Protein 6UKJ (pdb70)

Nearest PDB structures (foldseek):
  6ukj-assembly1_H  TM=1.008E+00  e=8.377E-26  Homo sapiens
  7mjs-assembly1_H  TM=9.089E-01  e=8.567E-19  synthetic construct
  9b3k-assembly1_H  TM=9.264E-01  e=3.262E-17  Homo sapiens
  3ghe-assembly1_H  TM=9.333E-01  e=2.836E-16  Homo sapiens
  6p3s-assembly3_F  TM=8.964E-01  e=5.066E-16  Homo sapiens

Solvent-accessible surface area: 26598 Å² total; per-residue (Å²): 173,190,168,121,101,152,133,47,66,74,68,40,79,146,19,62,86,20,30,100,71,6,45,61,13,0,15,46,1,0,4,18,2,27,102,0,4,80,53,3,5,10,16,6,12,2,1,20,32,16,14,8,96,46,2,30,74,93,4,109,87,39,66,82,130,179,72,130,111,60,22,74,136,66,2,75,40,0,0,104,39,24,6,43,14,42,41,47,15,8,33,0,3,0,2,3,1,37,26,14,25,18,25,6,40,0,47,19,3,43,28,4,13,109,39,0,103,93,95,31,200,64,68,34,53,106,81,3,112,81,1,9,84,69,5,19,82,40,2,11,121,12,19,75,109,44,21,152,73,32,0,49,5,38,11,120,92,11,12,101,44,10,39,46,7,19,45,10,47,4,70,0,12,9,36,19,18,58,3,4,105,134,83,166,27,57,23,19,89,0,7,4,60,7,9,82,37,45,30,96,7,10,59,125,16,33,85,21,13,59,55,75,47,7,34,5,10,57,13,54,198,134,59,22,159,64,11,28,106,53,2,76,20,0,9,135,117,13,161,67,60,34,110,134,114,11,2,1,14,43,69,60,10,61,9,68,0,123,30,0,148,122,18,13,43,85,3,5,118,38,23,21,37,12,54,55,25,12,0,86,0,0,41,110,70,15,0,5,30,28,2,22,11,12,0,25,15,14,8,12,26,20,46,9,24,39,116,145,171,34,8,43,112,55,20,86,96,78,164,115,45,26,68,70,7,35,107,8,11,72,144,2,22,109,54,17,80,50,0,53,46,66,60,82,46,58,145,131,75,159,142,125,29,103,7,70,18,64,39,37,30,155,22,141,95,61,25,64,31,128,0,31,1,38,13,47,52,28,63,0,16,67,7,5,1,2,0,0,14,34,26,106,86,144,25,11,72,8,0,0,2,8,2,21,99,53,46,87,52,12,57,14,145,58,0,152,76,33,5,67,7,39,27,64,57,109,114,37,18,0,38,0,62,0,53,73,10,128,77,121,5,41,2,28,0,9,0,0,21,3,0,14,25,1,10,9,23,42,102,0,2,35,12,32,8,0,0,9,55,31,2,145,20,25,107,3,67,135,5,112,3,67,8,63,42,69,68,32,96,16,75,81,54,53,157,8,60,0,32,0,142,1,67,94,44,0,22,11,21,2,0,1,0,11,9,64,104,79,132,31,2,119,6,3,0,27,23,0,67,32,71,29,28,80,17,62,106,40,6,46,14,53,46,92,35,21,56,0,33,0,12,0,68,44,0,72,90,104,4,64,2,24,0,11,0,0,0,10,31,17,20,51,10,38,17,2,106,4,1,95,2,115

Sequence (582 aa):
VFKLIFKEIKDNIFIYILSIIYLSVSVMNTIFAKRTLNKIGNYSFVTSETHNFICMIMFFIVYSLFGHRSFNLQFFAISMLDACSVILAFIGLTRTTGNIQSFVLQLSIPINMFFCFLILRYRYHLYNYLGAVIIVVTIALVEMKLSFETQEENSIIFNLVLISSLIPVCFSNMTREIVFKKYKIDILRLNAMVSFFQLFTSCLILPVYTLPFLKQLHLPYNEIWTNIKNGFACLFLGRNTVVENCGLGMAKLCDDCDGAWKTFALFSFFDICDNLITSYIIDKFSTMTYTIVSCIQGPALAIAYYFKFLAGDVVREPRLLDFVTLFGYLFGSIIYRVGNIILERKKMRNSEVQLVESGGGLVQPGGSLRLSCAASGFNVSYSYIHWVRQAPGKGLEWVASIYPYSGYTSYADSVKGRFTISADTSKNTAYLQMNSLRAEDTAVYYCARYGSNYSFWYRGSSVTYAIDYWGQGTLVTDIQMTQSPSSLSASVGDRVTITCRASQSVSSAVAWYQQKPGKAPKLLIYSASSLYSGVPSRFSGSRSGTDFTLTISSLQPEDFATYYCQQSSTWPITFGQGTKVE

Foldseek 3Di:
DPPVVVVVCVVPVPLVVLLVVLQVLVLLLVLLVVVLCLQVVECPLLLLLVLLVCLQVVLVVVCVVPHVVPCLVVLLLLLLLLLVLVLLQVQLVQADDLLLVLLLLLVLQVLLVVVCCPPVNDDFFPLLVVLSCLLNVLSVVLSVVVVVPDPRGHDVVSSVSNNVSSNSNSVSLVSLLVCCQPVNDDLSVSSNSSSVSNSVSSVVSLVSLCDPSRQAHRDHPPCSVVSNVVSCVCAVAFDFDDDPPAPPPDHHHGHGRNPSNVSSVSSSVSVSVSSSSLSVCCNPPHSNSSSLSVSLNSLVSLVQLQDCVSNPPRHDDDDVSSVSSNVSSVVSVVSSVVRVVVVVCVVVVD/DDWAWEKDFADEDDQFAKTKMKIAIPDDQLQVWKKFKWWDAVPGDIHGAKIANQNVRDIGGDPVQPPFKDKYDDRVRRMIMIMGGNHHPVPWTWMKMFIWDWDWADDPVDIDIDTDGDDIHPTGTHD/DKAKEKDAQEDEDDFFDKDKIKIFIDAFAALAKFKWWDAVPDDTDTADGSQADGDPPHDPQWGWDDDGRIIMIIGRTDDPVRFTWMKMWGDGDDPIYIYPIYGYD

Radius of gyration: 26.51 Å; Cα contacts (8 Å, |Δi|>4): 1127; chains: 3; bounding box: 48×68×83 Å

Organism: Plasmodium falciparum (isolate 7G8) (NCBI:txid57266)

Structure (mmCIF, N/CA/C/O backbone):
data_6UKJ
#
_entry.id   6UKJ
#
_cell.length_a   1.00
_cell.length_b   1.00
_cell.length_c   1.00
_cell.angle_alpha   90.00
_cell.angle_beta   90.00
_cell.angle_gamma   90.00
#
_symmetry.space_group_name_H-M   'P 1'
#
loop_
_entity.id
_entity.type
_entity.pdbx_description
1 polymer 'Chloroquine resistance transporter'
2 polymer 'Fab Heavy Chain'
3 polymer 'Fab Light Chain'
4 non-polymer 'CHOLESTEROL HEMISUCCINATE'
#
loop_
_atom_site.group_PDB
_atom_site.id
_atom_site.type_symbol
_atom_site.label_atom_id
_atom_site.label_alt_id
_atom_site.label_comp_id
_atom_site.label_asym_id
_atom_site.label_entity_id
_atom_site.label_seq_id
_atom_site.pdbx_PDB_ins_code
_atom_site.Cartn_x
_atom_site.Cartn_y
_atom_site.Cartn_z
_atom_site.occupancy
_atom_site.B_iso_or_equiv
_atom_site.auth_seq_id
_atom_site.auth_comp_id
_atom_site.auth_asym_id
_atom_site.auth_atom_id
_atom_site.pdbx_PDB_model_num
ATOM 1 N N . VAL A 1 50 ? 147.139 191.975 141.097 1.00 119.48 47 VAL A N 1
ATOM 2 C CA . VAL A 1 50 ? 146.504 191.229 140.019 1.00 119.48 47 VAL A CA 1
ATOM 3 C C . VAL A 1 50 ? 146.287 189.789 140.470 1.00 119.48 47 VAL A C 1
ATOM 4 O O . VAL A 1 50 ? 147.175 188.948 140.315 1.00 119.48 47 VAL A O 1
ATOM 8 N N . PHE A 1 51 ? 145.101 189.513 141.021 1.00 117.33 48 PHE A N 1
ATOM 9 C CA . PHE A 1 51 ? 144.773 188.206 141.585 1.00 117.33 48 PHE A CA 1
ATOM 10 C C . PHE A 1 51 ? 143.573 187.554 140.895 1.00 117.33 48 PHE A C 1
ATOM 11 O O . PHE A 1 51 ? 142.978 186.619 141.442 1.00 117.33 48 PHE A O 1
ATOM 19 N N . LYS A 1 52 ? 143.217 188.017 139.696 1.00 109.99 49 LYS A N 1
ATOM 20 C CA . LYS A 1 52 ? 142.191 187.386 138.874 1.00 109.99 49 LYS A CA 1
ATOM 21 C C . LYS A 1 52 ? 142.759 186.386 137.873 1.00 109.99 49 LYS A C 1
ATOM 22 O O . LYS A 1 52 ? 141.985 185.736 137.164 1.00 109.99 49 LYS A O 1
ATOM 28 N N . LEU A 1 53 ? 144.082 186.247 137.796 1.00 106.48 50 LEU A N 1
ATOM 29 C CA . LEU A 1 53 ? 144.712 185.387 136.804 1.00 106.48 50 LEU A CA 1
ATOM 30 C C . LEU A 1 53 ? 144.607 183.908 137.155 1.00 106.48 50 LEU A C 1
ATOM 31 O O . LEU A 1 53 ? 144.752 183.056 136.266 1.00 106.48 50 LEU A O 1
ATOM 36 N N . ILE A 1 54 ? 144.354 183.590 138.426 1.00 103.04 51 ILE A N 1
ATOM 37 C CA . ILE A 1 54 ? 144.236 182.203 138.857 1.00 103.04 51 ILE A CA 1
ATOM 38 C C . ILE A 1 54 ? 143.082 181.510 138.145 1.00 103.04 51 ILE A C 1
ATOM 39 O O . ILE A 1 54 ? 143.176 180.324 137.800 1.00 103.04 51 ILE A O 1
ATOM 44 N N . PHE A 1 55 ? 141.991 182.236 137.888 1.00 104.14 52 PHE A N 1
ATOM 45 C CA . PHE A 1 55 ? 140.836 181.626 137.241 1.00 104.14 52 PHE A CA 1
ATOM 46 C C . PHE A 1 55 ? 141.173 181.199 135.822 1.00 104.14 52 PHE A C 1
ATOM 47 O O . PHE A 1 55 ? 140.831 180.088 135.408 1.00 104.14 52 PHE A O 1
ATOM 55 N N . LYS A 1 56 ? 141.856 182.061 135.070 1.00 100.87 53 LYS A N 1
ATOM 56 C CA . LYS A 1 56 ? 142.254 181.700 133.715 1.00 100.87 53 LYS A CA 1
ATOM 57 C C . LYS A 1 56 ? 143.272 180.569 133.735 1.00 100.87 53 LYS A C 1
ATOM 58 O O . LYS A 1 56 ? 143.195 179.641 132.917 1.00 100.87 53 LYS A O 1
ATOM 64 N N . GLU A 1 57 ? 144.220 180.618 134.674 1.00 97.51 54 GLU A N 1
ATOM 65 C CA . GLU A 1 57 ? 145.229 179.568 134.749 1.00 97.51 54 GLU A CA 1
ATOM 66 C C . GLU A 1 57 ? 144.608 178.210 135.038 1.00 97.51 54 GLU A C 1
ATOM 67 O O . GLU A 1 57 ? 145.095 177.192 134.535 1.00 97.51 54 GLU A O 1
ATOM 73 N N . ILE A 1 58 ? 143.545 178.170 135.839 1.00 93.62 55 ILE A N 1
ATOM 74 C CA . ILE A 1 58 ? 142.893 176.899 136.129 1.00 93.62 55 ILE A CA 1
ATOM 75 C C . ILE A 1 58 ? 141.994 176.485 134.972 1.00 93.62 55 ILE A C 1
ATOM 76 O O . ILE A 1 58 ? 141.955 175.311 134.589 1.00 93.62 55 ILE A O 1
ATOM 81 N N . LYS A 1 59 ? 141.258 177.436 134.396 1.00 93.70 56 LYS A N 1
ATOM 82 C CA . LYS A 1 59 ? 140.342 177.122 133.310 1.00 93.70 56 LYS A CA 1
ATOM 83 C C . LYS A 1 59 ? 141.062 176.722 132.033 1.00 93.70 56 LYS A C 1
ATOM 84 O O . LYS A 1 59 ? 140.422 176.174 131.130 1.00 93.70 56 LYS A O 1
ATOM 86 N N . ASP A 1 60 ? 142.365 176.982 131.932 1.00 93.83 57 ASP A N 1
ATOM 87 C CA . ASP A 1 60 ? 143.111 176.531 130.764 1.00 93.83 57 ASP A CA 1
ATOM 88 C C . ASP A 1 60 ? 143.357 175.026 130.808 1.00 93.83 57 ASP A C 1
ATOM 89 O O . ASP A 1 60 ? 143.231 174.342 129.785 1.00 93.83 57 ASP A O 1
ATOM 91 N N . ASN A 1 61 ? 143.704 174.495 131.980 1.00 90.17 58 ASN A N 1
ATOM 92 C CA . ASN A 1 61 ? 144.235 173.139 132.122 1.00 90.17 58 ASN A CA 1
ATOM 93 C C . ASN A 1 61 ? 143.581 172.423 133.301 1.00 90.17 58 ASN A C 1
ATOM 94 O O . ASN A 1 61 ? 144.249 171.843 134.156 1.00 90.17 58 ASN A O 1
ATOM 99 N N . ILE A 1 62 ? 142.250 172.470 133.368 1.00 85.19 59 ILE A N 1
ATOM 100 C CA . ILE A 1 62 ? 141.539 171.990 134.548 1.00 85.19 59 ILE A CA 1
ATOM 101 C C . ILE A 1 62 ? 141.596 170.482 134.744 1.00 85.19 59 ILE A C 1
ATOM 102 O O . ILE A 1 62 ? 141.343 170.014 135.858 1.00 85.19 59 ILE A O 1
ATOM 107 N N . PHE A 1 63 ? 141.930 169.702 133.715 1.00 84.17 60 PHE A N 1
ATOM 108 C CA . PHE A 1 63 ? 141.862 168.251 133.860 1.00 84.17 60 PHE A CA 1
ATOM 109 C C . PHE A 1 63 ? 142.879 167.722 134.860 1.00 84.17 60 PHE A C 1
ATOM 110 O O . PHE A 1 63 ? 142.602 166.734 135.542 1.00 84.17 60 PHE A O 1
ATOM 118 N N . ILE A 1 64 ? 144.045 168.354 134.978 1.00 83.84 61 ILE A N 1
ATOM 119 C CA . ILE A 1 64 ? 145.062 167.806 135.874 1.00 83.84 61 ILE A CA 1
ATOM 120 C C . ILE A 1 64 ? 144.624 167.935 137.328 1.00 83.84 61 ILE A C 1
ATOM 121 O O . ILE A 1 64 ? 144.848 167.023 138.132 1.00 83.84 61 ILE A O 1
ATOM 126 N N . TYR A 1 65 ? 143.950 169.025 137.683 1.00 84.15 62 TYR A N 1
ATOM 127 C CA . TYR A 1 65 ? 143.530 169.194 139.069 1.00 84.15 62 TYR A CA 1
ATOM 128 C C . TYR A 1 65 ? 142.395 168.234 139.410 1.00 84.15 62 TYR A C 1
ATOM 129 O O . TYR A 1 65 ? 142.362 167.657 140.504 1.00 84.15 62 TYR A O 1
ATOM 138 N N . ILE A 1 66 ? 141.482 168.012 138.466 1.00 81.78 63 ILE A N 1
ATOM 139 C CA . ILE A 1 66 ? 140.396 167.068 138.693 1.00 81.78 63 ILE A CA 1
ATOM 140 C C . ILE A 1 66 ? 140.941 165.650 138.788 1.00 81.78 63 ILE A C 1
ATOM 141 O O . ILE A 1 66 ? 140.491 164.847 139.616 1.00 81.78 63 ILE A O 1
ATOM 146 N N . LEU A 1 67 ? 141.923 165.320 137.953 1.00 81.93 64 LEU A N 1
ATOM 147 C CA . LEU A 1 67 ? 142.529 163.999 138.023 1.00 81.93 64 LEU A CA 1
ATOM 148 C C . LEU A 1 67 ? 143.292 163.815 139.321 1.00 81.93 64 LEU A C 1
ATOM 149 O O . LEU A 1 67 ? 143.338 162.705 139.855 1.00 81.93 64 LEU A O 1
ATOM 154 N N . SER A 1 68 ? 143.886 164.883 139.849 1.00 82.04 65 SER A N 1
ATOM 155 C CA . SER A 1 68 ? 144.545 164.774 141.142 1.00 82.04 65 SER A CA 1
ATOM 156 C C . SER A 1 68 ? 143.527 164.549 142.250 1.00 82.04 65 SER A C 1
ATOM 157 O O . SER A 1 68 ? 143.773 163.766 143.173 1.00 82.04 65 SER A O 1
ATOM 160 N N . ILE A 1 69 ? 142.367 165.203 142.160 1.00 81.00 66 ILE A N 1
ATOM 161 C CA . ILE A 1 69 ? 141.297 164.950 143.122 1.00 81.00 66 ILE A CA 1
ATOM 162 C C . ILE A 1 69 ? 140.871 163.487 143.063 1.00 81.00 66 ILE A C 1
ATOM 163 O O . ILE A 1 69 ? 140.670 162.833 144.097 1.00 81.00 66 ILE A O 1
ATOM 168 N N . ILE A 1 70 ? 140.732 162.951 141.852 1.00 79.55 67 ILE A N 1
ATOM 169 C CA . ILE A 1 70 ? 140.261 161.579 141.704 1.00 79.55 67 ILE A CA 1
ATOM 170 C C . ILE A 1 70 ? 141.309 160.603 142.218 1.00 79.55 67 ILE A C 1
ATOM 171 O O . ILE A 1 70 ? 140.986 159.632 142.910 1.00 79.55 67 ILE A O 1
ATOM 176 N N . TYR A 1 71 ? 142.575 160.838 141.881 1.00 80.70 68 TYR A N 1
ATOM 177 C CA . TYR A 1 71 ? 143.641 159.982 142.375 1.00 80.70 68 TYR A CA 1
ATOM 178 C C . TYR A 1 71 ? 143.734 160.041 143.886 1.00 80.70 68 TYR A C 1
ATOM 179 O O . TYR A 1 71 ? 144.063 159.042 144.522 1.00 80.70 68 TYR A O 1
ATOM 188 N N . LEU A 1 72 ? 143.467 161.203 144.472 1.00 78.31 69 LEU A N 1
ATOM 189 C CA . LEU A 1 72 ? 143.439 161.317 145.922 1.00 78.31 69 LEU A CA 1
ATOM 190 C C . LEU A 1 72 ? 142.355 160.426 146.505 1.00 78.31 69 LEU A C 1
ATOM 191 O O . LEU A 1 72 ? 142.616 159.571 147.368 1.00 78.31 69 LEU A O 1
ATOM 196 N N . SER A 1 73 ? 141.126 160.603 146.017 1.00 79.57 70 SER A N 1
ATOM 197 C CA . SER A 1 73 ? 140.000 159.828 146.514 1.00 79.57 70 SER A CA 1
ATOM 198 C C . SER A 1 73 ? 140.170 158.338 146.264 1.00 79.57 70 SER A C 1
ATOM 199 O O . SER A 1 73 ? 139.551 157.532 146.966 1.00 79.57 70 SER A O 1
ATOM 202 N N . VAL A 1 74 ? 140.994 157.956 145.293 1.00 80.04 71 VAL A N 1
ATOM 203 C CA . VAL A 1 74 ? 141.214 156.545 145.000 1.00 80.04 71 VAL A CA 1
ATOM 204 C C . VAL A 1 74 ? 142.363 155.981 145.821 1.00 80.04 71 VAL A C 1
ATOM 205 O O . VAL A 1 74 ? 142.279 154.860 146.320 1.00 80.04 71 VAL A O 1
ATOM 209 N N . SER A 1 75 ? 143.443 156.739 145.994 1.00 79.32 72 SER A N 1
ATOM 210 C CA . SER A 1 75 ? 144.616 156.213 146.675 1.00 79.32 72 SER A CA 1
ATOM 211 C C . SER A 1 75 ? 144.381 156.097 148.169 1.00 79.32 72 SER A C 1
ATOM 212 O O . SER A 1 75 ? 144.798 155.109 148.792 1.00 79.32 72 SER A O 1
ATOM 215 N N . VAL A 1 76 ? 143.720 157.092 148.769 1.00 79.48 73 VAL A N 1
ATOM 216 C CA . VAL A 1 76 ? 143.457 156.980 150.198 1.00 79.48 73 VAL A CA 1
ATOM 217 C C . VAL A 1 76 ? 142.550 155.791 150.469 1.00 79.48 73 VAL A C 1
ATOM 218 O O . VAL A 1 76 ? 142.784 155.029 151.413 1.00 79.48 73 VAL A O 1
ATOM 222 N N . MET A 1 77 ? 141.552 155.565 149.614 1.00 80.93 74 MET A N 1
ATOM 223 C CA . MET A 1 77 ? 140.649 154.442 149.813 1.00 80.93 74 MET A CA 1
ATOM 224 C C . MET A 1 77 ? 141.336 153.120 149.517 1.00 80.93 74 MET A C 1
ATOM 225 O O . MET A 1 77 ? 141.039 152.113 150.167 1.00 80.93 74 MET A O 1
ATOM 230 N N . ASN A 1 78 ? 142.274 153.106 148.573 1.00 78.71 75 ASN A N 1
ATOM 231 C CA . ASN A 1 78 ? 143.008 151.885 148.282 1.00 78.71 75 ASN A CA 1
ATOM 232 C C . ASN A 1 78 ? 143.860 151.470 149.467 1.00 78.71 75 ASN A C 1
ATOM 233 O O . ASN A 1 78 ? 143.822 150.311 149.890 1.00 78.71 75 ASN A O 1
ATOM 238 N N . THR A 1 79 ? 144.615 152.410 150.032 1.00 78.90 76 THR A N 1
ATOM 239 C CA . THR A 1 79 ? 145.419 152.089 151.204 1.00 78.90 76 THR A CA 1
ATOM 240 C C . THR A 1 79 ? 144.537 151.733 152.393 1.00 78.90 76 THR A C 1
ATOM 241 O O . THR A 1 79 ? 144.856 150.814 153.160 1.00 78.90 76 THR A O 1
ATOM 245 N N . ILE A 1 80 ? 143.424 152.446 152.555 1.00 78.20 77 ILE A N 1
ATOM 246 C CA . ILE A 1 80 ? 142.514 152.190 153.663 1.00 78.20 77 ILE A CA 1
ATOM 247 C C . ILE A 1 80 ? 141.979 150.768 153.589 1.00 78.20 77 ILE A C 1
ATOM 248 O O . ILE A 1 80 ? 142.022 150.015 154.567 1.00 78.20 77 ILE A O 1
ATOM 253 N N . PHE A 1 81 ? 141.473 150.374 152.427 1.00 76.25 78 PHE A N 1
ATOM 254 C CA . PHE A 1 81 ? 140.910 149.043 152.301 1.00 76.25 78 PHE A CA 1
ATOM 255 C C . PHE A 1 81 ? 141.982 147.967 152.288 1.00 76.25 78 PHE A C 1
ATOM 256 O O . PHE A 1 81 ? 141.712 146.841 152.717 1.00 76.25 78 PHE A O 1
ATOM 264 N N . ALA A 1 82 ? 143.205 148.301 151.880 1.00 77.83 79 ALA A N 1
ATOM 265 C CA . ALA A 1 82 ? 144.295 147.340 151.965 1.00 77.83 79 ALA A CA 1
ATOM 266 C C . ALA A 1 82 ? 144.639 147.038 153.413 1.00 77.83 79 ALA A C 1
ATOM 267 O O . ALA A 1 82 ? 144.805 145.874 153.791 1.00 77.83 79 ALA A O 1
ATOM 269 N N . LYS A 1 83 ? 144.747 148.073 154.246 1.00 78.57 80 LYS A N 1
ATOM 270 C CA . LYS A 1 83 ? 145.038 147.817 155.651 1.00 78.57 80 LYS A CA 1
ATOM 271 C C . LYS A 1 83 ? 143.823 147.253 156.374 1.00 78.57 80 LYS A C 1
ATOM 272 O O . LYS A 1 83 ? 143.975 146.596 157.407 1.00 78.57 80 LYS A O 1
ATOM 278 N N . ARG A 1 84 ? 142.617 147.482 155.850 1.00 78.44 81 ARG A N 1
ATOM 279 C CA . ARG A 1 84 ? 141.431 146.923 156.486 1.00 78.44 81 ARG A CA 1
ATOM 280 C C . ARG A 1 84 ? 141.267 145.443 156.180 1.00 78.44 81 ARG A C 1
ATOM 281 O O . ARG A 1 84 ? 140.780 144.692 157.032 1.00 78.44 81 ARG A O 1
ATOM 289 N N . THR A 1 85 ? 141.656 145.004 154.983 1.00 77.30 82 THR A N 1
ATOM 290 C CA . THR A 1 85 ? 141.597 143.584 154.665 1.00 77.30 82 THR A CA 1
ATOM 291 C C . THR A 1 85 ? 142.810 142.831 155.180 1.00 77.30 82 THR A C 1
ATOM 292 O O . THR A 1 85 ? 142.671 141.691 155.629 1.00 77.30 82 THR A O 1
ATOM 296 N N . LEU A 1 86 ? 143.986 143.446 155.158 1.00 78.76 83 LEU A N 1
ATOM 297 C CA . LEU A 1 86 ? 145.181 142.814 155.691 1.00 78.76 83 LEU A CA 1
ATOM 298 C C . LEU A 1 86 ? 145.259 142.908 157.207 1.00 78.76 83 LEU A C 1
ATOM 299 O O . LEU A 1 86 ? 146.195 142.362 157.798 1.00 78.76 83 LEU A O 1
ATOM 304 N N . ASN A 1 87 ? 144.316 143.600 157.842 1.00 79.31 84 ASN A N 1
ATOM 305 C CA . ASN A 1 87 ? 144.010 143.371 159.244 1.00 79.31 84 ASN A CA 1
ATOM 306 C C . ASN A 1 87 ? 143.020 142.237 159.428 1.00 79.31 84 ASN A C 1
ATOM 307 O O . ASN A 1 87 ? 142.966 141.646 160.512 1.00 79.31 84 ASN A O 1
ATOM 312 N N . LYS A 1 88 ? 142.236 141.929 158.395 1.00 78.47 85 LYS A N 1
ATOM 313 C CA . LYS A 1 88 ? 141.340 140.785 158.405 1.00 78.47 85 LYS A CA 1
ATOM 314 C C . LYS A 1 88 ? 142.033 139.514 157.934 1.00 78.47 85 LYS A C 1
ATOM 315 O O . LYS A 1 88 ? 141.717 138.425 158.421 1.00 78.47 85 LYS A O 1
ATOM 321 N N . ILE A 1 89 ? 142.944 139.632 156.976 1.00 77.91 86 ILE A N 1
ATOM 322 C CA . ILE A 1 89 ? 143.804 138.529 156.546 1.00 77.91 86 ILE A CA 1
ATOM 323 C C . ILE A 1 89 ? 145.242 139.035 156.590 1.00 77.91 86 ILE A C 1
ATOM 324 O O . ILE A 1 89 ? 145.822 139.440 155.580 1.00 77.91 86 ILE A O 1
ATOM 329 N N . GLY A 1 90 ? 145.851 138.963 157.772 1.00 81.77 87 GLY A N 1
ATOM 330 C CA . GLY A 1 90 ? 147.235 139.381 157.903 1.00 81.77 87 GLY A CA 1
ATOM 331 C C . GLY A 1 90 ? 148.185 138.391 157.267 1.00 81.77 87 GLY A C 1
ATOM 332 O O . GLY A 1 90 ? 149.127 138.777 156.571 1.00 81.77 87 GLY A O 1
ATOM 333 N N . ASN A 1 91 ? 147.942 137.105 157.480 1.00 79.44 88 ASN A N 1
ATOM 334 C CA . ASN A 1 91 ? 148.628 136.086 156.717 1.00 79.44 88 ASN A CA 1
ATOM 335 C C . ASN A 1 91 ? 148.075 136.096 155.298 1.00 79.44 88 ASN A C 1
ATOM 336 O O . ASN A 1 91 ? 147.168 136.861 154.962 1.00 79.44 88 ASN A O 1
ATOM 341 N N . TYR A 1 92 ? 148.610 135.217 154.457 1.00 76.34 89 TYR A N 1
ATOM 342 C CA . TYR A 1 92 ? 148.110 135.036 153.099 1.00 76.34 89 TYR A CA 1
ATOM 343 C C . TYR A 1 92 ? 148.201 136.328 152.289 1.00 76.34 89 TYR A C 1
ATOM 344 O O . TYR A 1 92 ? 147.347 136.610 151.447 1.00 76.34 89 TYR A O 1
ATOM 353 N N . SER A 1 93 ? 149.239 137.126 152.548 1.00 74.49 90 SER A N 1
ATOM 354 C CA . SER A 1 93 ? 149.424 138.378 151.823 1.00 74.49 90 SER A CA 1
ATOM 355 C C . SER A 1 93 ? 149.777 138.131 150.366 1.00 74.49 90 SER A C 1
ATOM 356 O O . SER A 1 93 ? 149.238 138.789 149.466 1.00 74.49 90 SER A O 1
ATOM 359 N N . PHE A 1 94 ? 150.697 137.199 150.119 1.00 75.27 91 PHE A N 1
ATOM 360 C CA . PHE A 1 94 ? 151.088 136.885 148.753 1.00 75.27 91 PHE A CA 1
ATOM 361 C C . PHE A 1 94 ? 149.895 136.404 147.949 1.00 75.27 91 PHE A C 1
ATOM 362 O O . PHE A 1 94 ? 149.743 136.756 146.775 1.00 75.27 91 PHE A O 1
ATOM 370 N N . VAL A 1 95 ? 149.024 135.617 148.575 1.00 73.42 92 VAL A N 1
ATOM 371 C CA . VAL A 1 95 ? 147.843 135.122 147.883 1.00 73.42 92 VAL A CA 1
ATOM 372 C C . VAL A 1 95 ? 146.915 136.271 147.545 1.00 73.42 92 VAL A C 1
ATOM 373 O O . VAL A 1 95 ? 146.309 136.304 146.467 1.00 73.42 92 VAL A O 1
ATOM 377 N N . THR A 1 96 ? 146.779 137.223 148.465 1.00 75.36 93 THR A N 1
ATOM 378 C CA . THR A 1 96 ? 145.920 138.370 148.222 1.00 75.36 93 THR A CA 1
ATOM 379 C C . THR A 1 96 ? 146.429 139.168 147.036 1.00 75.36 93 THR A C 1
ATOM 380 O O . THR A 1 96 ? 145.663 139.506 146.126 1.00 75.36 93 THR A O 1
ATOM 384 N N . SER A 1 97 ? 147.735 139.431 147.002 1.00 75.64 94 SER A N 1
ATOM 385 C CA . SER A 1 97 ? 148.295 140.191 145.894 1.00 75.64 94 SER A CA 1
ATOM 386 C C . SER A 1 97 ? 148.206 139.420 144.587 1.00 75.64 94 SER A C 1
ATOM 387 O O . SER A 1 97 ? 147.973 140.015 143.531 1.00 75.64 94 SER A O 1
ATOM 390 N N . GLU A 1 98 ? 148.340 138.098 144.640 1.00 77.91 95 GLU A N 1
ATOM 391 C CA . GLU A 1 98 ? 148.318 137.301 143.422 1.00 77.91 95 GLU A CA 1
ATOM 392 C C . GLU A 1 98 ? 146.918 137.251 142.829 1.00 77.91 95 GLU A C 1
ATOM 393 O O . GLU A 1 98 ? 146.738 137.433 141.617 1.00 77.91 95 GLU A O 1
ATOM 399 N N . THR A 1 99 ? 145.913 137.004 143.669 1.00 75.70 96 THR A N 1
ATOM 400 C CA . THR A 1 99 ? 144.533 137.042 143.207 1.00 75.70 96 THR A CA 1
ATOM 401 C C . THR A 1 99 ? 144.167 138.431 142.707 1.00 75.70 96 THR A C 1
ATOM 402 O O . THR A 1 99 ? 143.447 138.578 141.709 1.00 75.70 96 THR A O 1
ATOM 406 N N . HIS A 1 100 ? 144.670 139.463 143.383 1.00 75.95 97 HIS A N 1
ATOM 407 C CA . HIS A 1 100 ? 144.410 140.828 142.958 1.00 75.95 97 HIS A CA 1
ATOM 408 C C . HIS A 1 100 ? 144.998 141.089 141.583 1.00 75.95 97 HIS A C 1
ATOM 409 O O . HIS A 1 100 ? 144.365 141.737 140.745 1.00 75.95 97 HIS A O 1
ATOM 416 N N . ASN A 1 101 ? 146.191 140.562 141.320 1.00 76.79 98 ASN A N 1
ATOM 417 C CA . ASN A 1 101 ? 146.802 140.740 140.011 1.00 76.79 98 ASN A CA 1
ATOM 418 C C . ASN A 1 101 ? 146.060 139.955 138.938 1.00 76.79 98 ASN A C 1
ATOM 419 O O . ASN A 1 101 ? 145.917 140.435 137.810 1.00 76.79 98 ASN A O 1
ATOM 424 N N . PHE A 1 102 ? 145.570 138.762 139.272 1.00 75.99 99 PHE A N 1
ATOM 425 C CA . PHE A 1 102 ? 144.801 137.977 138.310 1.00 75.99 99 PHE A CA 1
ATOM 426 C C . PHE A 1 102 ? 143.530 138.701 137.898 1.00 75.99 99 PHE A C 1
ATOM 427 O O . PHE A 1 102 ? 143.216 138.805 136.700 1.00 75.99 99 PHE A O 1
ATOM 435 N N . ILE A 1 103 ? 142.794 139.227 138.873 1.00 76.81 100 ILE A N 1
ATOM 436 C CA . ILE A 1 103 ? 141.563 139.923 138.530 1.00 76.81 100 ILE A CA 1
ATOM 437 C C . ILE A 1 103 ? 141.851 141.272 137.891 1.00 76.81 100 ILE A C 1
ATOM 438 O O . ILE A 1 103 ? 141.084 141.701 137.022 1.00 76.81 100 ILE A O 1
ATOM 443 N N . CYS A 1 104 ? 142.967 141.918 138.240 1.00 77.09 101 CYS A N 1
ATOM 444 C CA . CYS A 1 104 ? 143.411 143.095 137.500 1.00 77.09 101 CYS A CA 1
ATOM 445 C C . CYS A 1 104 ? 143.608 142.761 136.033 1.00 77.09 101 CYS A C 1
ATOM 446 O O . CYS A 1 104 ? 143.164 143.498 135.147 1.00 77.09 101 CYS A O 1
ATOM 449 N N . MET A 1 105 ? 144.265 141.637 135.765 1.00 78.23 102 MET A N 1
ATOM 450 C CA . MET A 1 105 ? 144.565 141.250 134.395 1.00 78.23 102 MET A CA 1
ATOM 451 C C . MET A 1 105 ? 143.288 141.019 133.604 1.00 78.23 102 MET A C 1
ATOM 452 O O . MET A 1 105 ? 143.112 141.582 132.517 1.00 78.23 102 MET A O 1
ATOM 457 N N . ILE A 1 106 ? 142.381 140.193 134.130 1.00 79.71 103 ILE A N 1
ATOM 458 C CA . ILE A 1 106 ? 141.202 139.877 133.325 1.00 79.71 103 ILE A CA 1
ATOM 459 C C . ILE A 1 106 ? 140.295 141.095 133.208 1.00 79.71 103 ILE A C 1
ATOM 460 O O . ILE A 1 106 ? 139.681 141.314 132.156 1.00 79.71 103 ILE A O 1
ATOM 465 N N . MET A 1 107 ? 140.228 141.935 134.243 1.00 81.53 104 MET A N 1
ATOM 466 C CA . MET A 1 107 ? 139.397 143.127 134.164 1.00 81.53 104 MET A CA 1
ATOM 467 C C . MET A 1 107 ? 139.949 144.100 133.135 1.00 81.53 104 MET A C 1
ATOM 468 O O . MET A 1 107 ? 139.191 144.679 132.346 1.00 81.53 104 MET A O 1
ATOM 473 N N . PHE A 1 108 ? 141.272 144.260 133.094 1.00 79.69 105 PHE A N 1
ATOM 474 C CA . PHE A 1 108 ? 141.865 145.169 132.128 1.00 79.69 105 PHE A CA 1
ATOM 475 C C . PHE A 1 108 ? 141.761 144.620 130.717 1.00 79.69 105 PHE A C 1
ATOM 476 O O . PHE A 1 108 ? 141.617 145.395 129.770 1.00 79.69 105 PHE A O 1
ATOM 484 N N . PHE A 1 109 ? 141.794 143.298 130.548 1.00 81.57 106 PHE A N 1
ATOM 485 C CA . PHE A 1 109 ? 141.609 142.753 129.210 1.00 81.57 106 PHE A CA 1
ATOM 486 C C . PHE A 1 109 ? 140.174 142.924 128.743 1.00 81.57 106 PHE A C 1
ATOM 487 O O . PHE A 1 109 ? 139.934 143.212 127.565 1.00 81.57 106 PHE A O 1
ATOM 495 N N . ILE A 1 110 ? 139.213 142.776 129.654 1.00 81.34 107 ILE A N 1
ATOM 496 C CA . ILE A 1 110 ? 137.819 143.006 129.303 1.00 81.34 107 ILE A CA 1
ATOM 497 C C . ILE A 1 110 ? 137.622 144.458 128.901 1.00 81.34 107 ILE A C 1
ATOM 498 O O . ILE A 1 110 ? 136.958 144.764 127.902 1.00 81.34 107 ILE A O 1
ATOM 503 N N . VAL A 1 111 ? 138.224 145.372 129.658 1.00 82.37 108 VAL A N 1
ATOM 504 C CA . VAL A 1 111 ? 138.087 146.790 129.365 1.00 82.37 108 VAL A CA 1
ATOM 505 C C . VAL A 1 111 ? 138.796 147.149 128.065 1.00 82.37 108 VAL A C 1
ATOM 506 O O . VAL A 1 111 ? 138.331 148.017 127.323 1.00 82.37 108 VAL A O 1
ATOM 510 N N . TYR A 1 112 ? 139.913 146.490 127.755 1.00 81.84 109 TYR A N 1
ATOM 511 C CA . TYR A 1 112 ? 140.598 146.733 126.491 1.00 81.84 109 TYR A CA 1
ATOM 512 C C . TYR A 1 112 ? 139.775 146.224 125.318 1.00 81.84 109 TYR A C 1
ATOM 513 O O . TYR A 1 112 ? 139.741 146.853 124.255 1.00 81.84 109 TYR A O 1
ATOM 522 N N . SER A 1 113 ? 139.098 145.092 125.495 1.00 83.80 110 SER A N 1
ATOM 523 C CA . SER A 1 113 ? 138.248 144.578 124.430 1.00 83.80 110 SER A CA 1
ATOM 524 C C . SER A 1 113 ? 137.015 145.446 124.228 1.00 83.80 110 SER A C 1
ATOM 525 O O . SER A 1 113 ? 136.524 145.563 123.100 1.00 83.80 110 SER A O 1
ATOM 528 N N . LEU A 1 114 ? 136.505 146.062 125.297 1.00 85.52 111 LEU A N 1
ATOM 529 C CA . LEU A 1 114 ? 135.293 146.870 125.178 1.00 85.52 111 LEU A CA 1
ATOM 530 C C . LEU A 1 114 ? 135.578 148.287 124.693 1.00 85.52 111 LEU A C 1
ATOM 531 O O . LEU A 1 114 ? 134.830 148.816 123.863 1.00 85.52 111 LEU A O 1
ATOM 536 N N . PHE A 1 115 ? 136.649 148.910 125.178 1.00 87.31 112 PHE A N 1
ATOM 537 C CA . PHE A 1 115 ? 136.915 150.324 124.944 1.00 87.31 112 PHE A CA 1
ATOM 538 C C . PHE A 1 115 ? 138.016 150.559 123.923 1.00 87.31 112 PHE A C 1
ATOM 539 O O . PHE A 1 115 ? 137.855 151.383 123.019 1.00 87.31 112 PHE A O 1
ATOM 547 N N . GLY A 1 116 ? 139.137 149.858 124.045 1.00 84.99 113 GLY A N 1
ATOM 548 C CA . GLY A 1 116 ? 140.257 150.053 123.143 1.00 84.99 113 GLY A CA 1
ATOM 549 C C . GLY A 1 116 ? 140.019 149.477 121.761 1.00 84.99 113 GLY A C 1
ATOM 550 O O . GLY A 1 116 ? 140.646 149.896 120.787 1.00 84.99 113 GLY A O 1
ATOM 551 N N . HIS A 1 126 ? 160.903 146.514 116.025 1.00 109.47 123 HIS A N 1
ATOM 552 C CA . HIS A 1 126 ? 159.936 146.300 117.095 1.00 109.47 123 HIS A CA 1
ATOM 553 C C . HIS A 1 126 ? 158.598 145.829 116.535 1.0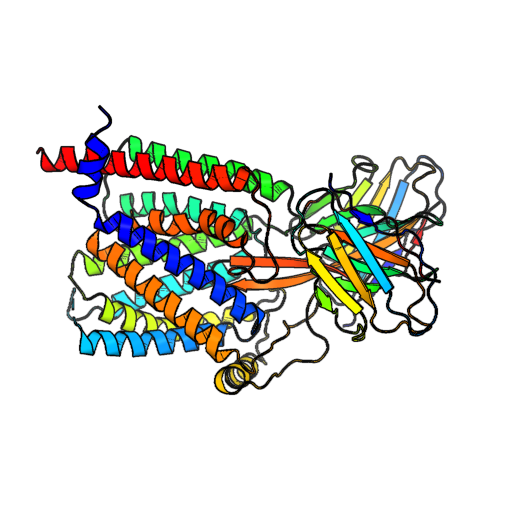0 109.47 123 HIS A C 1
ATOM 554 O O . HIS A 1 126 ? 157.997 146.499 115.694 1.00 109.47 123 HIS A O 1
ATOM 556 N N . ARG A 1 127 ? 158.142 144.672 117.013 1.00 102.41 124 ARG A N 1
ATOM 557 C CA . ARG A 1 127 ? 156.854 144.101 116.641 1.00 102.41 124 ARG A CA 1
ATOM 558 C C . ARG A 1 127 ? 155.838 144.203 117.766 1.00 102.41 124 ARG A C 1
ATOM 559 O O . ARG A 1 127 ? 154.724 144.692 117.555 1.00 102.41 124 ARG A O 1
ATOM 561 N N . SER A 1 128 ? 156.200 143.749 118.964 1.00 92.32 125 SER A N 1
ATOM 562 C CA . SER A 1 128 ? 155.361 143.889 120.142 1.00 92.32 125 SER A CA 1
ATOM 563 C C . SER A 1 128 ? 156.255 144.168 121.339 1.00 92.32 125 SER A C 1
ATOM 564 O O . SER A 1 128 ? 157.467 143.941 121.300 1.00 92.32 125 SER A O 1
ATOM 567 N N . PHE A 1 129 ? 155.636 144.652 122.413 1.00 83.65 126 PHE A N 1
ATOM 568 C CA . PHE A 1 129 ? 156.347 145.185 123.569 1.00 83.65 126 PHE A CA 1
ATOM 569 C C . PHE A 1 129 ? 156.204 144.284 124.791 1.00 83.65 126 PHE A C 1
ATOM 570 O O . PHE A 1 129 ? 156.079 144.760 125.919 1.00 83.65 126 PHE A O 1
ATOM 578 N N . ASN A 1 130 ? 156.224 142.970 124.585 1.00 81.71 127 ASN A N 1
ATOM 579 C CA . ASN A 1 130 ? 156.143 142.062 125.721 1.00 81.71 127 ASN A CA 1
ATOM 580 C C . ASN A 1 130 ? 157.408 142.112 126.562 1.00 81.71 127 ASN A C 1
ATOM 581 O O . ASN A 1 130 ? 157.342 141.963 127.786 1.00 81.71 127 ASN A O 1
ATOM 586 N N . LEU A 1 131 ? 158.559 142.338 125.934 1.00 81.42 128 LEU A N 1
ATOM 587 C CA . LEU A 1 131 ? 159.804 142.454 126.683 1.00 81.42 128 LEU A CA 1
ATOM 588 C C . LEU A 1 131 ? 159.801 143.705 127.548 1.00 81.42 128 LEU A C 1
ATOM 589 O O . LEU A 1 131 ? 160.248 143.679 128.701 1.00 81.42 128 LEU A O 1
ATOM 594 N N . GLN A 1 132 ? 159.265 144.801 127.021 1.00 79.55 129 GLN A N 1
ATOM 595 C CA . GLN A 1 132 ? 159.175 146.027 127.797 1.00 79.55 129 GLN A CA 1
ATOM 596 C C . GLN A 1 132 ? 158.153 145.902 128.917 1.00 79.55 129 GLN A C 1
ATOM 597 O O . GLN A 1 132 ? 158.372 146.422 130.018 1.00 79.55 129 GLN A O 1
ATOM 603 N N . PHE A 1 133 ? 157.049 145.195 128.671 1.00 79.50 130 PHE A N 1
ATOM 604 C CA . PHE A 1 133 ? 156.089 144.941 129.738 1.00 79.50 130 PHE A CA 1
ATOM 605 C C . PHE A 1 133 ? 156.711 144.082 130.826 1.00 79.50 130 PHE A C 1
ATOM 606 O O . PHE A 1 133 ? 156.462 144.297 132.018 1.00 79.50 130 PHE A O 1
ATOM 614 N N . PHE A 1 134 ? 157.531 143.106 130.437 1.00 79.36 131 PHE A N 1
ATOM 615 C CA . PHE A 1 134 ? 158.187 142.270 131.429 1.00 79.36 131 PHE A CA 1
ATOM 616 C C . PHE A 1 134 ? 159.196 143.066 132.234 1.00 79.36 131 PHE A C 1
ATOM 617 O O . PHE A 1 134 ? 159.338 142.845 133.439 1.00 79.36 131 PHE A O 1
ATOM 625 N N . ALA A 1 135 ? 159.892 144.000 131.593 1.00 77.79 132 ALA A N 1
ATOM 626 C CA . ALA A 1 135 ? 160.796 144.870 132.330 1.00 77.79 132 ALA A CA 1
ATOM 627 C C . ALA A 1 135 ? 160.031 145.723 133.331 1.00 77.79 132 ALA A C 1
ATOM 628 O O . ALA A 1 135 ? 160.455 145.865 134.485 1.00 77.79 132 ALA A O 1
ATOM 630 N N . ILE A 1 136 ? 158.892 146.279 132.911 1.00 77.84 133 ILE A N 1
ATOM 631 C CA . ILE A 1 136 ? 158.072 147.083 133.815 1.00 77.84 133 ILE A CA 1
ATOM 632 C C . ILE A 1 136 ? 157.638 146.254 135.013 1.00 77.84 133 ILE A C 1
ATOM 633 O O . ILE A 1 136 ? 157.718 146.700 136.167 1.00 77.84 133 ILE A O 1
ATOM 638 N N . SER A 1 137 ? 157.168 145.037 134.760 1.00 77.90 134 SER A N 1
ATOM 639 C CA . SER A 1 137 ? 156.635 144.221 135.838 1.00 77.90 134 SER A CA 1
ATOM 640 C C . SER A 1 137 ? 157.736 143.743 136.767 1.00 77.90 134 SER A C 1
ATOM 641 O O . SER A 1 137 ? 157.535 143.668 137.980 1.00 77.90 134 SER A O 1
ATOM 644 N N . MET A 1 138 ? 158.908 143.420 136.226 1.00 79.28 135 MET A N 1
ATOM 645 C CA . MET A 1 138 ? 160.008 142.988 137.075 1.00 79.28 135 MET A CA 1
ATOM 646 C C . MET A 1 138 ? 160.523 144.140 137.921 1.00 79.28 135 MET A C 1
ATOM 647 O O . MET A 1 138 ? 160.907 143.939 139.081 1.00 79.28 135 MET A O 1
ATOM 652 N N . LEU A 1 139 ? 160.502 145.357 137.377 1.00 77.30 136 LEU A N 1
ATOM 653 C CA . LEU A 1 139 ? 160.855 146.521 138.175 1.00 77.30 136 LEU A CA 1
ATOM 654 C C . LEU A 1 139 ? 159.860 146.722 139.306 1.00 77.30 136 LEU A C 1
ATOM 655 O O . LEU A 1 139 ? 160.255 146.954 140.454 1.00 77.30 136 LEU A O 1
ATOM 660 N N . ASP A 1 140 ? 158.565 146.621 139.005 1.00 79.20 137 ASP A N 1
ATOM 661 C CA . ASP A 1 140 ? 157.556 146.753 140.050 1.00 79.20 137 ASP A CA 1
ATOM 662 C C . ASP A 1 140 ? 157.697 145.642 141.082 1.00 79.20 137 ASP A C 1
ATOM 663 O O . ASP A 1 140 ? 157.465 145.851 142.281 1.00 79.20 137 ASP A O 1
ATOM 668 N N . ALA A 1 141 ? 158.109 144.458 140.637 1.00 76.83 138 ALA A N 1
ATOM 669 C CA . ALA A 1 141 ? 158.249 143.332 141.544 1.00 76.83 138 ALA A CA 1
ATOM 670 C C . ALA A 1 141 ? 159.398 143.550 142.511 1.00 76.83 138 ALA A C 1
ATOM 671 O O . ALA A 1 141 ? 159.251 143.332 143.717 1.00 76.83 138 ALA A O 1
ATOM 673 N N . CYS A 1 142 ? 160.550 143.982 142.008 1.00 77.22 139 CYS A N 1
ATOM 674 C CA . CYS A 1 142 ? 161.655 144.256 142.915 1.00 77.22 139 CYS A CA 1
ATOM 675 C C . CYS A 1 142 ? 161.360 145.470 143.785 1.00 77.22 139 CYS A C 1
ATOM 676 O O . CYS A 1 142 ? 161.836 145.544 144.926 1.00 77.22 139 CYS A O 1
ATOM 679 N N . SER A 1 143 ? 160.539 146.402 143.292 1.00 74.79 140 SER A N 1
ATOM 680 C CA . SER A 1 143 ? 160.109 147.519 144.123 1.00 74.79 140 SER A CA 1
ATOM 681 C C . SER A 1 143 ? 159.321 147.024 145.324 1.00 74.79 140 SER A C 1
ATOM 682 O O . SER A 1 143 ? 159.599 147.409 146.466 1.00 74.79 140 SER A O 1
ATOM 685 N N . VAL A 1 144 ? 158.342 146.151 145.088 1.00 75.00 141 VAL A N 1
ATOM 686 C CA . VAL A 1 144 ? 157.562 145.636 146.206 1.00 75.00 141 VAL A CA 1
ATOM 687 C C . VAL A 1 144 ? 158.383 144.693 147.079 1.00 75.00 141 VAL A C 1
ATOM 688 O O . VAL A 1 144 ? 158.130 144.621 148.284 1.00 75.00 141 VAL A O 1
ATOM 692 N N . ILE A 1 145 ? 159.390 144.012 146.528 1.00 74.61 142 ILE A N 1
ATOM 693 C CA . ILE A 1 145 ? 160.323 143.250 147.361 1.00 74.61 142 ILE A CA 1
ATOM 694 C C . ILE A 1 145 ? 161.003 144.167 148.361 1.00 74.61 142 ILE A C 1
ATOM 695 O O . ILE A 1 145 ? 160.983 143.930 149.575 1.00 74.61 142 ILE A O 1
ATOM 700 N N . LEU A 1 146 ? 161.669 145.197 147.851 1.00 75.52 143 LEU A N 1
ATOM 701 C CA . LEU A 1 146 ? 162.469 146.048 148.712 1.00 75.52 143 LEU A CA 1
ATOM 702 C C . LEU A 1 146 ? 161.592 146.844 149.666 1.00 75.52 143 LEU A C 1
ATOM 703 O O . LEU A 1 146 ? 162.021 147.161 150.781 1.00 75.52 143 LEU A O 1
ATOM 708 N N . ALA A 1 147 ? 160.354 147.140 149.269 1.00 76.88 144 ALA A N 1
ATOM 709 C CA . ALA A 1 147 ? 159.429 147.793 150.185 1.00 76.88 144 ALA A CA 1
ATOM 710 C C . ALA A 1 147 ? 158.978 146.844 151.285 1.00 76.88 144 ALA A C 1
ATOM 711 O O . ALA A 1 147 ? 158.940 147.220 152.461 1.00 76.88 144 ALA A O 1
ATOM 713 N N . PHE A 1 148 ? 158.645 145.606 150.926 1.00 77.73 145 PHE A N 1
ATOM 714 C CA . PHE A 1 148 ? 158.225 144.628 151.914 1.00 77.73 145 PHE A CA 1
ATOM 715 C C . PHE A 1 148 ? 159.342 144.315 152.890 1.00 77.73 145 PHE A C 1
ATOM 716 O O . PHE A 1 148 ? 159.079 144.008 154.057 1.00 77.73 145 PHE A O 1
ATOM 724 N N . ILE A 1 149 ? 160.587 144.386 152.431 1.00 75.36 146 ILE A N 1
ATOM 725 C CA . ILE A 1 149 ? 161.720 144.178 153.322 1.00 75.36 146 ILE A CA 1
ATOM 726 C C . ILE A 1 149 ? 161.932 145.398 154.206 1.00 75.36 146 ILE A C 1
ATOM 727 O O . ILE A 1 149 ? 162.200 145.271 155.405 1.00 75.36 146 ILE A O 1
ATOM 732 N N . GLY A 1 150 ? 161.822 146.596 153.633 1.00 75.52 147 GLY A N 1
ATOM 733 C CA . GLY A 1 150 ? 162.151 147.803 154.364 1.00 75.52 147 GLY A CA 1
ATOM 734 C C . GLY A 1 150 ? 161.111 148.237 155.365 1.00 75.52 147 GLY A C 1
ATOM 735 O O . GLY A 1 150 ? 161.441 148.961 156.307 1.00 75.52 147 GLY A O 1
ATOM 736 N N . LEU A 1 151 ? 159.869 147.816 155.188 1.00 76.84 148 LEU A N 1
ATOM 737 C CA . LEU A 1 151 ? 158.787 148.229 156.065 1.00 76.84 148 LEU A CA 1
ATOM 738 C C . LEU A 1 151 ? 158.697 147.399 157.337 1.00 76.84 148 LEU A C 1
ATOM 739 O O . LEU A 1 151 ? 157.744 147.573 158.102 1.00 76.84 148 LEU A O 1
ATOM 744 N N . THR A 1 152 ? 159.653 146.506 157.587 1.00 76.76 149 THR A N 1
ATOM 745 C CA . THR A 1 152 ? 159.642 145.734 158.822 1.00 76.76 149 THR A CA 1
ATOM 746 C C . THR A 1 152 ? 160.171 146.562 159.983 1.00 76.76 149 THR A C 1
ATOM 747 O O . THR A 1 152 ? 159.611 146.530 161.084 1.00 76.76 149 THR A O 1
ATOM 751 N N . ARG A 1 153 ? 161.252 147.301 159.751 1.00 78.70 150 ARG A N 1
ATOM 752 C CA . ARG A 1 153 ? 161.792 148.269 160.701 1.00 78.70 150 ARG A CA 1
ATOM 753 C C . ARG A 1 153 ? 161.754 149.631 160.022 1.00 78.70 150 ARG A C 1
ATOM 754 O O . ARG A 1 153 ? 162.732 150.083 159.425 1.00 78.70 150 ARG A O 1
ATOM 762 N N . THR A 1 154 ? 160.601 150.284 160.105 1.00 80.01 151 THR A N 1
ATOM 763 C CA . THR A 1 154 ? 160.442 151.629 159.572 1.00 80.01 151 THR A CA 1
ATOM 764 C C . THR A 1 154 ? 159.228 152.253 160.234 1.00 80.01 151 THR A C 1
ATOM 765 O O . THR A 1 154 ? 158.164 151.630 160.287 1.00 80.01 151 THR A O 1
ATOM 769 N N . THR A 1 155 ? 159.387 153.472 160.730 1.00 81.22 152 THR A N 1
ATOM 770 C CA . THR A 1 155 ? 158.290 154.128 161.414 1.00 81.22 152 THR A CA 1
ATOM 771 C C . THR A 1 155 ? 157.295 154.681 160.399 1.00 81.22 152 THR A C 1
ATOM 772 O O . THR A 1 155 ? 157.582 154.807 159.207 1.00 81.22 152 THR A O 1
ATOM 776 N N . GLY A 1 156 ? 156.108 155.030 160.893 1.00 80.60 153 GLY A N 1
ATOM 777 C CA . GLY A 1 156 ? 155.079 155.562 160.023 1.00 80.60 153 GLY A CA 1
ATOM 778 C C . GLY A 1 156 ? 155.387 156.936 159.473 1.00 80.60 153 GLY A C 1
ATOM 779 O O . GLY A 1 156 ? 154.780 157.341 158.476 1.00 80.60 153 GLY A O 1
ATOM 780 N N . ASN A 1 157 ? 156.318 157.660 160.094 1.00 81.60 154 ASN A N 1
ATOM 781 C CA . ASN A 1 157 ? 156.662 159.000 159.633 1.00 81.60 154 ASN A CA 1
ATOM 782 C C . ASN A 1 157 ? 157.746 158.948 158.564 1.00 81.60 154 ASN A C 1
ATOM 783 O O . ASN A 1 157 ? 157.709 159.701 157.575 1.00 81.60 154 ASN A O 1
ATOM 788 N N . ILE A 1 158 ? 158.714 158.051 158.748 1.00 79.55 155 ILE A N 1
ATOM 789 C CA . ILE A 1 158 ? 159.764 157.880 157.764 1.00 79.55 155 ILE A CA 1
ATOM 790 C C . ILE A 1 158 ? 159.196 157.384 156.447 1.00 79.55 155 ILE A C 1
ATOM 791 O O . ILE A 1 158 ? 159.790 157.631 155.402 1.00 79.55 155 ILE A O 1
ATOM 796 N N . GLN A 1 159 ? 158.038 156.726 156.451 1.00 78.62 156 GLN A N 1
ATOM 797 C CA . GLN A 1 159 ? 157.443 156.295 155.192 1.00 78.62 156 GLN A CA 1
ATOM 798 C C . GLN A 1 159 ? 156.964 157.491 154.377 1.00 78.62 156 GLN A C 1
ATOM 799 O O . GLN A 1 159 ? 157.160 157.546 153.153 1.00 78.62 156 GLN A O 1
ATOM 805 N N . SER A 1 160 ? 156.365 158.476 155.042 1.00 78.87 157 SER A N 1
ATOM 806 C CA . SER A 1 160 ? 155.969 159.687 154.338 1.00 78.87 157 SER A CA 1
ATOM 807 C C . SER A 1 160 ? 157.194 160.451 153.859 1.00 78.87 157 SER A C 1
ATOM 808 O O . SER A 1 160 ? 157.226 160.949 152.725 1.00 78.87 157 SER A O 1
ATOM 811 N N . PHE A 1 161 ? 158.223 160.531 154.704 1.00 79.38 158 PHE A N 1
ATOM 812 C CA . PHE A 1 161 ? 159.469 161.157 154.270 1.00 79.38 158 PHE A CA 1
ATOM 813 C C . PHE A 1 161 ? 160.088 160.411 153.094 1.00 79.38 158 PHE A C 1
ATOM 814 O O . PHE A 1 161 ? 160.726 161.024 152.234 1.00 79.38 158 PHE A O 1
ATOM 822 N N . VAL A 1 162 ? 159.880 159.100 153.020 1.00 77.44 159 VAL A N 1
ATOM 823 C CA . VAL A 1 162 ? 160.405 158.300 151.921 1.00 77.44 159 VAL A CA 1
ATOM 824 C C . VAL A 1 162 ? 159.651 158.601 150.634 1.00 77.44 159 VAL A C 1
ATOM 825 O O . VAL A 1 162 ? 160.227 158.602 149.544 1.00 77.44 159 VAL A O 1
ATOM 829 N N . LEU A 1 163 ? 158.350 158.845 150.732 1.00 77.99 160 LEU A N 1
ATOM 830 C CA . LEU A 1 163 ? 157.604 159.293 149.557 1.00 77.99 160 LEU A CA 1
ATOM 831 C C . LEU A 1 163 ? 158.122 160.650 149.070 1.00 77.99 160 LEU A C 1
ATOM 832 O O . LEU A 1 163 ? 158.402 160.856 147.869 1.00 77.99 160 LEU A O 1
ATOM 837 N N . GLN A 1 164 ? 158.296 161.580 150.002 1.00 77.01 161 GLN A N 1
ATOM 838 C CA . GLN A 1 164 ? 158.842 162.875 149.635 1.00 77.01 161 GLN A CA 1
ATOM 839 C C . GLN A 1 164 ? 160.269 162.772 149.117 1.00 77.01 161 GLN A C 1
ATOM 840 O O . GLN A 1 164 ? 160.718 163.682 148.421 1.00 77.01 161 GLN A O 1
ATOM 846 N N . LEU A 1 165 ? 160.993 161.706 149.455 1.00 77.50 162 LEU A N 1
ATOM 847 C CA . LEU A 1 165 ? 162.280 161.421 148.829 1.00 77.50 162 LEU A CA 1
ATOM 848 C C . LEU A 1 165 ? 162.151 160.673 147.511 1.00 77.50 162 LEU A C 1
ATOM 849 O O . LEU A 1 165 ? 163.130 160.599 146.763 1.00 77.50 162 LEU A O 1
ATOM 854 N N . SER A 1 166 ? 160.996 160.078 147.227 1.00 76.83 163 SER A N 1
ATOM 855 C CA . SER A 1 166 ? 160.741 159.585 145.881 1.00 76.83 163 SER A CA 1
ATOM 856 C C . SER A 1 166 ? 160.481 160.719 144.915 1.00 76.83 163 SER A C 1
ATOM 857 O O . SER A 1 166 ? 160.545 160.509 143.700 1.00 76.83 163 SER A O 1
ATOM 860 N N . ILE A 1 167 ? 160.167 161.902 145.425 1.00 76.10 164 ILE A N 1
ATOM 861 C CA . ILE A 1 167 ? 160.081 163.052 144.517 1.00 76.10 164 ILE A CA 1
ATOM 862 C C . ILE A 1 167 ? 161.436 163.308 143.845 1.00 76.10 164 ILE A C 1
ATOM 863 O O . ILE A 1 167 ? 161.518 163.192 142.611 1.00 76.10 164 ILE A O 1
ATOM 868 N N . PRO A 1 168 ? 162.523 163.642 144.558 1.00 74.92 165 PRO A N 1
ATOM 869 C CA . PRO A 1 168 ? 163.751 164.029 143.846 1.00 74.92 165 PRO A CA 1
ATOM 870 C C . PRO A 1 168 ? 164.474 162.896 143.158 1.00 74.92 165 PRO A C 1
ATOM 871 O O . PRO A 1 168 ? 165.216 163.160 142.204 1.00 74.92 165 PRO A O 1
ATOM 875 N N . ILE A 1 169 ? 164.313 161.658 143.615 1.00 76.59 166 ILE A N 1
ATOM 876 C CA . ILE A 1 169 ? 164.832 160.524 142.863 1.00 76.59 166 ILE A CA 1
ATOM 877 C C . ILE A 1 169 ? 164.238 160.529 141.464 1.00 76.59 166 ILE A C 1
ATOM 878 O O . ILE A 1 169 ? 164.953 160.431 140.456 1.00 76.59 166 ILE A O 1
ATOM 883 N N . ASN A 1 170 ? 162.916 160.667 141.390 1.00 75.92 167 ASN A N 1
ATOM 884 C CA . ASN A 1 170 ? 162.236 160.748 140.108 1.00 75.92 167 ASN A CA 1
ATOM 885 C C . ASN A 1 170 ? 162.694 161.965 139.330 1.00 75.92 167 ASN A C 1
ATOM 886 O O . ASN A 1 170 ? 162.882 161.890 138.112 1.00 75.92 167 ASN A O 1
ATOM 891 N N . MET A 1 171 ? 162.934 163.071 140.029 1.00 75.62 168 MET A N 1
ATOM 892 C CA . MET A 1 171 ? 163.395 164.295 139.384 1.00 75.62 168 MET A CA 1
ATOM 893 C C . MET A 1 171 ? 164.723 164.071 138.674 1.00 75.62 168 MET A C 1
ATOM 894 O O . MET A 1 171 ? 164.869 164.361 137.480 1.00 75.62 168 MET A O 1
ATOM 899 N N . PHE A 1 172 ? 165.689 163.510 139.390 1.00 77.23 169 PHE A 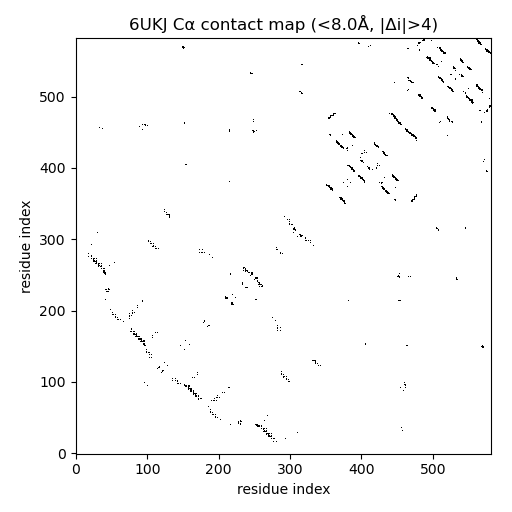N 1
ATOM 900 C CA . PHE A 1 172 ? 167.027 163.347 138.844 1.00 77.23 169 PHE A CA 1
ATOM 901 C C . PHE A 1 172 ? 167.049 162.288 137.758 1.00 77.23 169 PHE A C 1
ATOM 902 O O . PHE A 1 172 ? 167.728 162.452 136.739 1.00 77.23 169 PHE A O 1
ATOM 910 N N . PHE A 1 173 ? 166.304 161.202 137.943 1.00 76.54 170 PHE A N 1
ATOM 911 C CA . PHE A 1 173 ? 166.336 160.130 136.962 1.00 76.54 170 PHE A CA 1
ATOM 912 C C . PHE A 1 173 ? 165.534 160.465 135.714 1.00 76.54 170 PHE A C 1
ATOM 913 O O . PHE A 1 173 ? 165.800 159.890 134.654 1.00 76.54 170 PHE A O 1
ATOM 921 N N . CYS A 1 174 ? 164.572 161.383 135.810 1.00 76.27 171 CYS A N 1
ATOM 922 C CA . CYS A 1 174 ? 163.912 161.912 134.629 1.00 76.27 171 CYS A CA 1
ATOM 923 C C . CYS A 1 174 ? 164.730 163.004 133.960 1.00 76.27 171 CYS A C 1
ATOM 924 O O . CYS A 1 174 ? 164.572 163.232 132.757 1.00 76.27 171 CYS A O 1
ATOM 927 N N . PHE A 1 175 ? 165.593 163.688 134.711 1.00 75.64 172 PHE A N 1
ATOM 928 C CA . PHE A 1 175 ? 166.577 164.560 134.083 1.00 75.64 172 PHE A CA 1
ATOM 929 C C . PHE A 1 175 ? 167.569 163.748 133.274 1.00 75.64 172 PHE A C 1
ATOM 930 O O . PHE A 1 175 ? 167.910 164.108 132.142 1.00 75.64 172 PHE A O 1
ATOM 938 N N . LEU A 1 176 ? 168.033 162.641 133.845 1.00 73.65 173 LEU A N 1
ATOM 939 C CA . LEU A 1 176 ? 169.164 161.905 133.302 1.00 73.65 173 LEU A CA 1
ATOM 940 C C . LEU A 1 176 ? 168.765 161.119 132.065 1.00 73.65 173 LEU A C 1
ATOM 941 O O . LEU A 1 176 ? 169.342 161.292 130.987 1.00 73.65 173 LEU A O 1
ATOM 946 N N . ILE A 1 177 ? 167.765 160.258 132.207 1.00 76.51 174 ILE A N 1
ATOM 947 C CA . ILE A 1 177 ? 167.429 159.319 131.148 1.00 76.51 174 ILE A CA 1
ATOM 948 C C . ILE A 1 177 ? 166.676 160.020 130.028 1.00 76.51 174 ILE A C 1
ATOM 949 O O . ILE A 1 177 ? 167.186 160.162 128.910 1.00 76.51 174 ILE A O 1
ATOM 954 N N . LEU A 1 178 ? 165.460 160.483 130.315 1.00 75.71 175 LEU A N 1
ATOM 955 C CA . LEU A 1 178 ? 164.576 161.044 129.303 1.00 75.71 175 LEU A CA 1
ATOM 956 C C . LEU A 1 178 ? 164.595 162.570 129.271 1.00 75.71 175 LEU A C 1
ATOM 957 O O . LEU A 1 178 ? 163.614 163.190 128.849 1.00 75.71 175 LEU A O 1
ATOM 962 N N . ARG A 1 179 ? 165.701 163.182 129.703 1.00 79.75 176 ARG A N 1
ATOM 963 C CA . ARG A 1 179 ? 166.095 164.531 129.294 1.00 79.75 176 ARG A CA 1
ATOM 964 C C . ARG A 1 179 ? 165.023 165.577 129.609 1.00 79.75 176 ARG A C 1
ATOM 965 O O . ARG A 1 179 ? 164.420 166.171 128.713 1.00 79.75 176 ARG A O 1
ATOM 973 N N . TYR A 1 180 ? 164.786 165.788 130.897 1.00 78.42 177 TYR A N 1
ATOM 974 C CA . TYR A 1 180 ? 163.954 166.898 131.330 1.00 78.42 177 TYR A CA 1
ATOM 975 C C . TYR A 1 180 ? 164.791 168.163 131.478 1.00 78.42 177 TYR A C 1
ATOM 976 O O . TYR A 1 180 ? 166.021 168.125 131.532 1.00 78.42 177 TYR A O 1
ATOM 985 N N . ARG A 1 181 ? 164.095 169.295 131.528 1.00 79.08 178 ARG A N 1
ATOM 986 C CA . ARG A 1 181 ? 164.701 170.596 131.779 1.00 79.08 178 ARG A CA 1
ATOM 987 C C . ARG A 1 181 ? 163.896 171.272 132.875 1.00 79.08 178 ARG A C 1
ATOM 988 O O . ARG A 1 181 ? 162.697 171.513 132.704 1.00 79.08 178 ARG A O 1
ATOM 990 N N . TYR A 1 182 ? 164.553 171.575 133.992 1.00 75.34 179 TYR A N 1
ATOM 991 C CA . TYR A 1 182 ? 163.894 172.061 135.194 1.00 75.34 179 TYR A CA 1
ATOM 992 C C . TYR A 1 182 ? 164.157 173.54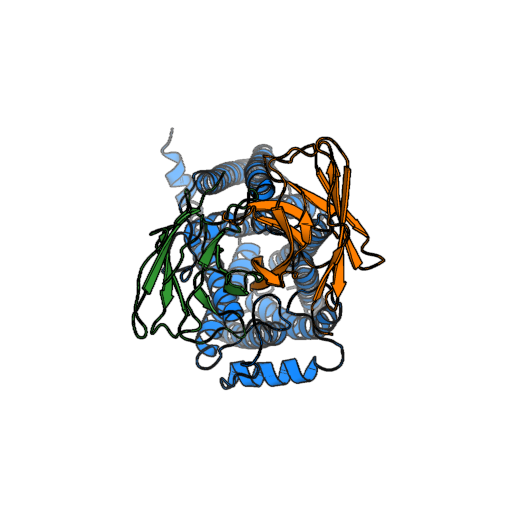3 135.398 1.00 75.34 179 TYR A C 1
ATOM 993 O O . TYR A 1 182 ? 165.255 174.036 135.125 1.00 75.34 179 TYR A O 1
ATOM 1002 N N . HIS A 1 183 ? 163.140 174.239 135.888 1.00 76.08 180 HIS A N 1
ATOM 1003 C CA . HIS A 1 183 ? 163.245 175.655 136.179 1.00 76.08 180 HIS A CA 1
ATOM 1004 C C . HIS A 1 183 ? 163.705 175.875 137.621 1.00 76.08 180 HIS A C 1
ATOM 1005 O O . HIS A 1 183 ? 163.728 174.961 138.448 1.00 76.08 180 HIS A O 1
ATOM 1012 N N . LEU A 1 184 ? 164.095 177.121 137.899 1.00 75.97 181 LEU A N 1
ATOM 1013 C CA . LEU A 1 184 ? 164.446 177.556 139.247 1.00 75.97 181 LEU A CA 1
ATOM 1014 C C . LEU A 1 184 ? 163.351 177.209 140.250 1.00 75.97 181 LEU A C 1
ATOM 1015 O O . LEU A 1 184 ? 163.602 176.561 141.277 1.00 75.97 181 LEU A O 1
ATOM 1020 N N . TYR A 1 185 ? 162.119 177.627 139.957 1.00 72.79 182 TYR A N 1
ATOM 1021 C CA . TYR A 1 185 ? 161.029 177.452 140.901 1.00 72.79 182 TYR A CA 1
ATOM 1022 C C . TYR A 1 185 ? 160.711 175.988 141.137 1.00 72.79 182 TYR A C 1
ATOM 1023 O O . TYR A 1 185 ? 160.211 175.644 142.208 1.00 72.79 182 TYR A O 1
ATOM 1032 N N . ASN A 1 186 ? 161.027 175.116 140.185 1.00 74.30 183 ASN A N 1
ATOM 1033 C CA . ASN A 1 186 ? 160.792 173.693 140.385 1.00 74.30 183 ASN A CA 1
ATOM 1034 C C . ASN A 1 186 ? 161.700 173.146 141.476 1.00 74.30 183 ASN A C 1
ATOM 1035 O O . ASN A 1 186 ? 161.248 172.444 142.393 1.00 74.30 183 AS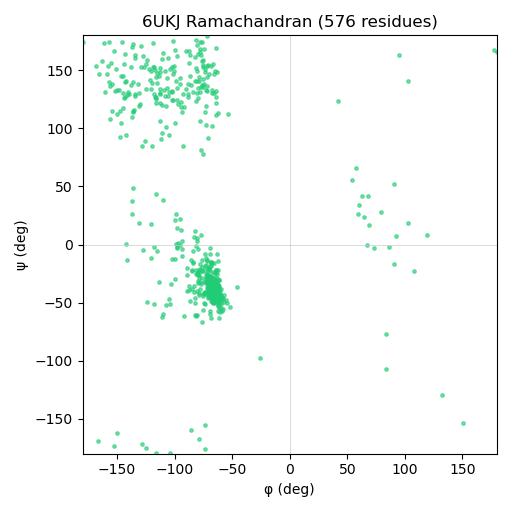N A O 1
ATOM 1040 N N . TYR A 1 187 ? 162.989 173.470 141.397 1.00 75.44 184 TYR A N 1
ATOM 1041 C CA . TYR A 1 187 ? 163.919 173.074 142.442 1.00 75.44 184 TYR A CA 1
ATOM 1042 C C . TYR A 1 187 ? 163.526 173.689 143.773 1.00 75.44 184 TYR A C 1
ATOM 1043 O O . TYR A 1 187 ? 163.623 173.035 144.819 1.00 75.44 184 TYR A O 1
ATOM 1052 N N . LEU A 1 188 ? 163.093 174.951 143.757 1.00 74.42 185 LEU A N 1
ATOM 1053 C CA . LEU A 1 188 ? 162.695 175.584 145.008 1.00 74.42 185 LEU A CA 1
ATOM 1054 C C . LEU A 1 188 ? 161.509 174.864 145.628 1.00 74.42 185 LEU A C 1
ATOM 1055 O O . LEU A 1 188 ? 161.497 174.607 146.834 1.00 74.42 185 LEU A O 1
ATOM 1060 N N . GLY A 1 189 ? 160.530 174.480 144.812 1.00 75.94 186 GLY A N 1
ATOM 1061 C CA . GLY A 1 189 ? 159.381 173.770 145.340 1.00 75.94 186 GLY A CA 1
ATOM 1062 C C . GLY A 1 189 ? 159.754 172.414 145.898 1.00 75.94 186 GLY A C 1
ATOM 1063 O O . GLY A 1 189 ? 159.261 172.009 146.956 1.00 75.94 186 GLY A O 1
ATOM 1064 N N . ALA A 1 190 ? 160.638 171.699 145.202 1.00 74.74 187 ALA A N 1
ATOM 1065 C CA . ALA A 1 190 ? 161.039 170.378 145.670 1.00 74.74 187 ALA A CA 1
ATOM 1066 C C . ALA A 1 190 ? 161.808 170.458 146.983 1.00 74.74 187 ALA A C 1
ATOM 1067 O O . ALA A 1 190 ? 161.557 169.674 147.906 1.00 74.74 187 ALA A O 1
ATOM 1069 N N . VAL A 1 191 ? 162.744 171.401 147.100 1.00 75.23 188 VAL A N 1
ATOM 1070 C CA . VAL A 1 191 ? 163.460 171.497 148.367 1.00 75.23 188 VAL A CA 1
ATOM 1071 C C . VAL A 1 191 ? 162.522 171.977 149.464 1.00 75.23 188 VAL A C 1
ATOM 1072 O O . VAL A 1 191 ? 162.636 171.539 150.610 1.00 75.23 188 VAL A O 1
ATOM 1076 N N . ILE A 1 192 ? 161.553 172.833 149.128 1.00 75.00 189 ILE A N 1
ATOM 1077 C CA . ILE A 1 192 ? 160.598 173.321 150.118 1.00 75.00 189 ILE A CA 1
ATOM 1078 C C . ILE A 1 192 ? 159.825 172.157 150.715 1.00 75.00 189 ILE A C 1
ATOM 1079 O O . ILE A 1 192 ? 159.833 171.933 151.935 1.00 75.00 189 ILE A O 1
ATOM 1084 N N . ILE A 1 193 ? 159.153 171.396 149.854 1.00 76.79 190 ILE A N 1
ATOM 1085 C CA . ILE A 1 193 ? 158.339 170.276 150.313 1.00 76.79 190 ILE A CA 1
ATOM 1086 C C . ILE A 1 193 ? 159.188 169.264 151.069 1.00 76.79 190 ILE A C 1
ATOM 1087 O O . ILE A 1 193 ? 158.813 168.818 152.165 1.00 76.79 190 ILE A O 1
ATOM 1092 N N . VAL A 1 194 ? 160.352 168.906 150.527 1.00 76.44 191 VAL A N 1
ATOM 1093 C CA . VAL A 1 194 ? 161.104 167.818 151.127 1.00 76.44 191 VAL A CA 1
ATOM 1094 C C . VAL A 1 194 ? 161.682 168.249 152.463 1.00 76.44 191 VAL A C 1
ATOM 1095 O O . VAL A 1 194 ? 161.630 167.497 153.435 1.00 76.44 191 VAL A O 1
ATOM 1099 N N . VAL A 1 195 ? 162.202 169.473 152.551 1.00 77.24 192 VAL A N 1
ATOM 1100 C CA . VAL A 1 195 ? 162.766 169.950 153.806 1.00 77.24 192 VAL A CA 1
ATOM 1101 C C . VAL A 1 195 ? 161.688 170.052 154.871 1.00 77.24 192 VAL A C 1
ATOM 1102 O O . VAL A 1 195 ? 161.886 169.609 156.008 1.00 77.24 192 VAL A O 1
ATOM 1106 N N . THR A 1 196 ? 160.530 170.620 154.525 1.00 76.71 193 THR A N 1
ATOM 1107 C CA . THR A 1 196 ? 159.451 170.774 155.495 1.00 76.71 193 THR A CA 1
ATOM 1108 C C . THR A 1 196 ? 159.016 169.421 156.046 1.00 76.71 193 THR A C 1
ATOM 1109 O O . THR A 1 196 ? 159.016 169.189 157.267 1.00 76.71 193 THR A O 1
ATOM 1113 N N . ILE A 1 197 ? 158.669 168.502 155.149 1.00 77.25 194 ILE A N 1
ATOM 1114 C CA . ILE A 1 197 ? 158.128 167.226 155.588 1.00 77.25 194 ILE A CA 1
ATOM 1115 C C . ILE A 1 197 ? 159.210 166.379 156.241 1.00 77.25 194 ILE A C 1
ATOM 1116 O O . ILE A 1 197 ? 158.931 165.619 157.175 1.00 77.25 194 ILE A O 1
ATOM 1121 N N . ALA A 1 198 ? 160.463 166.532 155.820 1.00 78.56 195 ALA A N 1
ATOM 1122 C CA . ALA A 1 198 ? 161.549 165.791 156.439 1.00 78.56 195 ALA A CA 1
ATOM 1123 C C . ALA A 1 198 ? 161.763 166.244 157.869 1.00 78.56 195 ALA A C 1
ATOM 1124 O O . ALA A 1 198 ? 161.869 165.420 158.781 1.00 78.56 195 ALA A O 1
ATOM 1126 N N . LEU A 1 199 ? 161.840 167.559 158.081 1.00 79.32 196 LEU A N 1
ATOM 1127 C CA . LEU A 1 199 ? 162.018 168.084 159.427 1.00 79.32 196 LEU A CA 1
ATOM 1128 C C . LEU A 1 199 ? 160.891 167.640 160.341 1.00 79.32 196 LEU A C 1
ATOM 1129 O O . LEU A 1 199 ? 161.141 167.139 161.444 1.00 79.32 196 LEU A O 1
ATOM 1134 N N . VAL A 1 200 ? 159.644 167.768 159.888 1.00 83.15 197 VAL A N 1
ATOM 1135 C CA . VAL A 1 200 ? 158.550 167.462 160.804 1.00 83.15 197 VAL A CA 1
ATOM 1136 C C . VAL A 1 200 ? 158.454 165.962 161.069 1.00 83.15 197 VAL A C 1
ATOM 1137 O O . VAL A 1 200 ? 158.217 165.547 162.211 1.00 83.15 197 VAL A O 1
ATOM 1141 N N . GLU A 1 201 ? 158.679 165.117 160.060 1.00 85.22 198 GLU A N 1
ATOM 1142 C CA . GLU A 1 201 ? 158.550 163.685 160.292 1.00 85.22 198 GLU A CA 1
ATOM 1143 C C . GLU A 1 201 ? 159.745 163.121 161.046 1.00 85.22 198 GLU A C 1
ATOM 1144 O O . GLU A 1 201 ? 159.593 162.149 161.793 1.00 85.22 198 GLU A O 1
ATOM 1150 N N . MET A 1 202 ? 160.927 163.719 160.894 1.00 87.56 199 MET A N 1
ATOM 1151 C CA . MET A 1 202 ? 162.055 163.318 161.722 1.00 87.56 199 MET A CA 1
ATOM 1152 C C . MET A 1 202 ? 161.869 163.791 163.154 1.00 87.56 199 MET A C 1
ATOM 1153 O O . MET A 1 202 ? 162.332 163.131 164.090 1.00 87.56 199 MET A O 1
ATOM 1158 N N . LYS A 1 203 ? 161.193 164.926 163.344 1.00 85.05 200 LYS A N 1
ATOM 1159 C CA . LYS A 1 203 ? 160.849 165.354 164.692 1.00 85.05 200 LYS A CA 1
ATOM 1160 C C . LYS A 1 203 ? 159.885 164.372 165.333 1.00 85.05 200 LYS A C 1
ATOM 1161 O O . LYS A 1 203 ? 160.039 164.009 166.504 1.00 85.05 200 LYS A O 1
ATOM 1167 N N . LEU A 1 204 ? 158.885 163.926 164.578 1.00 83.73 201 LEU A N 1
ATOM 1168 C CA . LEU A 1 204 ? 157.915 162.995 165.136 1.00 83.73 201 LEU A CA 1
ATOM 1169 C C . LEU A 1 204 ? 158.522 161.615 165.342 1.00 83.73 201 LEU A C 1
ATOM 1170 O O . LEU A 1 204 ? 158.070 160.869 166.216 1.00 83.73 201 LEU A O 1
ATOM 1175 N N . SER A 1 205 ? 159.541 161.256 164.559 1.00 85.95 202 SER A N 1
ATOM 1176 C CA . SER A 1 205 ? 160.139 159.932 164.675 1.00 85.95 202 SER A CA 1
ATOM 1177 C C . SER A 1 205 ? 161.135 159.834 165.821 1.00 85.95 202 SER A C 1
ATOM 1178 O O . SER A 1 205 ? 161.407 158.725 166.291 1.00 85.95 202 SER A O 1
ATOM 1181 N N . PHE A 1 206 ? 161.685 160.959 166.283 1.00 87.80 203 PHE A N 1
ATOM 1182 C CA . PHE A 1 206 ? 162.485 160.944 167.502 1.00 87.80 203 PHE A CA 1
ATOM 1183 C C . PHE A 1 206 ? 161.658 160.539 168.709 1.00 87.80 203 PHE A C 1
ATOM 1184 O O . PHE A 1 206 ? 162.212 160.015 169.681 1.00 87.80 203 PHE A O 1
ATOM 1192 N N . GLU A 1 207 ? 160.345 160.753 168.657 1.00 85.46 204 GLU A N 1
ATOM 1193 C CA . GLU A 1 207 ? 159.468 160.564 169.797 1.00 85.46 204 GLU A CA 1
ATOM 1194 C C . GLU A 1 207 ? 158.731 159.240 169.767 1.00 85.46 204 GLU A C 1
ATOM 1195 O O . GLU A 1 207 ? 158.438 158.691 170.832 1.00 85.46 204 GLU A O 1
ATOM 1201 N N . THR A 1 208 ? 158.448 158.705 168.586 1.00 83.21 205 THR A N 1
ATOM 1202 C CA . THR A 1 208 ? 157.671 157.483 168.493 1.00 83.21 205 THR A CA 1
ATOM 1203 C C . THR A 1 208 ? 158.464 156.290 168.998 1.00 83.21 205 THR A C 1
ATOM 1204 O O . THR A 1 208 ? 159.687 156.218 168.857 1.00 83.21 205 THR A O 1
ATOM 1208 N N . GLN A 1 209 ? 157.746 155.349 169.598 1.00 79.83 206 GLN A N 1
ATOM 1209 C CA . GLN A 1 209 ? 158.327 154.088 170.028 1.00 79.83 206 GLN A CA 1
ATOM 1210 C C . GLN A 1 209 ? 158.444 153.077 168.900 1.00 79.83 206 GLN A C 1
ATOM 1211 O O . GLN A 1 209 ? 158.934 151.968 169.138 1.00 79.83 206 GLN A O 1
ATOM 1217 N N . GLU A 1 210 ? 158.009 153.418 167.691 1.00 81.58 207 GLU A N 1
ATOM 1218 C CA . GLU A 1 210 ? 158.109 152.487 166.582 1.00 81.58 207 GLU A CA 1
ATOM 1219 C C . GLU A 1 210 ? 159.571 152.234 166.256 1.00 81.58 207 GLU A C 1
ATOM 1220 O O . GLU A 1 210 ? 160.364 153.168 166.119 1.00 81.58 207 GLU A O 1
ATOM 1226 N N . GLU A 1 211 ? 159.929 150.961 166.143 1.00 79.81 208 GLU A N 1
ATOM 1227 C CA . GLU A 1 211 ? 161.315 150.605 165.919 1.00 79.81 208 GLU A CA 1
ATOM 1228 C C . GLU A 1 211 ? 161.765 151.083 164.547 1.00 79.81 208 GLU A C 1
ATOM 1229 O O . GLU A 1 211 ? 160.966 151.274 163.628 1.00 79.81 208 GLU A O 1
ATOM 1235 N N . ASN A 1 212 ? 163.071 151.287 164.423 1.00 81.41 209 ASN A N 1
ATOM 1236 C CA . ASN A 1 212 ? 163.631 151.844 163.206 1.00 81.41 209 ASN A CA 1
ATOM 1237 C C . ASN A 1 212 ? 165.093 151.456 163.102 1.00 81.41 209 ASN A C 1
ATOM 1238 O O . ASN A 1 212 ? 165.818 151.455 164.099 1.00 81.41 209 ASN A O 1
ATOM 1243 N N . SER A 1 213 ? 165.507 151.126 161.887 1.00 79.66 210 SER A N 1
ATOM 1244 C CA . SER A 1 213 ? 166.900 150.894 161.557 1.00 79.66 210 SER A CA 1
ATOM 1245 C C . SER A 1 213 ? 167.175 151.592 160.239 1.00 79.66 210 SER A C 1
ATOM 1246 O O . SER A 1 213 ? 166.341 151.570 159.331 1.00 79.66 210 SER A O 1
ATOM 1249 N N . ILE A 1 214 ? 168.347 152.214 160.141 1.00 79.11 211 ILE A N 1
ATOM 1250 C CA . ILE A 1 214 ? 168.615 153.083 159.006 1.00 79.11 211 ILE A CA 1
ATOM 1251 C C . ILE A 1 214 ? 168.762 152.268 157.733 1.00 79.11 211 ILE A C 1
ATOM 1252 O O . ILE A 1 214 ? 168.372 152.720 156.650 1.00 79.11 211 ILE A O 1
ATOM 1257 N N . ILE A 1 215 ? 169.298 151.054 157.839 1.00 76.77 212 ILE A N 1
ATOM 1258 C CA . ILE A 1 215 ? 169.480 150.215 156.659 1.00 76.77 212 ILE A CA 1
ATOM 1259 C C . ILE A 1 215 ? 168.139 149.879 156.017 1.00 76.77 212 ILE A C 1
ATOM 1260 O O . ILE A 1 215 ? 168.036 149.802 154.786 1.00 76.77 212 ILE A O 1
ATOM 1265 N N . PHE A 1 216 ? 167.087 149.709 156.815 1.00 75.87 213 PHE A N 1
ATOM 1266 C CA . PHE A 1 216 ? 165.786 149.380 156.248 1.00 75.87 213 PHE A CA 1
ATOM 1267 C C . PHE A 1 216 ? 165.142 150.590 155.587 1.00 75.87 213 PHE A C 1
ATOM 1268 O O . PHE A 1 216 ? 164.461 150.458 154.562 1.00 75.87 213 PHE A O 1
ATOM 1276 N N . ASN A 1 217 ? 165.391 151.784 156.111 1.00 77.91 214 ASN A N 1
ATOM 1277 C CA . ASN A 1 217 ? 164.936 152.972 155.403 1.00 77.91 214 ASN A CA 1
ATOM 1278 C C . ASN A 1 217 ? 165.686 153.116 154.083 1.00 77.91 214 ASN A C 1
ATOM 1279 O O . ASN A 1 217 ? 165.105 153.495 153.055 1.00 77.91 214 ASN A O 1
ATOM 1284 N N . LEU A 1 218 ? 166.970 152.761 154.086 1.00 76.81 215 LEU A N 1
ATOM 1285 C CA . LEU A 1 218 ? 167.759 152.852 152.867 1.00 76.81 215 LEU A CA 1
ATOM 1286 C C . LEU A 1 218 ? 167.263 151.867 151.816 1.00 76.81 215 LEU A C 1
ATOM 1287 O O . LEU A 1 218 ? 167.182 152.212 150.632 1.00 76.81 215 LEU A O 1
ATOM 1292 N N . VAL A 1 219 ? 166.897 150.646 152.217 1.00 76.08 216 VAL A N 1
ATOM 1293 C CA . VAL A 1 219 ? 166.342 149.725 151.224 1.00 76.08 216 VAL A CA 1
ATOM 1294 C C . VAL A 1 219 ? 164.930 150.127 150.830 1.00 76.08 216 VAL A C 1
ATOM 1295 O O . VAL A 1 219 ? 164.466 149.742 149.754 1.00 76.08 216 VAL A O 1
ATOM 1299 N N . LEU A 1 220 ? 164.253 150.954 151.628 1.00 75.33 217 LEU A N 1
ATOM 1300 C CA . LEU A 1 220 ? 162.999 151.541 151.156 1.00 75.33 217 LEU A CA 1
ATOM 1301 C C . LEU A 1 220 ? 163.246 152.560 150.046 1.00 75.33 217 LEU A C 1
ATOM 1302 O O . LEU A 1 220 ? 162.497 152.618 149.062 1.00 75.33 217 LEU A O 1
ATOM 1307 N N . ILE A 1 221 ? 164.290 153.375 150.178 1.00 76.17 218 ILE A N 1
ATOM 1308 C CA . ILE A 1 221 ? 164.673 154.238 149.058 1.00 76.17 218 ILE A CA 1
ATOM 1309 C C . ILE A 1 221 ? 165.061 153.389 147.850 1.00 76.17 218 ILE A C 1
ATOM 1310 O O . ILE A 1 221 ? 164.727 153.707 146.692 1.00 76.17 218 ILE A O 1
ATOM 1315 N N . SER A 1 222 ? 165.758 152.285 148.102 1.00 75.62 219 SER A N 1
ATOM 1316 C CA . SER A 1 222 ? 166.089 151.356 147.036 1.00 75.62 219 SER A CA 1
ATOM 1317 C C . SER A 1 222 ? 164.846 150.722 146.425 1.00 75.62 219 SER A C 1
ATOM 1318 O O . SER A 1 222 ? 164.916 150.217 145.302 1.00 75.62 219 SER A O 1
ATOM 1321 N N . SER A 1 223 ? 163.726 150.710 147.150 1.00 74.90 220 SER A N 1
ATOM 1322 C CA . SER A 1 223 ? 162.452 150.313 146.564 1.00 74.90 220 SER A CA 1
ATOM 1323 C C . SER A 1 223 ? 161.853 151.427 145.728 1.00 74.90 220 SER A C 1
ATOM 1324 O O . SER A 1 223 ? 161.161 151.156 144.742 1.00 74.90 220 SER A O 1
ATOM 1327 N N . LEU A 1 224 ? 162.092 152.676 146.119 1.00 74.62 221 LEU A N 1
ATOM 1328 C CA . LEU A 1 224 ? 161.614 153.793 145.312 1.00 74.62 221 LEU A CA 1
ATOM 1329 C C . LEU A 1 224 ? 162.292 153.853 143.954 1.00 74.62 221 LEU A C 1
ATOM 1330 O O . LEU A 1 224 ? 161.704 154.373 143.001 1.00 74.62 221 LEU A O 1
ATOM 1335 N N . ILE A 1 225 ? 163.532 153.392 143.863 1.00 75.05 222 ILE A N 1
ATOM 1336 C CA . ILE A 1 225 ? 164.292 153.530 142.618 1.00 75.05 222 ILE A CA 1
ATOM 1337 C C . ILE A 1 225 ? 163.629 152.779 141.458 1.00 75.05 222 ILE A C 1
ATOM 1338 O O . ILE A 1 225 ? 163.318 153.397 140.423 1.00 75.05 222 ILE A O 1
ATOM 1343 N N . PRO A 1 226 ? 163.389 151.467 141.548 1.00 75.36 223 PRO A N 1
ATOM 1344 C CA . PRO A 1 226 ? 162.832 150.762 140.389 1.00 75.36 223 PRO A CA 1
ATOM 1345 C C . PRO A 1 226 ? 161.394 151.110 140.060 1.00 75.36 223 PRO A C 1
ATOM 1346 O O . PRO A 1 226 ? 160.999 150.954 138.897 1.00 75.36 223 PRO A O 1
ATOM 1350 N N . VAL A 1 227 ? 160.604 151.612 141.008 1.00 77.18 224 VAL A N 1
ATOM 1351 C CA . VAL A 1 227 ? 159.279 152.085 140.628 1.00 77.18 224 VAL A CA 1
ATOM 1352 C C . VAL A 1 227 ? 159.404 153.344 139.787 1.00 77.18 224 VAL A C 1
ATOM 1353 O O . VAL A 1 227 ? 158.589 153.582 138.891 1.00 77.18 224 VAL A O 1
ATOM 1357 N N . CYS A 1 228 ? 160.443 154.146 140.020 1.00 78.51 225 CYS A N 1
ATOM 1358 C CA . CYS A 1 228 ? 160.708 155.266 139.127 1.00 78.51 225 CYS A CA 1
ATOM 1359 C C . CYS A 1 228 ? 161.134 154.785 137.753 1.00 78.51 225 CYS A C 1
ATOM 1360 O O . CYS A 1 228 ? 160.707 155.347 136.734 1.00 78.51 225 CYS A O 1
ATOM 1363 N N . PHE A 1 229 ? 161.993 153.763 137.705 1.00 78.37 226 PHE A N 1
ATOM 1364 C CA . PHE A 1 229 ? 162.374 153.199 136.414 1.00 78.37 226 PHE A CA 1
ATOM 1365 C C . PHE A 1 229 ? 161.139 152.743 135.649 1.00 78.37 226 PHE A C 1
ATOM 1366 O O . PHE A 1 229 ? 160.995 153.017 134.453 1.00 78.37 226 PHE A O 1
ATOM 1374 N N . SER A 1 230 ? 160.216 152.079 136.341 1.00 78.87 227 SER A N 1
ATOM 1375 C CA . SER A 1 230 ? 159.027 151.552 135.685 1.00 78.87 227 SER A CA 1
ATOM 1376 C C . SER A 1 230 ? 158.082 152.667 135.257 1.00 78.87 227 SER A C 1
ATOM 1377 O O . SER A 1 230 ? 157.497 152.610 134.170 1.00 78.87 227 SER A O 1
ATOM 1380 N N . ASN A 1 231 ? 157.914 153.688 136.094 1.00 79.63 228 ASN A N 1
ATOM 1381 C CA . ASN A 1 231 ? 157.034 154.790 135.731 1.00 79.63 228 ASN A CA 1
ATOM 1382 C C . ASN A 1 231 ? 157.561 155.527 134.509 1.00 79.63 228 ASN A C 1
ATOM 1383 O O . ASN A 1 231 ? 156.802 155.837 133.582 1.00 79.63 228 ASN A O 1
ATOM 1388 N N . MET A 1 232 ? 158.867 155.775 134.456 1.00 80.45 229 MET A N 1
ATOM 1389 C CA . MET A 1 232 ? 159.380 156.532 133.328 1.00 80.45 229 MET A CA 1
ATOM 1390 C C . MET A 1 232 ? 159.545 155.670 132.082 1.00 80.45 229 MET A C 1
ATOM 1391 O O . MET A 1 232 ? 159.430 156.197 130.972 1.00 80.45 229 MET A O 1
ATOM 1396 N N . THR A 1 233 ? 159.714 154.351 132.215 1.00 79.12 230 THR A N 1
ATOM 1397 C CA . THR A 1 233 ? 159.750 153.532 131.010 1.00 79.12 230 THR A CA 1
ATOM 1398 C C . THR A 1 233 ? 158.351 153.265 130.468 1.00 79.12 230 THR A C 1
ATOM 1399 O O . THR A 1 233 ? 158.188 153.133 129.250 1.00 79.12 230 THR A O 1
ATOM 1403 N N . ARG A 1 234 ? 157.319 153.227 131.320 1.00 79.89 231 ARG A N 1
ATOM 1404 C CA . ARG A 1 234 ? 155.973 153.208 130.766 1.00 79.89 231 ARG A CA 1
ATOM 1405 C C . ARG A 1 234 ? 155.620 154.557 130.158 1.00 79.89 231 ARG A C 1
ATOM 1406 O O . ARG A 1 234 ? 154.902 154.603 129.155 1.00 79.89 231 ARG A O 1
ATOM 1414 N N . GLU A 1 235 ? 156.162 155.651 130.697 1.00 79.44 232 GLU A N 1
ATOM 1415 C CA . GLU A 1 235 ? 156.033 156.933 130.014 1.00 79.44 232 GLU A CA 1
ATOM 1416 C C . GLU A 1 235 ? 156.698 156.890 128.649 1.00 79.44 232 GLU A C 1
ATOM 1417 O O . GLU A 1 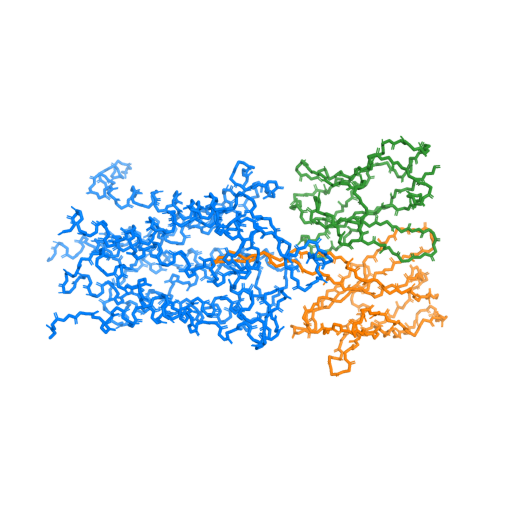235 ? 156.195 157.475 127.685 1.00 79.44 232 GLU A O 1
ATOM 1423 N N . ILE A 1 236 ? 157.827 156.194 128.552 1.00 79.40 233 ILE A N 1
ATOM 1424 C CA . ILE A 1 236 ? 158.522 156.075 127.275 1.00 79.40 233 ILE A CA 1
ATOM 1425 C C . ILE A 1 236 ? 157.668 155.293 126.288 1.00 79.40 233 ILE A C 1
ATOM 1426 O O . ILE A 1 236 ? 157.438 155.730 125.155 1.00 79.40 233 ILE A O 1
ATOM 1431 N N . VAL A 1 237 ? 157.173 154.129 126.707 1.00 79.11 234 VAL A N 1
ATOM 1432 C CA . VAL A 1 237 ? 156.416 153.284 125.789 1.00 79.11 234 VAL A CA 1
ATOM 1433 C C . VAL A 1 237 ? 155.038 153.865 125.491 1.00 79.11 234 VAL A C 1
ATOM 1434 O O . VAL A 1 237 ? 154.387 153.426 124.536 1.00 79.11 234 VAL A O 1
ATOM 1438 N N . PHE A 1 238 ? 154.580 154.844 126.271 1.00 79.47 235 PHE A N 1
ATOM 1439 C CA . PHE A 1 238 ? 153.338 155.549 125.985 1.00 79.47 235 PHE A CA 1
ATOM 1440 C C . PHE A 1 238 ? 153.557 156.716 125.031 1.00 79.47 235 PHE A C 1
ATOM 1441 O O . PHE A 1 238 ? 152.833 156.855 124.042 1.00 79.47 235 PHE A O 1
ATOM 1449 N N . LYS A 1 239 ? 154.549 157.557 125.311 1.00 78.85 236 LYS A N 1
ATOM 1450 C CA . LYS A 1 239 ? 154.743 158.807 124.592 1.00 78.85 236 LYS A CA 1
ATOM 1451 C C . LYS A 1 239 ? 155.788 158.707 123.489 1.00 78.85 236 LYS A C 1
ATOM 1452 O O . LYS A 1 239 ? 156.250 159.742 122.998 1.00 78.85 236 LYS A O 1
ATOM 1458 N N . LYS A 1 240 ? 156.182 157.494 123.103 1.00 80.41 237 LYS A N 1
ATOM 1459 C CA . LYS A 1 240 ? 157.058 157.260 121.962 1.00 80.41 237 LYS A CA 1
ATOM 1460 C C . LYS A 1 240 ? 156.430 156.312 120.957 1.00 80.41 237 LYS A C 1
ATOM 1461 O O . LYS A 1 240 ? 156.409 156.608 119.757 1.00 80.41 237 LYS A O 1
ATOM 1467 N N . TYR A 1 241 ? 155.919 155.177 121.426 1.00 81.80 238 TYR A N 1
ATOM 1468 C CA . TYR A 1 241 ? 155.323 154.155 120.582 1.00 81.80 238 TYR A CA 1
ATOM 1469 C C . TYR A 1 241 ? 153.803 154.179 120.602 1.00 81.80 238 TYR A C 1
ATOM 1470 O O . TYR A 1 241 ? 153.180 153.524 119.761 1.00 81.80 238 TYR A O 1
ATOM 1479 N N . LYS A 1 242 ? 153.195 154.913 121.534 1.00 79.22 239 LYS A N 1
ATOM 1480 C CA . LYS A 1 242 ? 151.745 155.105 121.565 1.00 79.22 239 LYS A CA 1
ATOM 1481 C C . LYS A 1 242 ? 151.014 153.785 121.779 1.00 79.22 239 LYS A C 1
ATOM 1482 O O . LYS A 1 242 ? 149.987 153.513 121.156 1.00 79.22 239 LYS A O 1
ATOM 1488 N N . ILE A 1 243 ? 151.548 152.953 122.673 1.00 80.93 240 ILE A N 1
ATOM 1489 C CA . ILE A 1 243 ? 150.822 151.763 123.077 1.00 80.93 240 ILE A CA 1
ATOM 1490 C C . ILE A 1 243 ? 149.638 152.168 123.948 1.00 80.93 240 ILE A C 1
ATOM 1491 O O . ILE A 1 243 ? 149.633 153.218 124.599 1.00 80.93 240 ILE A O 1
ATOM 1496 N N . ASP A 1 244 ? 148.615 151.325 123.950 1.00 82.94 241 ASP A N 1
ATOM 1497 C CA . ASP A 1 244 ? 147.430 151.630 124.728 1.00 82.94 241 ASP A CA 1
ATOM 1498 C C . ASP A 1 244 ? 147.700 151.386 126.209 1.00 82.94 241 ASP A C 1
ATOM 1499 O O . ASP A 1 244 ? 148.561 150.590 126.591 1.00 82.94 241 ASP A O 1
ATOM 1504 N N . ILE A 1 245 ? 146.947 152.094 127.047 1.00 80.01 242 ILE A N 1
ATOM 1505 C CA . ILE A 1 245 ? 147.099 151.962 128.491 1.00 80.01 242 ILE A CA 1
ATOM 1506 C C . ILE A 1 245 ? 146.661 150.576 128.940 1.00 80.01 242 ILE A C 1
ATOM 1507 O O . ILE A 1 245 ? 147.331 149.914 129.742 1.00 80.01 242 ILE A O 1
ATOM 1512 N N . LEU A 1 246 ? 145.532 150.116 128.413 1.00 81.96 243 LEU A N 1
ATOM 1513 C CA . LEU A 1 246 ? 144.856 148.949 128.959 1.00 81.96 243 LEU A CA 1
ATOM 1514 C C . LEU A 1 246 ? 145.600 147.670 128.607 1.00 81.96 243 LEU A C 1
ATOM 1515 O O . LEU A 1 246 ? 145.732 146.767 129.443 1.00 81.96 243 LEU A O 1
ATOM 1520 N N . ARG A 1 247 ? 146.095 147.583 127.372 1.00 82.40 244 ARG A N 1
ATOM 1521 C CA . ARG A 1 247 ? 146.925 146.456 126.970 1.00 82.40 244 ARG A CA 1
ATOM 1522 C C . ARG A 1 247 ? 148.163 146.369 127.842 1.00 82.40 244 ARG A C 1
ATOM 1523 O O . ARG A 1 247 ? 148.550 145.281 128.296 1.00 82.40 244 ARG A O 1
ATOM 1531 N N . LEU A 1 248 ? 148.785 147.520 128.097 1.00 80.26 245 LEU A N 1
ATOM 1532 C CA . LEU A 1 248 ? 149.973 147.558 128.933 1.00 80.26 245 LEU A CA 1
ATOM 1533 C C . LEU A 1 248 ? 149.660 147.056 130.327 1.00 80.26 245 LEU A C 1
ATOM 1534 O O . LEU A 1 248 ? 150.389 146.226 130.872 1.00 80.26 245 LEU A O 1
ATOM 1539 N N . ASN A 1 249 ? 148.575 147.543 130.921 1.00 78.79 246 ASN A N 1
ATOM 1540 C CA . ASN A 1 249 ? 148.275 147.149 132.290 1.00 78.79 246 ASN A CA 1
ATOM 1541 C C . ASN A 1 249 ? 147.909 145.676 132.378 1.00 78.79 246 ASN A C 1
ATOM 1542 O O . ASN A 1 249 ? 148.291 145.005 133.342 1.00 78.79 246 ASN A O 1
ATOM 1547 N N . ALA A 1 250 ? 147.236 145.138 131.364 1.00 79.24 247 ALA A N 1
ATOM 1548 C CA . ALA A 1 250 ? 146.900 143.719 131.380 1.00 79.24 247 ALA A CA 1
ATOM 1549 C C . ALA A 1 250 ? 148.152 142.856 131.306 1.00 79.24 247 ALA A C 1
ATOM 1550 O O . ALA A 1 250 ? 148.336 141.930 132.110 1.00 79.24 247 ALA A O 1
ATOM 1552 N N . MET A 1 251 ? 149.038 143.150 130.353 1.00 78.59 248 MET A N 1
ATOM 1553 C CA . MET A 1 251 ? 150.234 142.328 130.216 1.00 78.59 248 MET A CA 1
ATOM 1554 C C . MET A 1 251 ? 151.182 142.533 131.392 1.00 78.59 248 MET A C 1
ATOM 1555 O O . MET A 1 251 ? 151.862 141.587 131.820 1.00 78.59 248 MET A O 1
ATOM 1560 N N . VAL A 1 252 ? 151.207 143.743 131.951 1.00 76.89 249 VAL A N 1
ATOM 1561 C CA . VAL A 1 252 ? 151.997 144.000 133.144 1.00 76.89 249 VAL A CA 1
ATOM 1562 C C . VAL A 1 252 ? 151.483 143.167 134.299 1.00 76.89 249 VAL A C 1
ATOM 1563 O O . VAL A 1 252 ? 152.268 142.596 135.052 1.00 76.89 249 VAL A O 1
ATOM 1567 N N . SER A 1 253 ? 150.165 143.066 134.452 1.00 78.04 250 SER A N 1
ATOM 1568 C CA . SER A 1 253 ? 149.623 142.253 135.533 1.00 78.04 250 SER A CA 1
ATOM 1569 C C . SER A 1 253 ? 149.910 140.776 135.316 1.00 78.04 250 SER A C 1
ATOM 1570 O O . SER A 1 253 ? 150.127 140.040 136.282 1.00 78.04 250 SER A O 1
ATOM 1573 N N . PHE A 1 254 ? 149.915 140.329 134.063 1.00 77.74 251 PHE A N 1
ATOM 1574 C CA . PHE A 1 254 ? 150.308 138.955 133.756 1.00 77.74 251 PHE A CA 1
ATOM 1575 C C . PHE A 1 254 ? 151.723 138.677 134.263 1.00 77.74 251 PHE A C 1
ATOM 1576 O O . PHE A 1 254 ? 151.966 137.769 135.085 1.00 77.74 251 PHE A O 1
ATOM 1584 N N . PHE A 1 255 ? 152.670 139.499 133.831 1.00 77.60 252 PHE A N 1
ATOM 1585 C CA . PHE A 1 255 ? 154.028 139.311 134.307 1.00 77.60 252 PHE A CA 1
ATOM 1586 C C . PHE A 1 255 ? 154.158 139.622 135.793 1.00 77.60 252 PHE A C 1
ATOM 1587 O O . PHE A 1 255 ? 155.127 139.183 136.415 1.00 77.60 252 PHE A O 1
ATOM 1595 N N . GLN A 1 256 ? 153.183 140.312 136.393 1.00 77.53 253 GLN A N 1
ATOM 1596 C CA . GLN A 1 256 ? 153.229 140.551 137.829 1.00 77.53 253 GLN A CA 1
ATOM 1597 C C . GLN A 1 256 ? 152.756 139.339 138.608 1.00 77.53 253 GLN A C 1
ATOM 1598 O O . GLN A 1 256 ? 153.241 139.105 139.714 1.00 77.53 253 GLN A O 1
ATOM 1604 N N . LEU A 1 257 ? 151.829 138.559 138.048 1.00 76.89 254 LEU A N 1
ATOM 1605 C CA . LEU A 1 257 ? 151.562 137.232 138.594 1.00 76.89 254 LEU A CA 1
ATOM 1606 C C . LEU A 1 257 ? 152.852 136.444 138.657 1.00 76.89 254 LEU A C 1
ATOM 1607 O O . LEU A 1 257 ? 153.208 135.867 139.693 1.00 76.89 254 LEU A O 1
ATOM 1612 N N . PHE A 1 258 ? 153.576 136.422 137.542 1.00 77.08 255 PHE A N 1
ATOM 1613 C CA . PHE A 1 258 ? 154.779 135.594 137.511 1.00 77.08 255 PHE A CA 1
ATOM 1614 C C . PHE A 1 258 ? 155.862 136.127 138.454 1.00 77.08 255 PHE A C 1
ATOM 1615 O O . PHE A 1 258 ? 156.488 135.359 139.202 1.00 77.08 255 PHE A O 1
ATOM 1623 N N . THR A 1 259 ? 156.064 137.437 138.492 1.00 76.80 256 THR A N 1
ATOM 1624 C CA . THR A 1 259 ? 157.107 137.966 139.356 1.00 76.80 256 THR A CA 1
ATOM 1625 C C . THR A 1 259 ? 156.692 138.031 140.822 1.00 76.80 256 THR A C 1
ATOM 1626 O O . THR A 1 259 ? 157.563 138.094 141.688 1.00 76.80 256 THR A O 1
ATOM 1630 N N . SER A 1 260 ? 155.401 137.948 141.142 1.00 77.24 257 SER A N 1
ATOM 1631 C CA . SER A 1 260 ? 155.007 137.752 142.530 1.00 77.24 257 SER A CA 1
ATOM 1632 C C . SER A 1 260 ? 155.193 136.300 142.961 1.00 77.24 257 SER A C 1
ATOM 1633 O O . SER A 1 260 ? 155.678 136.033 144.073 1.00 77.24 257 SER A O 1
ATOM 1636 N N . CYS A 1 261 ? 154.902 135.344 142.077 1.00 78.00 258 CYS A N 1
ATOM 1637 C CA . CYS A 1 261 ? 155.250 133.972 142.414 1.00 78.00 258 CYS A CA 1
ATOM 1638 C C . CYS A 1 261 ? 156.756 133.782 142.509 1.00 78.00 258 CYS A C 1
ATOM 1639 O O . CYS A 1 261 ? 157.201 132.773 143.065 1.00 78.00 258 CYS A O 1
ATOM 1642 N N . LEU A 1 262 ? 157.541 134.724 141.979 1.00 78.21 259 LEU A N 1
ATOM 1643 C CA . LEU A 1 262 ? 158.970 134.792 142.272 1.00 78.21 259 LEU A CA 1
ATOM 1644 C C . LEU A 1 262 ? 159.310 135.732 143.433 1.00 78.21 259 LEU A C 1
ATOM 1645 O O . LEU A 1 262 ? 160.465 135.753 143.865 1.00 78.21 259 LEU A O 1
ATOM 1650 N N . ILE A 1 263 ? 158.355 136.531 143.923 1.00 77.18 260 ILE A N 1
ATOM 1651 C CA . ILE A 1 263 ? 158.521 137.184 145.222 1.00 77.18 260 ILE A CA 1
ATOM 1652 C C . ILE A 1 263 ? 158.490 136.170 146.340 1.00 77.18 260 ILE A C 1
ATOM 1653 O O . ILE A 1 263 ? 159.035 136.424 147.419 1.00 77.18 260 ILE A O 1
ATOM 1658 N N . LEU A 1 264 ? 157.797 135.061 146.105 1.00 76.34 261 LEU A N 1
ATOM 1659 C CA . LEU A 1 264 ? 157.534 134.072 147.150 1.00 76.34 261 LEU A CA 1
ATOM 1660 C C . LEU A 1 264 ? 158.727 133.692 148.029 1.00 76.34 261 LEU A C 1
ATOM 1661 O O . LEU A 1 264 ? 158.514 133.474 149.233 1.00 76.34 261 LEU A O 1
ATOM 1666 N N . PRO A 1 265 ? 159.968 133.600 147.541 1.00 75.86 262 PRO A N 1
ATOM 1667 C CA . PRO A 1 265 ? 161.076 133.195 148.414 1.00 75.86 262 PRO A CA 1
ATOM 1668 C C . PRO A 1 265 ? 161.596 134.268 149.356 1.00 75.86 262 PRO A C 1
ATOM 1669 O O . PRO A 1 265 ? 162.620 134.036 150.003 1.00 75.86 262 PRO A O 1
ATOM 1673 N N . VAL A 1 266 ? 160.947 135.428 149.461 1.00 75.19 263 VAL A N 1
ATOM 1674 C CA . VAL A 1 266 ? 161.420 136.447 150.392 1.00 75.19 263 VAL A CA 1
ATOM 1675 C C . VAL A 1 266 ? 160.887 136.209 151.797 1.00 75.19 263 VAL A C 1
ATOM 1676 O O . VAL A 1 266 ? 161.489 136.675 152.769 1.00 75.19 263 VAL A O 1
ATOM 1680 N N . TYR A 1 267 ? 159.787 135.475 151.939 1.00 73.92 264 TYR A N 1
ATOM 1681 C CA . TYR A 1 267 ? 159.271 135.153 153.260 1.00 73.92 264 TYR A CA 1
ATOM 1682 C C . TYR A 1 267 ? 160.183 134.202 154.023 1.00 73.92 264 TYR A C 1
ATOM 1683 O O . TYR A 1 267 ? 160.038 134.071 155.241 1.00 73.92 264 TYR A O 1
ATOM 1692 N N . THR A 1 268 ? 161.113 133.538 153.335 1.00 76.68 265 THR A N 1
ATOM 1693 C CA . THR A 1 268 ? 161.936 132.515 153.968 1.00 76.68 265 THR A CA 1
ATOM 1694 C C . THR A 1 268 ? 162.838 133.100 155.050 1.00 76.68 265 THR A C 1
ATOM 1695 O O . THR A 1 268 ? 163.085 132.451 156.072 1.00 76.68 265 THR A O 1
ATOM 1699 N N . LEU A 1 269 ? 163.339 134.316 154.852 1.00 77.76 266 LEU A N 1
ATOM 1700 C CA . LEU A 1 269 ? 164.265 134.891 155.818 1.00 77.76 266 LEU A CA 1
ATOM 1701 C C . LEU A 1 269 ? 163.516 135.313 157.083 1.00 77.76 266 LEU A C 1
ATOM 1702 O O . LEU A 1 269 ? 162.346 135.698 157.012 1.00 77.76 266 LEU A O 1
ATOM 1707 N N . PRO A 1 270 ? 164.155 135.249 158.253 1.00 79.76 267 PRO A N 1
ATOM 1708 C CA . PRO A 1 270 ? 163.398 135.200 159.516 1.00 79.76 267 PRO A CA 1
ATOM 1709 C C . PRO A 1 270 ? 163.231 136.513 160.273 1.00 79.76 267 PRO A C 1
ATOM 1710 O O . PRO A 1 270 ? 162.545 136.500 161.301 1.00 79.76 267 PRO A O 1
ATOM 1714 N N . PHE A 1 271 ? 163.802 137.629 159.823 1.00 80.36 268 PHE A N 1
ATOM 1715 C CA . PHE A 1 271 ? 163.649 138.868 160.582 1.00 80.36 268 PHE A CA 1
ATOM 1716 C C . PHE A 1 271 ? 162.314 139.551 160.324 1.00 80.36 268 PHE A C 1
ATOM 1717 O O . PHE A 1 271 ? 162.072 140.639 160.857 1.00 80.36 268 PHE A O 1
ATOM 1725 N N . LEU A 1 272 ? 161.447 138.942 159.528 1.00 79.48 269 LEU A N 1
ATOM 1726 C CA . LEU A 1 272 ? 160.042 139.300 159.552 1.00 79.48 269 LEU A CA 1
ATOM 1727 C C . LEU A 1 272 ? 159.469 138.981 160.922 1.00 79.48 269 LEU A C 1
ATOM 1728 O O . LEU A 1 272 ? 159.900 138.042 161.596 1.00 79.48 269 LEU A O 1
ATOM 1733 N N . LYS A 1 273 ? 158.490 139.777 161.341 1.00 79.43 270 LYS A N 1
ATOM 1734 C CA . LYS A 1 273 ? 157.914 139.584 162.665 1.00 79.43 270 LYS A CA 1
ATOM 1735 C C . LYS A 1 273 ? 156.886 138.458 162.660 1.00 79.43 270 LYS A C 1
ATOM 1736 O O . LYS A 1 273 ? 157.057 137.446 163.347 1.00 79.43 270 LYS A O 1
ATOM 1742 N N . GLN A 1 274 ? 155.826 138.614 161.867 1.00 79.35 271 GLN A N 1
ATOM 1743 C CA . GLN A 1 274 ? 154.690 137.704 161.867 1.00 79.35 271 GLN A CA 1
ATOM 1744 C C . GLN A 1 274 ? 154.435 137.040 160.526 1.00 79.35 271 GLN A C 1
ATOM 1745 O O . GLN A 1 274 ? 153.643 136.093 160.472 1.00 79.35 271 GLN A O 1
ATOM 1751 N N . LEU A 1 275 ? 155.072 137.499 159.454 1.00 77.93 272 LEU A N 1
ATOM 1752 C CA . LEU A 1 275 ? 154.831 136.991 158.113 1.00 77.93 272 LEU A CA 1
ATOM 1753 C C . LEU A 1 275 ? 155.874 135.977 157.665 1.00 77.93 272 LEU A C 1
ATOM 1754 O O . LEU A 1 275 ? 155.781 135.471 156.544 1.00 77.93 272 LEU A O 1
ATOM 1759 N N . HIS A 1 276 ? 156.858 135.667 158.504 1.00 78.66 273 HIS A N 1
ATOM 1760 C CA . HIS A 1 276 ? 157.896 134.723 158.124 1.00 78.66 273 HIS A CA 1
ATOM 1761 C C . HIS A 1 276 ? 157.302 133.331 157.982 1.00 78.66 273 HIS A C 1
ATOM 1762 O O . HIS A 1 276 ? 156.536 132.882 158.839 1.00 78.66 273 HIS A O 1
ATOM 1769 N N . LEU A 1 277 ? 157.649 132.658 156.886 1.00 77.58 274 LEU A N 1
ATOM 1770 C CA . LEU A 1 277 ? 157.195 131.308 156.604 1.00 77.58 274 LEU A CA 1
ATOM 1771 C C . LEU A 1 277 ? 158.396 130.497 156.130 1.00 77.58 274 LEU A C 1
ATOM 1772 O O . LEU A 1 277 ? 159.094 130.932 155.199 1.00 77.58 274 LEU A O 1
ATOM 1777 N N . PRO A 1 278 ? 158.685 129.323 156.719 1.00 79.70 275 PRO A N 1
ATOM 1778 C CA . PRO A 1 278 ? 159.838 128.556 156.233 1.00 79.70 275 PRO A CA 1
ATOM 1779 C C . PRO A 1 278 ? 159.589 127.892 154.890 1.00 79.70 275 PRO A C 1
ATOM 1780 O O . PRO A 1 278 ? 158.540 128.078 154.271 1.00 79.70 275 PRO A O 1
ATOM 1784 N N . TYR A 1 279 ? 160.569 127.113 154.435 1.00 84.93 276 TYR A N 1
ATOM 1785 C CA . TYR A 1 279 ? 160.480 126.439 153.146 1.00 84.93 276 TYR A CA 1
ATOM 1786 C C . TYR A 1 279 ? 159.361 125.405 153.116 1.00 84.93 276 TYR A C 1
ATOM 1787 O O . TYR A 1 279 ? 158.853 125.078 152.038 1.00 84.93 276 TYR A O 1
ATOM 1796 N N . ASN A 1 280 ? 158.962 124.883 154.276 1.00 82.86 277 ASN A N 1
ATOM 1797 C CA . ASN A 1 280 ? 158.047 123.748 154.315 1.00 82.86 277 ASN A CA 1
ATOM 1798 C C . ASN A 1 280 ? 156.598 124.168 154.117 1.00 82.86 277 ASN A C 1
ATOM 1799 O O . ASN A 1 280 ? 155.846 123.477 153.420 1.00 82.86 277 ASN A O 1
ATOM 1804 N N . GLU A 1 281 ? 156.193 125.292 154.709 1.00 79.55 278 GLU A N 1
ATOM 1805 C CA . GLU A 1 281 ? 154.786 125.674 154.772 1.00 79.55 278 GLU A CA 1
ATOM 1806 C C . GLU A 1 281 ? 154.527 126.959 153.999 1.00 79.55 278 GLU A C 1
ATOM 1807 O O . GLU A 1 281 ? 153.836 127.857 154.488 1.00 79.55 278 GLU A O 1
ATOM 1813 N N . ILE A 1 282 ? 155.105 127.067 152.804 1.00 76.53 279 ILE A N 1
ATOM 1814 C CA . ILE A 1 282 ? 154.657 128.071 151.849 1.00 76.53 279 ILE A CA 1
ATOM 1815 C C . ILE A 1 282 ? 153.469 127.546 151.058 1.00 76.53 279 ILE A C 1
ATOM 1816 O O . ILE A 1 282 ? 152.537 128.294 150.746 1.00 76.53 279 ILE A O 1
ATOM 1821 N N . TRP A 1 283 ? 153.491 126.262 150.709 1.00 74.23 280 TRP A N 1
ATOM 1822 C CA . TRP A 1 283 ? 152.401 125.681 149.936 1.00 74.23 280 TRP A CA 1
ATOM 1823 C C . TRP A 1 283 ? 151.110 125.648 150.741 1.00 74.23 280 TRP A C 1
ATOM 1824 O O . TRP A 1 283 ? 150.049 126.062 150.252 1.00 74.23 280 TRP A O 1
ATOM 1835 N N . THR A 1 284 ? 151.183 125.171 151.983 1.00 73.68 281 THR A N 1
ATOM 1836 C CA . THR A 1 284 ? 149.991 125.126 152.813 1.00 73.68 281 THR A CA 1
ATOM 1837 C C . THR A 1 284 ? 149.485 126.522 153.123 1.00 73.68 281 THR A C 1
ATOM 1838 O O . THR A 1 284 ? 148.278 126.714 153.283 1.00 73.68 281 THR A O 1
ATOM 1842 N N . ASN A 1 285 ? 150.375 127.510 153.174 1.00 72.85 282 ASN A N 1
ATOM 1843 C CA . ASN A 1 285 ? 149.923 128.881 153.352 1.00 72.85 282 ASN A CA 1
ATOM 1844 C C . ASN A 1 285 ? 149.101 129.336 152.161 1.00 72.85 282 ASN A C 1
ATOM 1845 O O . ASN A 1 285 ? 148.087 130.018 152.326 1.00 72.85 282 ASN A O 1
ATOM 1850 N N . ILE A 1 286 ? 149.491 128.928 150.956 1.00 71.75 283 ILE A N 1
ATOM 1851 C CA . ILE A 1 286 ? 148.734 129.311 149.770 1.00 71.75 283 ILE A CA 1
ATOM 1852 C C . ILE A 1 286 ? 147.379 128.621 149.761 1.00 71.75 283 ILE A C 1
ATOM 1853 O O . ILE A 1 286 ? 146.345 129.246 149.479 1.00 71.75 283 ILE A O 1
ATOM 1858 N N . LYS A 1 287 ? 147.359 127.324 150.063 1.00 71.88 284 LYS A N 1
ATOM 1859 C CA . LYS A 1 287 ? 146.096 126.600 150.037 1.00 71.88 284 LYS A CA 1
ATOM 1860 C C . LYS A 1 287 ? 145.156 127.120 151.115 1.00 71.88 284 LYS A C 1
ATOM 1861 O O . LYS A 1 287 ? 143.956 127.293 150.874 1.00 71.88 284 LYS A O 1
ATOM 1867 N N . ASN A 1 288 ? 145.692 127.425 152.294 1.00 73.53 285 ASN A N 1
ATOM 1868 C CA . ASN A 1 288 ? 144.888 127.989 153.364 1.00 73.53 285 ASN A CA 1
ATOM 1869 C C . ASN A 1 288 ? 144.441 129.406 153.039 1.00 73.53 285 ASN A C 1
ATOM 1870 O O . ASN A 1 288 ? 143.359 129.825 153.462 1.00 73.53 285 ASN A O 1
ATOM 1875 N N . GLY A 1 289 ? 145.228 130.143 152.257 1.00 72.86 286 GLY A N 1
ATOM 1876 C CA . GLY A 1 289 ? 144.808 131.471 151.854 1.00 72.86 286 GLY A CA 1
ATOM 1877 C C . GLY A 1 289 ? 143.637 131.422 150.896 1.00 72.86 286 GLY A C 1
ATOM 1878 O O . GLY A 1 289 ? 142.695 132.213 151.009 1.00 72.86 286 GLY A O 1
ATOM 1879 N N . PHE A 1 290 ? 143.672 130.484 149.949 1.00 71.81 287 PHE A N 1
ATOM 1880 C CA . PHE A 1 290 ? 142.509 130.296 149.088 1.00 71.81 287 PHE A CA 1
ATOM 1881 C C . PHE A 1 290 ? 141.322 129.800 149.898 1.00 71.81 287 PHE A C 1
ATOM 1882 O O . PHE A 1 290 ? 140.179 130.183 149.634 1.00 71.81 287 PHE A O 1
ATOM 1890 N N . ALA A 1 291 ? 141.574 128.961 150.900 1.00 76.12 288 ALA A N 1
ATOM 1891 C CA . ALA A 1 291 ? 140.493 128.485 151.752 1.00 76.12 288 ALA A CA 1
ATOM 1892 C C . ALA A 1 291 ? 139.862 129.618 152.546 1.00 76.12 288 ALA A C 1
ATOM 1893 O O . ALA A 1 291 ? 138.668 129.561 152.858 1.00 76.12 288 ALA A O 1
ATOM 1895 N N . CYS A 1 292 ? 140.638 130.647 152.879 1.00 78.39 289 CYS A N 1
ATOM 1896 C CA . CYS A 1 292 ? 140.110 131.749 153.673 1.00 78.39 289 CYS A CA 1
ATOM 1897 C C . CYS A 1 292 ? 139.369 132.732 152.782 1.00 78.39 289 CYS A C 1
ATOM 1898 O O . CYS A 1 292 ? 138.211 133.073 153.039 1.00 78.39 289 CYS A O 1
ATOM 1901 N N . LEU A 1 293 ? 140.010 133.160 151.699 1.00 75.72 290 LEU A N 1
ATOM 1902 C CA . LEU A 1 293 ? 139.423 134.185 150.847 1.00 75.72 290 LEU A CA 1
ATOM 1903 C C . LEU A 1 293 ? 138.200 133.651 150.111 1.00 75.72 290 LEU A C 1
ATOM 1904 O O . LEU A 1 293 ? 137.086 134.156 150.283 1.00 75.72 290 LEU A O 1
ATOM 1909 N N . PHE A 1 294 ? 138.385 132.605 149.307 1.00 76.30 291 PHE A N 1
ATOM 1910 C CA . PHE A 1 294 ? 137.341 132.171 148.389 1.00 76.30 291 PHE A CA 1
ATOM 1911 C C . PHE A 1 294 ? 136.155 131.530 149.094 1.00 76.30 291 PHE A C 1
ATOM 1912 O O . PHE A 1 294 ? 135.065 131.487 148.513 1.00 76.30 291 PHE A O 1
ATOM 1920 N N . LEU A 1 295 ? 136.338 131.022 150.313 1.00 76.03 292 LEU A N 1
ATOM 1921 C CA . LEU A 1 295 ? 135.279 130.341 151.051 1.00 76.03 292 LEU A CA 1
ATOM 1922 C C . LEU A 1 295 ? 134.929 131.046 152.349 1.00 76.03 292 LEU A C 1
ATOM 1923 O O . LEU A 1 295 ? 133.749 131.322 152.598 1.00 76.03 292 LEU A O 1
ATOM 1928 N N . GLY A 1 296 ? 135.925 131.345 153.181 1.00 78.25 293 GLY A N 1
ATOM 1929 C CA . GLY A 1 296 ? 135.717 131.948 154.482 1.00 78.25 293 GLY A CA 1
ATOM 1930 C C . GLY A 1 296 ? 136.208 131.114 155.648 1.00 78.25 293 GLY A C 1
ATOM 1931 O O . GLY A 1 296 ? 135.955 131.464 156.804 1.00 78.25 293 GLY A O 1
ATOM 1932 N N . ARG A 1 297 ? 136.909 130.018 155.379 1.00 78.76 294 ARG A N 1
ATOM 1933 C CA . ARG A 1 297 ? 137.403 129.180 156.459 1.00 78.76 294 ARG A CA 1
ATOM 1934 C C . ARG A 1 297 ? 138.552 129.860 157.185 1.00 78.76 294 ARG A C 1
ATOM 1935 O O . ARG A 1 297 ? 139.508 130.326 156.565 1.00 78.76 294 ARG A O 1
ATOM 1943 N N . ASN A 1 298 ? 138.473 129.875 158.510 1.00 82.66 295 ASN A N 1
ATOM 1944 C CA . ASN A 1 298 ? 139.529 130.409 159.358 1.00 82.66 295 ASN A CA 1
ATOM 1945 C C . ASN A 1 298 ? 140.428 129.259 159.787 1.00 82.66 295 ASN A C 1
ATOM 1946 O O . ASN A 1 298 ? 139.956 128.285 160.382 1.00 82.66 295 ASN A O 1
ATOM 1951 N N . THR A 1 299 ? 141.719 129.376 159.481 1.00 85.00 296 THR A N 1
ATOM 1952 C CA . THR A 1 299 ? 142.679 128.306 159.701 1.00 85.00 296 THR A CA 1
ATOM 1953 C C . THR A 1 299 ? 143.512 128.482 160.961 1.00 85.00 296 THR A C 1
ATOM 1954 O O . THR A 1 299 ? 144.199 127.536 161.360 1.00 85.00 296 THR A O 1
ATOM 1958 N N . VAL A 1 300 ? 143.489 129.661 161.581 1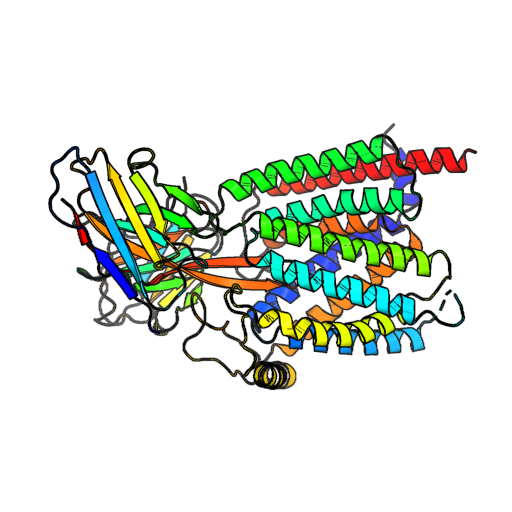.00 87.02 297 VAL A N 1
ATOM 1959 C CA . VAL A 1 300 ? 144.200 129.904 162.831 1.00 87.02 297 VAL A CA 1
ATOM 1960 C C . VAL A 1 300 ? 143.282 130.702 163.751 1.00 87.02 297 VAL A C 1
ATOM 1961 O O . VAL A 1 300 ? 142.972 131.866 163.477 1.00 87.02 297 VAL A O 1
ATOM 1965 N N . VAL A 1 301 ? 142.802 130.053 164.809 1.00 89.37 298 VAL A N 1
ATOM 1966 C CA . VAL A 1 301 ? 141.999 130.681 165.850 1.00 89.37 298 VAL A CA 1
ATOM 1967 C C . VAL A 1 301 ? 142.550 130.420 167.243 1.00 89.37 298 VAL A C 1
ATOM 1968 O O . VAL A 1 301 ? 142.029 130.971 168.217 1.00 89.37 298 VAL A O 1
ATOM 1972 N N . GLU A 1 302 ? 143.594 129.601 167.363 1.00 92.56 299 GLU A N 1
ATOM 1973 C CA . GLU A 1 302 ? 144.239 129.278 168.627 1.00 92.56 299 GLU A CA 1
ATOM 1974 C C . GLU A 1 302 ? 145.274 130.358 168.912 1.00 92.56 299 GLU A C 1
ATOM 1975 O O . GLU A 1 302 ? 145.149 131.465 168.383 1.00 92.56 299 GLU A O 1
ATOM 1981 N N . ASN A 1 303 ? 146.259 130.076 169.769 1.00 91.29 300 ASN A N 1
ATOM 1982 C CA . ASN A 1 303 ? 147.178 131.090 170.279 1.00 91.29 300 ASN A CA 1
ATOM 1983 C C . ASN A 1 303 ? 147.860 131.883 169.168 1.00 91.29 300 ASN A C 1
ATOM 1984 O O . ASN A 1 303 ? 148.675 131.364 168.401 1.00 91.29 300 ASN A O 1
ATOM 1989 N N . CYS A 1 304 ? 147.505 133.163 169.092 1.00 87.06 301 CYS A N 1
ATOM 1990 C CA . CYS A 1 304 ? 147.713 133.997 167.920 1.00 87.06 301 CYS A CA 1
ATOM 1991 C C . CYS A 1 304 ? 147.529 135.461 168.275 1.00 87.06 301 CYS A C 1
ATOM 1992 O O . CYS A 1 304 ? 146.699 135.797 169.124 1.00 87.06 301 CYS A O 1
ATOM 1995 N N . GLY A 1 305 ? 148.297 136.320 167.609 1.00 81.32 302 GLY A N 1
ATOM 1996 C CA . GLY A 1 305 ? 148.112 137.755 167.690 1.00 81.32 302 GLY A CA 1
ATOM 1997 C C . GLY A 1 305 ? 149.397 138.507 167.942 1.00 81.32 302 GLY A C 1
ATOM 1998 O O . GLY A 1 305 ? 150.399 138.304 167.253 1.00 81.32 302 GLY A O 1
ATOM 1999 N N . LEU A 1 306 ? 149.371 139.380 168.941 1.00 77.09 303 LEU A N 1
ATOM 2000 C CA . LEU A 1 306 ? 150.540 140.176 169.277 1.00 77.09 303 LEU A CA 1
ATOM 2001 C C . LEU A 1 306 ? 151.613 139.311 169.920 1.00 77.09 303 LEU A C 1
ATOM 2002 O O . LEU A 1 306 ? 151.327 138.495 170.799 1.00 77.09 303 LEU A O 1
ATOM 2007 N N . GLY A 1 307 ? 152.856 139.514 169.496 1.00 79.38 304 GLY A N 1
ATOM 2008 C CA . GLY A 1 307 ? 153.965 138.797 170.085 1.00 79.38 304 GLY A CA 1
ATOM 2009 C C . GLY A 1 307 ? 153.924 137.309 169.869 1.00 79.38 304 GLY A C 1
ATOM 2010 O O . GLY A 1 307 ? 154.511 136.564 170.657 1.00 79.38 304 GLY A O 1
ATOM 2011 N N . MET A 1 308 ? 153.238 136.856 168.822 1.00 82.16 305 MET A N 1
ATOM 2012 C CA . MET A 1 308 ? 153.120 135.439 168.517 1.00 82.16 305 MET A CA 1
ATOM 2013 C C . MET A 1 308 ? 153.515 135.192 167.069 1.00 82.16 305 MET A C 1
ATOM 2014 O O . MET A 1 308 ? 154.024 136.093 166.396 1.00 82.16 305 MET A O 1
ATOM 2019 N N . ALA A 1 309 ? 153.290 133.974 166.583 1.00 80.05 306 ALA A N 1
ATOM 2020 C CA . ALA A 1 309 ? 153.830 133.580 165.289 1.00 80.05 306 ALA A CA 1
ATOM 2021 C C . ALA A 1 309 ? 153.074 134.235 164.144 1.00 80.05 306 ALA A C 1
ATOM 2022 O O . ALA A 1 309 ? 153.682 134.834 163.251 1.00 80.05 306 ALA A O 1
ATOM 2024 N N . LYS A 1 310 ? 151.748 134.126 164.151 1.00 82.32 307 LYS A N 1
ATOM 2025 C CA . LYS A 1 310 ? 150.917 134.514 163.023 1.00 82.32 307 LYS A CA 1
ATOM 2026 C C . LYS A 1 310 ? 149.860 135.515 163.460 1.00 82.32 307 LYS A C 1
ATOM 2027 O O . LYS A 1 310 ? 149.468 135.576 164.627 1.00 82.32 307 LYS A O 1
ATOM 2033 N N . LEU A 1 311 ? 149.403 136.301 162.491 1.00 82.26 308 LEU A N 1
ATOM 2034 C CA . LEU A 1 311 ? 148.296 137.217 162.703 1.00 82.26 308 LEU A CA 1
ATOM 2035 C C . LEU A 1 311 ? 146.979 136.463 162.653 1.00 82.26 308 LEU A C 1
ATOM 2036 O O . LEU A 1 311 ? 146.814 135.519 161.877 1.00 82.26 308 LEU A O 1
ATOM 2041 N N . CYS A 1 312 ? 146.040 136.890 163.485 1.00 87.48 309 CYS A N 1
ATOM 2042 C CA . CYS A 1 312 ? 144.733 136.261 163.548 1.00 87.48 309 CYS A CA 1
ATOM 2043 C C . CYS A 1 312 ? 143.868 136.735 162.394 1.00 87.48 309 CYS A C 1
ATOM 2044 O O . CYS A 1 312 ? 143.877 137.917 162.038 1.00 87.48 309 CYS A O 1
ATOM 2047 N N . ASP A 1 313 ? 143.100 135.806 161.828 1.00 84.51 310 ASP A N 1
ATOM 2048 C CA . ASP A 1 313 ? 142.406 136.022 160.570 1.00 84.51 310 ASP A CA 1
ATOM 2049 C C . ASP A 1 313 ? 140.918 135.768 160.740 1.00 84.51 310 ASP A C 1
ATOM 2050 O O . ASP A 1 313 ? 140.512 134.773 161.346 1.00 84.51 310 ASP A O 1
ATOM 2055 N N . ASP A 1 314 ? 140.116 136.682 160.204 1.00 82.16 311 ASP A N 1
ATOM 2056 C CA . ASP A 1 314 ? 138.691 136.482 160.003 1.00 82.16 311 ASP A CA 1
ATOM 2057 C C . ASP A 1 314 ? 138.417 136.607 158.513 1.00 82.16 311 ASP A C 1
ATOM 2058 O O . ASP A 1 314 ? 138.984 137.476 157.845 1.00 82.16 311 ASP A O 1
ATOM 2063 N N . CYS A 1 315 ? 137.561 135.728 157.997 1.00 82.90 312 CYS A N 1
ATOM 2064 C CA . CYS A 1 315 ? 137.401 135.575 156.561 1.00 82.90 312 CYS A CA 1
ATOM 2065 C C . CYS A 1 315 ? 135.976 135.328 156.099 1.00 82.90 312 CYS A C 1
ATOM 2066 O O . CYS A 1 315 ? 135.761 135.200 154.891 1.00 82.90 312 CYS A O 1
ATOM 2069 N N . ASP A 1 316 ? 134.998 135.271 156.997 1.00 81.51 313 ASP A N 1
ATOM 2070 C CA . ASP A 1 316 ? 133.662 134.880 156.577 1.00 81.51 313 ASP A CA 1
ATOM 2071 C C . ASP A 1 316 ? 133.025 135.912 155.659 1.00 81.51 313 ASP A C 1
ATOM 2072 O O . ASP A 1 316 ? 132.125 135.564 154.888 1.00 81.51 313 ASP A O 1
ATOM 2077 N N . GLY A 1 317 ? 133.470 137.164 155.731 1.00 80.05 314 GLY A N 1
ATOM 2078 C CA . GLY A 1 317 ? 133.029 138.207 154.828 1.00 80.05 314 GLY A CA 1
ATOM 2079 C C . GLY A 1 317 ? 134.170 139.077 154.345 1.00 80.05 314 GLY A C 1
ATOM 2080 O O . GLY A 1 317 ? 134.010 140.292 154.206 1.00 80.05 314 GLY A O 1
ATOM 2081 N N . ALA A 1 318 ? 135.332 138.472 154.098 1.00 78.10 315 ALA A N 1
ATOM 2082 C CA . ALA A 1 318 ? 136.516 139.220 153.701 1.00 78.10 315 ALA A CA 1
ATOM 2083 C C . ALA A 1 318 ? 136.638 139.402 152.198 1.00 78.10 315 ALA A C 1
ATOM 2084 O O . ALA A 1 318 ? 137.363 140.301 151.750 1.00 78.10 315 ALA A O 1
ATOM 2086 N N . TRP A 1 319 ? 135.953 138.573 151.414 1.00 78.84 316 TRP A N 1
ATOM 2087 C CA . TRP A 1 319 ? 135.985 138.728 149.967 1.00 78.84 316 TRP A CA 1
ATOM 2088 C C . TRP A 1 319 ? 135.433 140.078 149.538 1.00 78.84 316 TRP A C 1
ATOM 2089 O O . TRP A 1 319 ? 135.901 140.650 148.551 1.00 78.84 316 TRP A O 1
ATOM 2100 N N . LYS A 1 320 ? 134.489 140.629 150.297 1.00 77.64 317 LYS A N 1
ATOM 2101 C CA . LYS A 1 320 ? 133.895 141.910 149.938 1.00 77.64 317 LYS A CA 1
ATOM 2102 C C . LYS A 1 320 ? 134.920 143.028 150.069 1.00 77.64 317 LYS A C 1
ATOM 2103 O O . LYS A 1 320 ? 135.120 143.828 149.142 1.00 77.64 317 LYS A O 1
ATOM 2109 N N . THR A 1 321 ? 135.601 143.076 151.211 1.00 76.04 318 THR A N 1
ATOM 2110 C CA . THR A 1 321 ? 136.630 144.080 151.428 1.00 76.04 318 THR A CA 1
ATOM 2111 C C . THR A 1 321 ? 137.779 143.908 150.446 1.00 76.04 318 THR A C 1
ATOM 2112 O O . THR A 1 321 ? 138.319 144.897 149.933 1.00 76.04 318 THR A O 1
ATOM 2116 N N . PHE A 1 322 ? 138.160 142.661 150.163 1.00 75.97 319 PHE A N 1
ATOM 2117 C CA . PHE A 1 322 ? 139.216 142.433 149.185 1.00 75.97 319 PHE A CA 1
ATOM 2118 C C . PHE A 1 322 ? 138.805 142.928 147.810 1.00 75.97 319 PHE A C 1
ATOM 2119 O O . PHE A 1 322 ? 139.626 143.487 147.075 1.00 75.97 319 PHE A O 1
ATOM 2127 N N . ALA A 1 323 ? 137.539 142.740 147.448 1.00 75.71 320 ALA A N 1
ATOM 2128 C CA . ALA A 1 323 ? 137.073 143.190 146.148 1.00 75.71 320 ALA A CA 1
ATOM 2129 C C . ALA A 1 323 ? 137.109 144.705 146.055 1.00 75.71 320 ALA A C 1
ATOM 2130 O O . ALA A 1 323 ? 137.497 145.260 145.020 1.00 75.71 320 ALA A O 1
ATOM 2132 N N . LEU A 1 324 ? 136.735 145.393 147.132 1.00 75.53 321 LEU A N 1
ATOM 2133 C CA . LEU A 1 324 ? 136.795 146.850 147.096 1.00 75.53 321 LEU A CA 1
ATOM 2134 C C . LEU A 1 324 ? 138.236 147.332 147.009 1.00 75.53 321 LEU A C 1
ATOM 2135 O O . LEU A 1 324 ? 138.539 148.285 146.277 1.00 75.53 321 LEU A O 1
ATOM 2140 N N . PHE A 1 325 ? 139.142 146.669 147.730 1.00 76.71 322 PHE A N 1
ATOM 2141 C CA . PHE A 1 325 ? 140.554 147.026 147.646 1.00 76.71 322 PHE A CA 1
ATOM 2142 C C . PHE A 1 325 ? 141.078 146.837 146.234 1.00 76.71 322 PHE A C 1
ATOM 2143 O O . PHE A 1 325 ? 141.801 147.693 145.708 1.00 76.71 322 PHE A O 1
ATOM 2151 N N . SER A 1 326 ? 140.716 145.726 145.600 1.00 77.21 323 SER A N 1
ATOM 2152 C CA . SER A 1 326 ? 141.206 145.446 144.261 1.00 77.21 323 SER A CA 1
ATOM 2153 C C . SER A 1 326 ? 140.641 146.431 143.256 1.00 77.21 323 SER A C 1
ATOM 2154 O O . SER A 1 326 ? 141.350 146.866 142.346 1.00 77.21 323 SER A O 1
ATOM 2157 N N . PHE A 1 327 ? 139.372 146.802 143.406 1.00 78.04 324 PHE A N 1
ATOM 2158 C CA . PHE A 1 327 ? 138.783 147.783 142.504 1.00 78.04 324 PHE A CA 1
ATOM 2159 C C . PHE A 1 327 ? 139.475 149.129 142.635 1.00 78.04 324 PHE A C 1
ATOM 2160 O O . PHE A 1 327 ? 139.791 149.779 141.628 1.00 78.04 324 PHE A O 1
ATOM 2168 N N . PHE A 1 328 ? 139.736 149.558 143.868 1.00 78.91 325 PHE A N 1
ATOM 2169 C CA . PHE A 1 328 ? 140.375 150.851 144.055 1.00 78.91 325 PHE A CA 1
ATOM 2170 C C . PHE A 1 328 ? 141.819 150.831 143.577 1.00 78.91 325 PHE A C 1
ATOM 2171 O O . PHE A 1 328 ? 142.296 151.826 143.026 1.00 78.91 325 PHE A O 1
ATOM 2179 N N . ASP A 1 329 ? 142.512 149.699 143.711 1.00 79.10 326 ASP A N 1
ATOM 2180 C CA . ASP A 1 329 ? 143.868 149.607 143.181 1.00 79.10 326 ASP A CA 1
ATOM 2181 C C . ASP A 1 329 ? 143.878 149.541 141.661 1.00 79.10 326 ASP A C 1
ATOM 2182 O O . ASP A 1 329 ? 144.805 150.054 141.022 1.00 79.10 326 ASP A O 1
ATOM 2187 N N . ILE A 1 330 ? 142.859 148.919 141.071 1.00 79.18 327 ILE A N 1
ATOM 2188 C CA . ILE A 1 330 ? 142.725 148.906 139.621 1.00 79.18 327 ILE A CA 1
ATOM 2189 C C . ILE A 1 330 ? 142.567 150.327 139.113 1.00 79.18 327 ILE A C 1
ATOM 2190 O O . ILE A 1 330 ? 143.250 150.753 138.175 1.00 79.18 327 ILE A O 1
ATOM 2195 N N . CYS A 1 331 ? 141.668 151.085 139.738 1.00 81.18 328 CYS A N 1
ATOM 2196 C CA . CYS A 1 331 ? 141.472 152.466 139.322 1.00 81.18 328 CYS A CA 1
ATOM 2197 C C . CYS A 1 331 ? 142.711 153.305 139.597 1.00 81.18 328 CYS A C 1
ATOM 2198 O O . CYS A 1 331 ? 143.020 154.224 138.831 1.00 81.18 328 CYS A O 1
ATOM 2201 N N . ASP A 1 332 ? 143.453 152.972 140.653 1.00 81.21 329 ASP A N 1
ATOM 2202 C CA . ASP A 1 332 ? 144.700 153.667 140.948 1.00 81.21 329 ASP A CA 1
ATOM 2203 C C . ASP A 1 332 ? 145.700 153.474 139.818 1.00 81.21 329 ASP A C 1
ATOM 2204 O O . ASP A 1 332 ? 146.244 154.447 139.286 1.00 81.21 329 ASP A O 1
ATOM 2209 N N . ASN A 1 333 ? 145.954 152.222 139.437 1.00 79.26 330 ASN A N 1
ATOM 2210 C CA . ASN A 1 333 ? 146.913 151.964 138.370 1.00 79.26 330 ASN A CA 1
ATOM 2211 C C . ASN A 1 333 ? 146.438 152.547 137.049 1.00 79.26 330 ASN A C 1
ATOM 2212 O O . ASN A 1 333 ? 147.249 153.062 136.268 1.00 79.26 330 ASN A O 1
ATOM 2217 N N . LEU A 1 334 ? 145.131 152.518 136.803 1.00 77.18 331 LEU A N 1
ATOM 2218 C CA . LEU A 1 334 ? 144.602 153.025 135.547 1.00 77.18 331 LEU A CA 1
ATOM 2219 C C . LEU A 1 334 ? 144.794 154.527 135.440 1.00 77.18 331 LEU A C 1
ATOM 2220 O O . LEU A 1 334 ? 145.313 155.030 134.437 1.00 77.18 331 LEU A O 1
ATOM 2225 N N . ILE A 1 335 ? 144.397 155.264 136.475 1.00 79.20 332 ILE A N 1
ATOM 2226 C CA . ILE A 1 335 ? 144.536 156.707 136.428 1.00 79.20 332 ILE A CA 1
ATOM 2227 C C . ILE A 1 335 ? 145.998 157.118 136.520 1.00 79.20 332 ILE A C 1
ATOM 2228 O O . ILE A 1 335 ? 146.377 158.160 135.979 1.00 79.20 332 ILE A O 1
ATOM 2233 N N . THR A 1 336 ? 146.842 156.296 137.147 1.00 79.48 333 THR A N 1
ATOM 2234 C CA . THR A 1 336 ? 148.278 156.531 137.124 1.00 79.48 333 THR A CA 1
ATOM 2235 C C . THR A 1 336 ? 148.819 156.467 135.705 1.00 79.48 333 THR A C 1
ATOM 2236 O O . THR A 1 336 ? 149.541 157.369 135.262 1.00 79.48 333 THR A O 1
ATOM 2240 N N . SER A 1 337 ? 148.489 155.401 134.978 1.00 78.95 334 SER A N 1
ATOM 2241 C CA . SER A 1 337 ? 148.962 155.293 133.606 1.00 78.95 334 SER A CA 1
ATOM 2242 C C . SER A 1 337 ? 148.366 156.383 132.731 1.00 78.95 334 SER A C 1
ATOM 2243 O O . SER A 1 337 ? 149.025 156.859 131.802 1.00 78.95 334 SER A O 1
ATOM 2246 N N . TYR A 1 338 ? 147.147 156.825 133.035 1.00 79.15 335 TYR A N 1
ATOM 2247 C CA . TYR A 1 338 ? 146.556 157.911 132.264 1.00 79.15 335 TYR A CA 1
ATOM 2248 C C . TYR A 1 338 ? 147.297 159.217 132.500 1.00 79.15 335 TYR A C 1
ATOM 2249 O O . TYR A 1 338 ? 147.545 159.976 131.557 1.00 79.15 335 TYR A O 1
ATOM 2258 N N . ILE A 1 339 ? 147.660 159.495 133.749 1.00 78.31 336 ILE A N 1
ATOM 2259 C CA . ILE A 1 339 ? 148.413 160.704 134.048 1.00 78.31 336 ILE A CA 1
ATOM 2260 C C . ILE A 1 339 ? 149.780 160.636 133.394 1.00 78.31 336 ILE A C 1
ATOM 2261 O O . ILE A 1 339 ? 150.305 161.643 132.907 1.00 78.31 336 ILE A O 1
ATOM 2266 N N . ILE A 1 340 ? 150.382 159.449 133.383 1.00 79.45 337 ILE A N 1
ATOM 2267 C CA . ILE A 1 340 ? 151.726 159.303 132.844 1.00 79.45 337 ILE A CA 1
ATOM 2268 C C . ILE A 1 340 ? 151.712 159.470 131.332 1.00 79.45 337 ILE A C 1
ATOM 2269 O O . ILE A 1 340 ? 152.634 160.049 130.749 1.00 79.45 337 ILE A O 1
ATOM 2274 N N . ASP A 1 341 ? 150.676 158.959 130.673 1.00 80.21 338 ASP A N 1
ATOM 2275 C CA . ASP A 1 341 ? 150.585 159.093 129.226 1.00 80.21 338 ASP A CA 1
ATOM 2276 C C . ASP A 1 341 ? 150.231 160.518 128.830 1.00 80.21 338 ASP A C 1
ATOM 2277 O O . ASP A 1 341 ? 150.798 161.068 127.880 1.00 80.21 338 ASP A O 1
ATOM 2282 N N . LYS A 1 342 ? 149.306 161.139 129.558 1.00 79.32 339 LYS A N 1
ATOM 2283 C CA . LYS A 1 342 ? 148.709 162.378 129.085 1.00 79.32 339 LYS A CA 1
ATOM 2284 C C . LYS A 1 342 ? 149.585 163.584 129.387 1.00 79.32 339 LYS A C 1
ATOM 2285 O O . LYS A 1 342 ? 149.803 164.422 128.507 1.00 79.32 339 LYS A O 1
ATOM 2291 N N . PHE A 1 343 ? 150.110 163.679 130.610 1.00 80.29 340 PHE A N 1
ATOM 2292 C CA . PHE A 1 343 ? 150.822 164.869 131.060 1.00 80.29 340 PHE A CA 1
ATOM 2293 C C . PHE A 1 343 ? 152.318 164.639 131.218 1.00 80.29 340 PHE A C 1
ATOM 2294 O O . PHE A 1 343 ? 153.113 165.294 130.539 1.00 80.29 340 PHE A O 1
ATOM 2302 N N . SER A 1 344 ? 152.721 163.708 132.075 1.00 79.69 341 SER A N 1
ATOM 2303 C CA . SER A 1 344 ? 154.131 163.512 132.379 1.00 79.69 341 SER A CA 1
ATOM 2304 C C . SER A 1 344 ? 154.265 162.424 133.430 1.00 79.69 341 SER A C 1
ATOM 2305 O O . SER A 1 344 ? 153.293 162.038 134.082 1.00 79.69 341 SER A O 1
ATOM 2308 N N . THR A 1 345 ? 155.500 161.963 133.609 1.00 79.10 342 THR A N 1
ATOM 2309 C CA . THR A 1 345 ? 155.870 161.106 134.725 1.00 79.10 342 THR A CA 1
ATOM 2310 C C . THR A 1 345 ? 156.427 161.898 135.895 1.00 79.10 342 THR A C 1
ATOM 2311 O O . THR A 1 345 ? 157.015 161.303 136.802 1.00 79.10 342 THR A O 1
ATOM 2315 N N . MET A 1 346 ? 156.274 163.222 135.878 1.00 79.51 343 MET A N 1
ATOM 2316 C CA . MET A 1 346 ? 156.751 164.101 136.933 1.00 79.51 343 MET A CA 1
ATOM 2317 C C . MET A 1 346 ? 155.633 164.783 137.692 1.00 79.51 343 MET A C 1
ATOM 2318 O O . MET A 1 346 ? 155.792 165.055 138.880 1.00 79.51 343 MET A O 1
ATOM 2323 N N . THR A 1 347 ? 154.517 165.084 137.035 1.00 78.56 344 THR A N 1
ATOM 2324 C CA . THR A 1 347 ? 153.319 165.446 137.775 1.00 78.56 344 THR A CA 1
ATOM 2325 C C . THR A 1 347 ? 152.742 164.252 138.517 1.00 78.56 344 THR A C 1
ATOM 2326 O O . THR A 1 347 ? 152.106 164.431 139.563 1.00 78.56 344 THR A O 1
ATOM 2330 N N . TYR A 1 348 ? 152.972 163.037 138.014 1.00 78.12 345 TYR A N 1
ATOM 2331 C CA . TYR A 1 348 ? 152.449 161.863 138.693 1.00 78.12 345 TYR A CA 1
ATOM 2332 C C . TYR A 1 348 ? 153.072 161.700 140.067 1.00 78.12 345 TYR A C 1
ATOM 2333 O O . TYR A 1 348 ? 152.390 161.303 141.011 1.00 78.12 345 TYR A O 1
ATOM 2342 N N . THR A 1 349 ? 154.363 161.983 140.205 1.00 79.24 346 THR A N 1
ATOM 2343 C CA . THR A 1 349 ? 154.981 161.795 141.509 1.00 79.24 346 THR A CA 1
ATOM 2344 C C . THR A 1 349 ? 154.467 162.815 142.515 1.00 79.24 346 THR A C 1
ATOM 2345 O O . THR A 1 349 ? 154.342 162.500 143.701 1.00 79.24 346 THR A O 1
ATOM 2349 N N . ILE A 1 350 ? 154.088 164.004 142.054 1.00 79.35 347 ILE A N 1
ATOM 2350 C CA . ILE A 1 350 ? 153.465 164.975 142.946 1.00 79.35 347 ILE A CA 1
ATOM 2351 C C . ILE A 1 350 ? 152.086 164.482 143.365 1.00 79.35 347 ILE A C 1
ATOM 2352 O O . ILE A 1 350 ? 151.725 164.487 144.554 1.00 79.35 347 ILE A O 1
ATOM 2357 N N . VAL A 1 351 ? 151.289 164.051 142.388 1.00 80.40 348 VAL A N 1
ATOM 2358 C CA . VAL A 1 351 ? 149.951 163.565 142.676 1.00 80.40 348 VAL A CA 1
ATOM 2359 C C . VAL A 1 351 ? 149.990 162.252 143.453 1.00 80.40 348 VAL A C 1
ATOM 2360 O O . VAL A 1 351 ? 148.970 161.835 144.006 1.00 80.40 348 VAL A O 1
ATOM 2364 N N . SER A 1 352 ? 151.138 161.577 143.494 1.00 81.87 349 SER A N 1
ATOM 2365 C CA . SER A 1 352 ? 151.324 160.403 144.335 1.00 81.87 349 SER A CA 1
ATOM 2366 C C . SER A 1 352 ? 151.835 160.751 145.720 1.00 81.87 349 SER A C 1
ATOM 2367 O O . SER A 1 352 ? 151.602 159.986 146.660 1.00 81.87 349 SER A O 1
ATOM 2370 N N . CYS A 1 353 ? 152.535 161.870 145.863 1.00 82.09 350 CYS A N 1
ATOM 2371 C CA . CYS A 1 353 ? 152.962 162.347 147.168 1.00 82.09 350 CYS A CA 1
ATOM 2372 C C . CYS A 1 353 ? 151.885 163.145 147.883 1.00 82.09 350 CYS A C 1
ATOM 2373 O O . CYS A 1 353 ? 152.086 163.529 149.039 1.00 82.09 350 CYS A O 1
ATOM 2376 N N . ILE A 1 354 ? 150.757 163.422 147.227 1.00 83.44 351 ILE A N 1
ATOM 2377 C CA . ILE A 1 354 ? 149.630 163.994 147.967 1.00 83.44 351 ILE A CA 1
ATOM 2378 C C . ILE A 1 354 ? 149.127 163.024 149.029 1.00 83.44 351 ILE A C 1
ATOM 2379 O O . ILE A 1 354 ? 148.589 163.449 150.058 1.00 83.44 351 ILE A O 1
ATOM 2384 N N . GLN A 1 355 ? 149.271 161.718 148.806 1.00 85.06 352 GLN A N 1
ATOM 2385 C CA . GLN A 1 355 ? 148.651 160.731 149.682 1.00 85.06 352 GLN A CA 1
ATOM 2386 C C . GLN A 1 355 ? 149.307 160.631 151.050 1.00 85.06 352 GLN A C 1
ATOM 2387 O O . GLN A 1 355 ? 148.721 160.021 151.949 1.00 85.06 352 GLN A O 1
ATOM 2393 N N . GLY A 1 356 ? 150.490 161.201 151.237 1.00 85.94 353 GLY A N 1
ATOM 2394 C CA . GLY A 1 356 ? 151.142 161.160 152.521 1.00 85.94 353 GLY A CA 1
ATOM 2395 C C . GLY A 1 356 ? 150.402 161.988 153.549 1.00 85.94 353 GLY A C 1
ATOM 2396 O O . GLY A 1 356 ? 149.904 161.471 154.554 1.00 85.94 353 GLY A O 1
ATOM 2397 N N . PRO A 1 357 ? 150.321 163.301 153.321 1.00 86.77 354 PRO A N 1
ATOM 2398 C CA . PRO A 1 357 ? 149.543 164.147 154.237 1.00 86.77 354 PRO A CA 1
ATOM 2399 C C . PRO A 1 357 ? 148.066 163.808 154.250 1.00 86.77 354 PRO A C 1
ATOM 2400 O O . PRO A 1 357 ? 147.416 163.907 155.300 1.00 86.77 354 PRO A O 1
ATOM 2404 N N . ALA A 1 358 ? 147.519 163.390 153.114 1.00 86.98 355 ALA A N 1
ATOM 2405 C CA . ALA A 1 358 ? 146.096 163.114 153.032 1.00 86.98 355 ALA A CA 1
ATOM 2406 C C . ALA A 1 358 ? 145.695 161.873 153.806 1.00 86.98 355 ALA A C 1
ATOM 2407 O O . ALA A 1 358 ? 144.565 161.803 154.294 1.00 86.98 355 ALA A O 1
ATOM 2409 N N . LEU A 1 359 ? 146.594 160.904 153.948 1.00 85.90 356 LEU A N 1
ATOM 2410 C CA . LEU A 1 359 ? 146.284 159.745 154.771 1.00 85.90 356 LEU A CA 1
ATOM 2411 C C . LEU A 1 359 ? 146.149 160.151 156.230 1.00 85.90 356 LEU A C 1
ATOM 2412 O O . LEU A 1 359 ? 145.261 159.667 156.941 1.00 85.90 356 LEU A O 1
ATOM 2417 N N . ALA A 1 360 ? 147.001 161.068 156.682 1.00 87.82 357 ALA A N 1
ATOM 2418 C CA . ALA A 1 360 ? 146.877 161.582 158.037 1.00 87.82 357 ALA A CA 1
ATOM 2419 C C . ALA A 1 360 ? 145.609 162.403 158.196 1.00 87.82 357 ALA A C 1
ATOM 2420 O O . ALA A 1 360 ? 144.957 162.336 159.242 1.00 87.82 357 ALA A O 1
ATOM 2422 N N . ILE A 1 361 ? 145.232 163.158 157.164 1.00 87.45 358 ILE A N 1
ATOM 2423 C CA . ILE A 1 361 ? 143.981 163.909 157.221 1.00 87.45 358 ILE A CA 1
ATOM 2424 C C . ILE A 1 361 ? 142.794 162.958 157.320 1.00 87.45 358 ILE A C 1
ATOM 2425 O O . ILE A 1 361 ? 141.826 163.221 158.041 1.00 87.45 358 ILE A O 1
ATOM 2430 N N . ALA A 1 362 ? 142.844 161.848 156.590 1.00 88.01 359 ALA A N 1
ATOM 2431 C CA . ALA A 1 362 ? 141.728 160.916 156.544 1.00 88.01 359 ALA A CA 1
ATOM 2432 C C . ALA A 1 362 ? 141.664 160.010 157.762 1.00 88.01 359 ALA A C 1
ATOM 2433 O O . ALA A 1 362 ? 140.591 159.478 158.063 1.00 88.01 359 ALA A O 1
ATOM 2435 N N . TYR A 1 363 ? 142.776 159.820 158.463 1.00 89.66 360 TYR A N 1
ATOM 2436 C CA . TYR A 1 363 ? 142.764 159.031 159.685 1.00 89.66 360 TYR A CA 1
ATOM 2437 C C . TYR A 1 363 ? 142.101 159.758 160.848 1.00 89.66 360 TYR A C 1
ATOM 2438 O O . TYR A 1 363 ? 141.891 159.144 161.897 1.00 89.66 360 TYR A O 1
ATOM 2447 N N . TYR A 1 364 ? 141.762 161.040 160.695 1.00 89.77 361 TYR A N 1
ATOM 2448 C CA . TYR A 1 364 ? 141.046 161.745 161.749 1.00 89.77 361 TYR A CA 1
ATOM 2449 C C . TYR A 1 364 ? 139.617 161.248 161.895 1.00 89.77 361 TYR A C 1
ATOM 2450 O O . TYR A 1 364 ? 139.012 161.445 162.954 1.00 89.77 361 TYR A O 1
ATOM 2459 N N . PHE A 1 365 ? 139.070 160.620 160.861 1.00 88.21 362 PHE A N 1
ATOM 2460 C CA . PHE A 1 365 ? 137.679 160.202 160.827 1.00 88.21 362 PHE A CA 1
ATOM 2461 C C . PHE A 1 365 ? 137.562 158.728 161.184 1.00 88.21 362 PHE A C 1
ATOM 2462 O O . PHE A 1 365 ? 138.391 157.911 160.775 1.00 88.21 362 PHE A O 1
ATOM 2470 N N . LYS A 1 366 ? 136.524 158.394 161.950 1.00 87.48 363 LYS A N 1
ATOM 2471 C CA . LYS A 1 366 ? 136.261 157.003 162.284 1.00 87.48 363 LYS A CA 1
ATOM 2472 C C . LYS A 1 366 ? 135.571 156.259 161.154 1.00 87.48 363 LYS A C 1
ATOM 2473 O O . LYS A 1 366 ? 135.677 155.030 161.082 1.00 87.48 363 LYS A O 1
ATOM 2479 N N . PHE A 1 367 ? 134.875 156.973 160.271 1.00 87.54 364 PHE A N 1
ATOM 2480 C CA . PHE A 1 367 ? 134.225 156.325 159.141 1.00 87.54 364 PHE A CA 1
ATOM 2481 C C . PHE A 1 367 ? 135.247 155.707 158.199 1.00 87.54 364 PHE A C 1
ATOM 2482 O O . PHE A 1 367 ? 135.039 154.602 157.686 1.00 87.54 364 PHE A O 1
ATOM 2490 N N . LEU A 1 368 ? 136.360 156.400 157.968 1.00 86.78 365 LEU A N 1
ATOM 2491 C CA . LEU A 1 368 ? 137.408 155.883 157.095 1.00 86.78 365 LEU A CA 1
ATOM 2492 C C . LEU A 1 368 ? 138.312 154.909 157.840 1.00 86.78 365 LEU A C 1
ATOM 2493 O O . LEU A 1 368 ? 138.418 153.735 157.472 1.00 86.78 365 LEU A O 1
ATOM 2498 N N . ALA A 1 369 ? 138.970 155.386 158.894 1.00 90.02 366 ALA A N 1
ATOM 2499 C CA . ALA A 1 369 ? 139.861 154.567 159.707 1.00 90.02 366 ALA A CA 1
ATOM 2500 C C . ALA A 1 369 ? 139.070 154.015 160.885 1.00 90.02 366 ALA A C 1
ATOM 2501 O O . ALA A 1 369 ? 138.649 154.768 161.766 1.00 90.02 366 ALA A O 1
ATOM 2503 N N . GLY A 1 370 ? 138.886 152.700 160.911 1.00 92.80 367 GLY A N 1
ATOM 2504 C CA . GLY A 1 370 ? 137.996 152.093 161.879 1.00 92.80 367 GLY A CA 1
ATOM 2505 C C . GLY A 1 370 ? 138.577 151.968 163.269 1.00 92.80 367 GLY A C 1
ATOM 2506 O O . GLY A 1 370 ? 139.459 151.141 163.517 1.00 92.80 367 GLY A O 1
ATOM 2507 N N . ASP A 1 371 ? 138.101 152.823 164.176 1.00 91.84 368 ASP A N 1
ATOM 2508 C CA . ASP A 1 371 ? 138.344 152.711 165.613 1.00 91.84 368 ASP A CA 1
ATOM 2509 C C . ASP A 1 371 ? 139.766 153.073 166.031 1.00 91.84 368 ASP A C 1
ATOM 2510 O O . ASP A 1 371 ? 140.073 153.057 167.227 1.00 91.84 368 ASP A O 1
ATOM 2515 N N . VAL A 1 372 ? 140.636 153.385 165.077 1.00 90.04 369 VAL A N 1
ATOM 2516 C CA . VAL A 1 372 ? 141.995 153.845 165.358 1.00 90.04 369 VAL A CA 1
ATOM 2517 C C . VAL A 1 372 ? 142.167 155.169 164.620 1.00 90.04 369 VAL A C 1
ATOM 2518 O O . VAL A 1 372 ? 142.624 155.230 163.476 1.00 90.04 369 VAL A O 1
ATOM 2522 N N . VAL A 1 373 ? 141.811 156.254 165.299 1.00 89.16 370 VAL A N 1
ATOM 2523 C CA . VAL A 1 373 ? 141.853 157.597 164.745 1.00 89.16 370 VAL A CA 1
ATOM 2524 C C . VAL A 1 373 ? 142.817 158.428 165.580 1.00 89.16 370 VAL A C 1
ATOM 2525 O O . VAL A 1 373 ? 143.329 157.984 166.607 1.00 89.16 370 VAL A O 1
ATOM 2529 N N . ARG A 1 374 ? 143.064 159.648 165.114 1.00 92.34 371 ARG A N 1
ATOM 2530 C CA . ARG A 1 374 ? 143.981 160.573 165.758 1.00 92.34 371 ARG A CA 1
ATOM 2531 C C . ARG A 1 374 ? 143.355 161.959 165.761 1.00 92.34 371 ARG A C 1
ATOM 2532 O O . ARG A 1 374 ? 142.330 162.200 165.119 1.00 92.34 371 ARG A O 1
ATOM 2540 N N . GLU A 1 375 ? 143.993 162.883 166.505 1.00 92.93 372 GLU A N 1
ATOM 2541 C CA . GLU A 1 375 ? 143.496 164.239 166.652 1.00 92.93 372 GLU A CA 1
ATOM 2542 C C . GLU A 1 375 ? 144.252 165.190 165.733 1.00 92.93 372 GLU A C 1
ATOM 2543 O O . GLU A 1 375 ? 145.411 164.941 165.392 1.00 92.93 372 GLU A O 1
ATOM 2549 N N . PRO A 1 376 ? 143.635 166.297 165.324 1.00 93.14 373 PRO A N 1
ATOM 2550 C CA . PRO A 1 376 ? 144.278 167.162 164.332 1.00 93.14 373 PRO A CA 1
ATOM 2551 C C . PRO A 1 376 ? 145.390 168.019 164.912 1.00 93.14 373 PRO A C 1
ATOM 2552 O O . PRO A 1 376 ? 145.183 169.193 165.234 1.00 93.14 373 PRO A O 1
ATOM 2556 N N . ARG A 1 377 ? 146.574 167.437 165.062 1.00 94.04 374 ARG A N 1
ATOM 2557 C CA . ARG A 1 377 ? 147.731 168.217 165.462 1.00 94.04 374 ARG A CA 1
ATOM 2558 C C . ARG A 1 377 ? 148.167 169.132 164.326 1.00 94.04 374 ARG A C 1
ATOM 2559 O O . ARG A 1 377 ? 147.915 168.865 163.149 1.00 94.04 374 ARG A O 1
ATOM 2567 N N . LEU A 1 378 ? 148.831 170.227 164.693 1.00 92.47 375 LEU A N 1
ATOM 2568 C CA . LEU A 1 378 ? 149.215 171.231 163.711 1.00 92.47 375 LEU A CA 1
ATOM 2569 C C . LEU A 1 378 ? 150.311 170.745 162.776 1.00 92.47 375 LEU A C 1
ATOM 2570 O O . LEU A 1 378 ? 150.478 171.311 161.691 1.00 92.47 375 LEU A O 1
ATOM 2575 N N . LEU A 1 379 ? 151.061 169.716 163.165 1.00 91.42 376 LEU A N 1
ATOM 2576 C CA . LEU A 1 379 ? 152.163 169.257 162.329 1.00 91.42 376 LEU A CA 1
ATOM 2577 C C . LEU A 1 379 ? 151.656 168.543 161.083 1.00 91.42 376 LEU A C 1
ATOM 2578 O O . LEU A 1 379 ? 152.252 168.662 160.006 1.00 91.42 376 LEU A O 1
ATOM 2583 N N . ASP A 1 380 ? 150.551 167.814 161.199 1.00 91.30 377 ASP A N 1
ATOM 2584 C CA . ASP A 1 380 ? 149.935 167.248 160.010 1.00 91.30 377 ASP A CA 1
ATOM 2585 C C . ASP A 1 380 ? 149.449 168.347 159.078 1.00 91.30 377 ASP A C 1
ATOM 2586 O O . ASP A 1 380 ? 149.611 168.247 157.853 1.00 91.30 377 ASP A O 1
ATOM 2591 N N . PHE A 1 381 ? 148.916 169.430 159.640 1.00 90.05 378 PHE A N 1
ATOM 2592 C CA . PHE A 1 381 ? 148.434 170.521 158.808 1.00 90.05 378 PHE A CA 1
ATOM 2593 C C . PHE A 1 381 ? 149.579 171.261 158.136 1.00 90.05 378 PHE A C 1
ATOM 2594 O O . PHE A 1 381 ? 149.432 171.703 156.991 1.00 90.05 378 PHE A O 1
ATOM 2602 N N . VAL A 1 382 ? 150.733 171.379 158.796 1.00 88.03 379 VAL A N 1
ATOM 2603 C CA . VAL A 1 382 ? 151.832 172.080 158.143 1.00 88.03 379 VAL A CA 1
ATOM 2604 C C . VAL A 1 382 ? 152.531 171.173 157.142 1.00 88.03 379 VAL A C 1
ATOM 2605 O O . VAL A 1 382 ? 153.075 171.680 156.159 1.00 88.03 379 VAL A O 1
ATOM 2609 N N . THR A 1 383 ? 152.489 169.847 157.316 1.00 87.10 380 THR A N 1
ATOM 2610 C CA . THR A 1 383 ? 152.915 168.970 156.226 1.00 87.10 380 THR A CA 1
ATOM 2611 C C . THR A 1 383 ? 152.023 169.172 155.012 1.00 87.10 380 THR A C 1
ATOM 2612 O O . THR A 1 383 ? 152.507 169.307 153.882 1.00 87.10 380 THR A O 1
ATOM 2616 N N . LEU A 1 384 ? 150.708 169.201 155.237 1.00 86.53 381 LEU A N 1
ATOM 2617 C CA . LEU A 1 384 ? 149.764 169.408 154.145 1.00 86.53 381 LEU A CA 1
ATOM 2618 C C . LEU A 1 384 ? 150.015 170.730 153.434 1.00 86.53 381 LEU A C 1
ATOM 2619 O O . LEU A 1 384 ? 150.055 170.785 152.198 1.00 86.53 381 LEU A O 1
ATOM 2624 N N . PHE A 1 385 ? 150.204 171.805 154.191 1.00 87.77 382 PHE A N 1
ATOM 2625 C CA . PHE A 1 385 ? 150.336 173.110 153.564 1.00 87.77 382 PHE A CA 1
ATOM 2626 C C . PHE A 1 385 ? 151.721 173.330 152.975 1.00 87.77 382 PHE A C 1
ATOM 2627 O O . PHE A 1 385 ? 151.847 174.063 151.989 1.00 87.77 382 PHE A O 1
ATOM 2635 N N . GLY A 1 386 ? 152.746 172.662 153.501 1.00 85.43 383 GLY A N 1
ATOM 2636 C CA . GLY A 1 386 ? 154.030 172.665 152.831 1.00 85.43 383 GLY A CA 1
ATOM 2637 C C . GLY A 1 386 ? 153.965 171.935 151.507 1.00 85.43 383 GLY A C 1
ATOM 2638 O O . GLY A 1 386 ? 154.520 172.397 150.506 1.00 85.43 383 GLY A O 1
ATOM 2639 N N . TYR A 1 387 ? 153.271 170.792 151.482 1.00 82.13 384 TYR A N 1
ATOM 2640 C CA . TYR A 1 387 ? 153.018 170.101 150.224 1.00 82.13 384 TYR A CA 1
ATOM 2641 C C . TYR A 1 387 ? 152.335 171.029 149.237 1.00 82.13 384 TYR A C 1
ATOM 2642 O O . TYR A 1 387 ? 152.724 171.110 148.069 1.00 82.13 384 TYR A O 1
ATOM 2651 N N . LEU A 1 388 ? 151.291 171.718 149.690 1.00 81.98 385 LEU A N 1
ATOM 2652 C CA . LEU A 1 388 ? 150.517 172.551 148.780 1.00 81.98 385 LEU A CA 1
ATOM 2653 C C . LEU A 1 388 ? 151.352 173.701 148.242 1.00 81.98 385 LEU A C 1
ATOM 2654 O O . LEU A 1 388 ? 151.320 173.982 147.041 1.00 81.98 385 LEU A O 1
ATOM 2659 N N . PHE A 1 389 ? 152.132 174.356 149.100 1.00 83.60 386 PHE A N 1
ATOM 2660 C CA . PHE A 1 389 ? 152.943 175.473 148.630 1.00 83.60 386 PHE A CA 1
ATOM 2661 C C . PHE A 1 389 ? 154.021 174.993 147.669 1.00 83.60 386 PHE A C 1
ATOM 2662 O O . PHE A 1 389 ? 154.267 175.625 146.632 1.00 83.60 386 PHE A O 1
ATOM 2670 N N . GLY A 1 390 ? 154.657 173.863 147.981 1.00 80.27 387 GLY A N 1
ATOM 2671 C CA . GLY A 1 390 ? 155.673 173.331 147.094 1.00 80.27 387 GLY A CA 1
ATOM 2672 C C . GLY A 1 390 ? 155.113 172.929 145.746 1.00 80.27 387 GLY A C 1
ATOM 2673 O O . GLY A 1 390 ? 155.707 173.212 144.706 1.00 80.27 387 GLY A O 1
ATOM 2674 N N . SER A 1 391 ? 153.949 172.286 145.740 1.00 78.73 388 SER A N 1
ATOM 2675 C CA . SER A 1 391 ? 153.357 171.873 144.477 1.00 78.73 388 SER A CA 1
ATOM 2676 C C . SER A 1 391 ? 152.876 173.072 143.677 1.00 78.73 388 SER A C 1
ATOM 2677 O O . SER A 1 391 ? 152.967 173.078 142.445 1.00 78.73 388 SER A O 1
ATOM 2680 N N . ILE A 1 392 ? 152.381 174.106 144.355 1.00 78.65 389 ILE A N 1
ATOM 2681 C CA . ILE A 1 392 ? 151.901 175.284 143.649 1.00 78.65 389 ILE A CA 1
ATOM 2682 C C . ILE A 1 392 ? 153.063 176.012 142.994 1.00 78.65 389 ILE A C 1
ATOM 2683 O O . ILE A 1 392 ? 152.984 176.404 141.823 1.00 78.65 389 ILE A O 1
ATOM 2688 N N . ILE A 1 393 ? 154.170 176.184 143.717 1.00 78.30 390 ILE A N 1
ATOM 2689 C CA . ILE A 1 393 ? 155.307 176.864 143.109 1.00 78.30 390 ILE A CA 1
ATOM 2690 C C . ILE A 1 393 ? 155.972 175.977 142.064 1.00 78.30 390 ILE A C 1
ATOM 2691 O O . ILE A 1 393 ? 156.513 176.490 141.077 1.00 78.30 390 ILE A O 1
ATOM 2696 N N . TYR A 1 394 ? 155.883 174.656 142.211 1.00 74.97 391 TYR A N 1
ATOM 2697 C CA . TYR A 1 394 ? 156.381 173.756 141.181 1.00 74.97 391 TYR A CA 1
ATOM 2698 C C . TYR A 1 394 ? 155.597 173.913 139.890 1.00 74.97 391 TYR A C 1
ATOM 2699 O O . TYR A 1 394 ? 156.179 174.049 138.807 1.00 74.97 391 TYR A O 1
ATOM 2708 N N . ARG A 1 395 ? 154.270 173.875 139.984 1.00 77.39 392 ARG A N 1
ATOM 2709 C CA . ARG A 1 395 ? 153.444 174.054 138.803 1.00 77.39 392 ARG A CA 1
ATOM 2710 C C . ARG A 1 395 ? 153.629 175.437 138.206 1.00 77.39 392 ARG A C 1
ATOM 2711 O O . ARG A 1 395 ? 153.554 175.594 136.987 1.00 77.39 392 ARG A O 1
ATOM 2719 N N . VAL A 1 396 ? 153.904 176.445 139.034 1.00 78.17 393 VAL A N 1
ATOM 2720 C CA . VAL A 1 396 ? 154.182 177.771 138.493 1.00 78.17 393 VAL A CA 1
ATOM 2721 C C . VAL A 1 396 ? 155.484 177.753 137.704 1.00 78.17 393 VAL A C 1
ATOM 2722 O O . VAL A 1 396 ? 155.605 178.404 136.655 1.00 78.17 393 VAL A O 1
ATOM 2726 N N . GLY A 1 397 ? 156.474 177.008 138.190 1.00 76.95 394 GLY A N 1
ATOM 2727 C CA . GLY A 1 397 ? 157.704 176.870 137.432 1.00 76.95 394 GLY A CA 1
ATOM 2728 C C . GLY A 1 397 ? 157.474 176.164 136.114 1.00 76.95 394 GLY A C 1
ATOM 2729 O O . GLY A 1 397 ? 158.021 176.554 135.080 1.00 76.95 394 GLY A O 1
ATOM 2730 N N . ASN A 1 398 ? 156.639 175.129 136.132 1.00 78.56 395 ASN A N 1
ATOM 2731 C CA . ASN A 1 398 ? 156.277 174.441 134.898 1.00 78.56 395 ASN A CA 1
ATOM 2732 C C . ASN A 1 398 ? 155.546 175.370 133.944 1.00 78.56 395 ASN A C 1
ATOM 2733 O O . ASN A 1 398 ? 155.716 175.270 132.726 1.00 78.56 395 ASN A O 1
ATOM 2738 N N . ILE A 1 399 ? 154.747 176.288 134.480 1.00 80.49 396 ILE A N 1
ATOM 2739 C CA . ILE A 1 399 ? 153.995 177.209 133.639 1.00 80.49 396 ILE A CA 1
ATOM 2740 C C . ILE A 1 399 ? 154.931 178.210 132.981 1.00 80.49 396 ILE A C 1
ATOM 2741 O O . ILE A 1 399 ? 154.795 178.513 131.792 1.00 80.49 396 ILE A O 1
ATOM 2746 N N . ILE A 1 400 ? 155.887 178.748 133.740 1.00 82.22 397 ILE A N 1
ATOM 2747 C CA . ILE A 1 400 ? 156.898 179.619 133.140 1.00 82.22 397 ILE A CA 1
ATOM 2748 C C . ILE A 1 400 ? 157.700 178.867 132.087 1.00 82.22 397 ILE A C 1
ATOM 2749 O O . ILE A 1 400 ? 158.031 179.418 131.031 1.00 82.22 397 ILE A O 1
ATOM 2754 N N . LEU A 1 401 ? 158.045 177.611 132.357 1.00 84.42 398 LEU A N 1
ATOM 2755 C CA . LEU A 1 401 ? 158.829 176.852 131.390 1.00 84.42 398 LEU A CA 1
ATOM 2756 C C . LEU A 1 401 ? 158.041 176.628 130.105 1.00 84.42 398 LEU A C 1
ATOM 2757 O O . LEU A 1 401 ? 158.571 176.807 129.002 1.00 84.42 398 LEU A O 1
ATOM 2762 N N . GLU A 1 402 ? 156.762 176.274 130.230 1.00 90.20 399 GLU A N 1
ATOM 2763 C CA . GLU A 1 402 ? 155.918 176.090 129.058 1.00 90.20 399 GLU A CA 1
ATOM 2764 C C . GLU A 1 402 ? 155.698 177.400 128.316 1.00 90.20 399 GLU A C 1
ATOM 2765 O O . GLU A 1 402 ? 155.609 177.403 127.084 1.00 90.20 399 GLU A O 1
ATOM 2771 N N . ARG A 1 403 ? 155.603 178.516 129.036 1.00 92.38 400 ARG A N 1
ATOM 2772 C CA . ARG A 1 403 ? 155.406 179.800 128.377 1.00 92.38 400 ARG A CA 1
ATOM 2773 C C . ARG A 1 403 ? 156.659 180.219 127.622 1.00 92.38 400 ARG A C 1
ATOM 2774 O O . ARG A 1 403 ? 156.572 180.793 126.530 1.00 92.38 400 ARG A O 1
ATOM 2776 N N . LYS A 1 404 ? 157.833 179.931 128.182 1.00 94.67 401 LYS A N 1
ATOM 2777 C CA . LYS A 1 404 ? 159.075 180.252 127.493 1.00 94.67 401 LYS A CA 1
ATOM 2778 C C . LYS A 1 404 ? 159.310 179.317 126.317 1.00 94.67 401 LYS A C 1
ATOM 2779 O O . LYS A 1 404 ? 159.965 179.701 125.342 1.00 94.67 401 LYS A O 1
ATOM 2781 N N . LYS A 1 405 ? 158.787 178.092 126.387 1.00 96.49 402 LYS A N 1
ATOM 2782 C CA . LYS A 1 405 ? 158.909 177.167 125.267 1.00 96.49 402 LYS A CA 1
ATOM 2783 C C . LYS A 1 405 ? 157.962 177.536 124.132 1.00 96.49 402 LYS A C 1
ATOM 2784 O O . LYS A 1 405 ? 158.359 177.523 122.961 1.00 96.49 402 LYS A O 1
ATOM 2790 N N . MET A 1 406 ? 156.711 177.867 124.454 1.00 99.94 403 MET A N 1
ATOM 2791 C CA . MET A 1 406 ? 155.736 178.210 123.428 1.00 99.94 403 MET A CA 1
ATOM 2792 C C . MET A 1 406 ? 155.919 179.623 122.898 1.00 99.94 403 MET A C 1
ATOM 2793 O O . MET A 1 406 ? 155.446 179.922 121.796 1.00 99.94 403 MET A O 1
ATOM 2798 N N . ARG A 1 407 ? 156.584 180.497 123.653 1.00 100.40 404 ARG A N 1
ATOM 2799 C CA . ARG A 1 407 ? 156.899 181.830 123.161 1.00 100.40 404 ARG A CA 1
ATOM 2800 C C . ARG A 1 407 ? 157.999 181.818 122.109 1.00 100.40 404 ARG A C 1
ATOM 2801 O O . ARG A 1 407 ? 158.217 182.843 121.454 1.00 100.40 404 ARG A O 1
ATOM 2803 N N . ASN A 1 408 ? 158.693 180.692 121.941 1.00 103.32 405 ASN A N 1
ATOM 2804 C CA . ASN A 1 408 ? 159.771 180.563 120.969 1.00 103.32 405 ASN A CA 1
ATOM 2805 C C . ASN A 1 408 ? 159.517 179.365 120.062 1.00 103.32 405 ASN A C 1
ATOM 2806 O O . ASN A 1 408 ? 158.546 178.631 120.247 1.00 103.32 405 ASN A O 1
ATOM 2811 N N . SER B 2 3 ? 162.307 127.104 173.148 1.00 96.15 3 SER H N 1
ATOM 2812 C CA . SER B 2 3 ? 160.952 126.957 172.634 1.00 96.15 3 SER H CA 1
ATOM 2813 C C . SER B 2 3 ? 160.013 127.956 173.296 1.00 96.15 3 SER H C 1
ATOM 2814 O O . SER B 2 3 ? 159.529 128.886 172.652 1.00 96.15 3 SER H O 1
ATOM 2816 N N . GLU B 2 4 ? 159.765 127.756 174.588 1.00 92.61 4 GLU H N 1
ATOM 2817 C CA . GLU B 2 4 ? 158.887 128.629 175.352 1.00 92.61 4 GLU H CA 1
ATOM 2818 C C . GLU B 2 4 ? 159.670 129.809 175.906 1.00 92.61 4 GLU H C 1
ATOM 2819 O O . GLU B 2 4 ? 160.839 129.678 176.279 1.00 92.61 4 GLU H O 1
ATOM 2825 N N . VAL B 2 5 ? 159.012 130.959 175.964 1.00 84.20 5 VAL H N 1
ATOM 2826 C CA . VAL B 2 5 ? 159.678 132.212 176.291 1.00 84.20 5 VAL H CA 1
ATOM 2827 C C . VAL B 2 5 ? 159.883 132.308 177.795 1.00 84.20 5 VAL H C 1
ATOM 2828 O O . VAL B 2 5 ? 158.977 132.015 178.583 1.00 84.20 5 VAL H O 1
ATOM 2832 N N . GLN B 2 6 ? 161.086 132.714 178.192 1.00 81.85 6 GLN H N 1
ATOM 2833 C CA . GLN B 2 6 ? 161.410 133.011 179.576 1.00 81.85 6 GLN H CA 1
ATOM 2834 C C . GLN B 2 6 ? 162.381 134.180 179.601 1.00 81.85 6 GLN H C 1
ATOM 2835 O O . GLN B 2 6 ? 163.106 134.426 178.636 1.00 81.85 6 GLN H O 1
ATOM 2841 N N . LEU B 2 7 ? 162.392 134.896 180.724 1.00 76.01 7 LEU H N 1
ATOM 2842 C CA . LEU B 2 7 ? 163.313 136.014 180.944 1.00 76.01 7 LEU H CA 1
ATOM 2843 C C . LEU B 2 7 ? 163.744 135.972 182.407 1.00 76.01 7 LEU H C 1
ATOM 2844 O O . LEU B 2 7 ? 163.062 136.526 183.272 1.00 76.01 7 LEU H O 1
ATOM 2849 N N . VAL B 2 8 ? 164.880 135.334 182.671 1.00 74.30 8 VAL H N 1
ATOM 2850 C CA . VAL B 2 8 ? 165.348 135.129 184.040 1.00 74.30 8 VAL H CA 1
ATOM 2851 C C . VAL B 2 8 ? 166.453 136.124 184.340 1.00 74.30 8 VAL H C 1
ATOM 2852 O O . VAL B 2 8 ? 167.407 136.259 183.569 1.00 74.30 8 VAL H O 1
ATOM 2856 N N . GLU B 2 9 ? 166.345 136.794 185.480 1.00 73.09 9 GLU H N 1
ATOM 2857 C CA . GLU B 2 9 ? 167.255 137.863 185.853 1.00 73.09 9 GLU H CA 1
ATOM 2858 C C . GLU B 2 9 ? 168.286 137.360 186.855 1.00 73.09 9 GLU H C 1
ATOM 2859 O O . GLU B 2 9 ? 168.250 136.217 187.317 1.00 73.09 9 GLU H O 1
ATOM 2865 N N . SER B 2 10 ? 169.222 138.242 187.182 1.00 71.98 10 SER H N 1
ATOM 2866 C CA . SER B 2 10 ? 170.269 137.945 188.144 1.00 71.98 10 SER H CA 1
ATOM 2867 C C . SER B 2 10 ? 170.850 139.264 188.627 1.00 71.98 10 SER H C 1
ATOM 2868 O O . SER B 2 10 ? 170.506 140.336 188.127 1.00 71.98 10 SER H O 1
ATOM 2871 N N . GLY B 2 11 ? 171.728 139.173 189.618 1.00 72.43 11 GLY H N 1
ATOM 2872 C CA . GLY B 2 11 ? 172.443 140.327 190.109 1.00 72.43 11 GLY H CA 1
ATOM 2873 C C . GLY B 2 11 ? 171.730 141.129 191.171 1.00 72.43 11 GLY H C 1
ATOM 2874 O O . GLY B 2 11 ? 172.302 142.106 191.670 1.00 72.43 11 GLY H O 1
ATOM 2875 N N . GLY B 2 12 ? 170.512 140.756 191.538 1.00 72.94 12 GLY H N 1
ATOM 2876 C CA . GLY B 2 12 ? 169.800 141.487 192.560 1.00 72.94 12 GLY H CA 1
ATOM 2877 C C . GLY B 2 12 ? 170.317 141.188 193.951 1.00 72.94 12 GLY H C 1
ATOM 2878 O O . GLY B 2 12 ? 170.957 140.169 194.208 1.00 72.94 12 GLY H O 1
ATOM 2879 N N . GLY B 2 13 ? 170.032 142.103 194.860 1.00 73.43 13 GLY H N 1
ATOM 2880 C CA . GLY B 2 13 ? 170.393 141.935 196.248 1.00 73.43 13 GLY H CA 1
ATOM 2881 C C . GLY B 2 13 ? 170.642 143.275 196.904 1.00 73.43 13 GLY H C 1
ATOM 2882 O O . GLY B 2 13 ? 170.101 144.293 196.490 1.00 73.43 13 GLY H O 1
ATOM 2883 N N . LEU B 2 14 ? 171.477 143.235 197.936 1.00 74.57 14 LEU H N 1
ATOM 2884 C CA . LEU B 2 14 ? 171.795 144.408 198.734 1.00 74.57 14 LEU H CA 1
ATOM 2885 C C . LEU B 2 14 ? 172.997 145.131 198.149 1.00 74.57 14 LEU H C 1
ATOM 2886 O O . LEU B 2 14 ? 174.003 144.504 197.806 1.00 74.57 14 LEU H O 1
ATOM 2891 N N . VAL B 2 15 ? 172.883 146.449 198.037 1.00 73.93 15 VAL H N 1
ATOM 2892 C CA . VAL B 2 15 ? 173.988 147.298 197.615 1.00 73.93 15 VAL H CA 1
ATOM 2893 C C . VAL B 2 15 ? 173.935 148.604 198.394 1.00 73.93 15 VAL H C 1
ATOM 2894 O O . VAL B 2 15 ? 172.858 149.163 198.625 1.00 73.93 15 VAL H O 1
ATOM 2898 N N . GLN B 2 16 ? 175.103 149.081 198.797 1.00 74.21 16 GLN H N 1
ATOM 2899 C CA . GLN B 2 16 ? 175.197 150.286 199.600 1.00 74.21 16 GLN H CA 1
ATOM 2900 C C . GLN B 2 16 ? 174.696 151.485 198.797 1.00 74.21 16 GLN H C 1
ATOM 2901 O O . GLN B 2 16 ? 174.813 151.493 197.567 1.00 74.21 16 GLN H O 1
ATOM 2907 N N . PRO B 2 17 ? 174.123 152.506 199.441 1.00 74.10 17 PRO H N 1
ATOM 2908 C CA . PRO B 2 17 ? 173.751 153.713 198.691 1.00 74.10 17 PRO H CA 1
ATOM 2909 C C . PRO B 2 17 ? 174.985 154.400 198.135 1.00 74.10 17 PRO H C 1
ATOM 2910 O O . PRO B 2 17 ? 175.930 154.694 198.869 1.00 74.10 17 PRO H O 1
ATOM 2914 N N . GLY B 2 18 ? 174.969 154.654 196.833 1.00 70.98 18 GLY H N 1
ATOM 2915 C CA . GLY B 2 18 ? 176.085 155.300 196.180 1.00 70.98 18 GLY H CA 1
ATOM 2916 C C . GLY B 2 18 ? 177.085 154.289 195.668 1.00 70.98 18 GLY H C 1
ATOM 2917 O O . GLY B 2 18 ? 178.279 154.372 195.969 1.00 70.98 18 GLY H O 1
ATOM 2918 N N . GLY B 2 19 ? 176.597 153.316 194.909 1.00 71.85 19 GLY H N 1
ATOM 2919 C CA . GLY B 2 19 ? 177.456 152.310 194.330 1.00 71.85 19 GLY H CA 1
ATOM 2920 C C . GLY B 2 19 ? 176.940 151.768 193.017 1.00 71.85 19 GLY H C 1
ATOM 2921 O O . GLY B 2 19 ? 176.079 152.384 192.381 1.00 71.85 19 GLY H O 1
ATOM 2922 N N . SER B 2 20 ? 177.456 150.608 192.609 1.00 71.84 20 SER H N 1
ATOM 2923 C CA . SER B 2 20 ? 177.172 150.019 191.311 1.00 71.84 20 SER H CA 1
ATOM 2924 C C . SER B 2 20 ? 176.458 148.688 191.478 1.00 71.84 20 SER H C 1
ATOM 2925 O O . SER B 2 20 ? 176.657 147.979 192.468 1.00 71.84 20 SER H O 1
ATOM 2928 N N . LEU B 2 21 ? 175.620 148.353 190.500 1.00 69.89 21 LEU H N 1
ATOM 2929 C CA . LEU B 2 21 ? 175.031 147.025 190.449 1.00 69.89 21 LEU H CA 1
ATOM 2930 C C . LEU B 2 21 ? 174.621 146.705 189.023 1.00 69.89 21 LEU H C 1
ATOM 2931 O O . LEU B 2 21 ? 174.026 147.543 188.343 1.00 69.89 21 LEU H O 1
ATOM 2936 N N . ARG B 2 22 ? 174.914 145.480 188.588 1.00 73.25 22 ARG H N 1
ATOM 2937 C CA . ARG B 2 22 ? 174.606 145.026 187.239 1.00 73.25 22 ARG H CA 1
ATOM 2938 C C . ARG B 2 22 ? 173.602 143.890 187.312 1.00 73.25 22 ARG H C 1
ATOM 2939 O O . ARG B 2 22 ? 173.860 142.868 187.956 1.00 73.25 22 ARG H O 1
ATOM 2947 N N . LEU B 2 23 ? 172.463 144.080 186.660 1.00 71.01 23 LEU H N 1
ATOM 2948 C CA . LEU B 2 23 ? 171.456 143.051 186.470 1.00 71.01 23 LEU H CA 1
ATOM 2949 C C . LEU B 2 23 ? 171.557 142.519 185.050 1.00 71.01 23 LEU H C 1
ATOM 2950 O O . LEU B 2 23 ? 171.972 143.232 184.134 1.00 71.01 23 LEU H O 1
ATOM 2955 N N . SER B 2 24 ? 171.147 141.266 184.870 1.00 72.28 24 SER H N 1
ATOM 2956 C CA . SER B 2 24 ? 171.367 140.565 183.609 1.00 72.28 24 SER H CA 1
ATOM 2957 C C . SER B 2 24 ? 170.187 139.627 183.381 1.00 72.28 24 SER H C 1
ATOM 2958 O O . SER B 2 24 ? 170.112 138.572 184.017 1.00 72.28 24 SER H O 1
ATOM 2961 N N . CYS B 2 25 ? 169.287 140.001 182.473 1.00 75.87 25 CYS H N 1
ATOM 2962 C CA . CYS B 2 25 ? 168.163 139.146 182.113 1.00 75.87 25 CYS H CA 1
ATOM 2963 C C . CYS B 2 25 ? 168.535 138.331 180.885 1.00 75.87 25 CYS H C 1
ATOM 2964 O O . CYS B 2 25 ? 168.827 138.890 179.822 1.00 75.87 25 CYS H O 1
ATOM 2967 N N . ALA B 2 26 ? 168.552 137.015 181.058 1.00 77.70 26 ALA H N 1
ATOM 2968 C CA . ALA B 2 26 ? 168.764 136.068 179.976 1.00 77.70 26 ALA H CA 1
ATOM 2969 C C . ALA B 2 26 ? 167.412 135.649 179.417 1.00 77.70 26 ALA H C 1
ATOM 2970 O O . ALA B 2 26 ? 166.508 135.269 180.175 1.00 77.70 26 ALA H O 1
ATOM 2972 N N . ALA B 2 27 ? 167.286 135.733 178.096 1.00 78.74 27 ALA H N 1
ATOM 2973 C CA . ALA B 2 27 ? 166.047 135.481 177.379 1.00 78.74 27 ALA H CA 1
ATOM 2974 C C . ALA B 2 27 ? 166.119 134.145 176.657 1.00 78.74 27 ALA H C 1
ATOM 2975 O O . ALA B 2 27 ? 167.119 133.843 175.999 1.00 78.74 27 ALA H O 1
ATOM 2977 N N . SER B 2 28 ? 165.052 133.365 176.769 1.00 81.69 28 SER H N 1
ATOM 2978 C CA . SER B 2 28 ? 164.955 132.050 176.161 1.00 81.69 28 SER H CA 1
ATOM 2979 C C . SER B 2 28 ? 163.904 132.059 175.061 1.00 81.69 28 SER H C 1
ATOM 2980 O O . SER B 2 28 ? 162.953 132.843 175.091 1.00 81.69 28 SER H O 1
ATOM 2983 N N . GLY B 2 29 ? 164.091 131.180 174.084 1.00 81.63 29 GLY H N 1
ATOM 2984 C CA . GLY B 2 29 ? 163.128 131.020 173.018 1.00 81.63 29 GLY H CA 1
ATOM 2985 C C . GLY B 2 29 ? 163.278 132.021 171.893 1.00 81.63 29 GLY H C 1
ATOM 2986 O O . GLY B 2 29 ? 163.796 131.692 170.822 1.00 81.63 29 GLY H O 1
ATOM 2987 N N . PHE B 2 30 ? 162.829 133.248 172.127 1.00 79.02 30 PHE H N 1
ATOM 2988 C CA . PHE B 2 30 ? 162.810 134.258 171.085 1.00 79.02 30 PHE H CA 1
ATOM 2989 C C . PHE B 2 30 ? 164.175 134.922 170.943 1.00 79.02 30 PHE H C 1
ATOM 2990 O O . PHE B 2 30 ? 165.028 134.855 171.831 1.00 79.02 30 PHE H O 1
ATOM 2998 N N . ASN B 2 31 ? 164.372 135.569 169.797 1.00 81.48 31 ASN H N 1
ATOM 2999 C CA . ASN B 2 31 ? 165.621 136.248 169.491 1.00 81.48 31 ASN H CA 1
ATOM 3000 C C . ASN B 2 31 ? 165.573 137.675 170.008 1.00 81.48 31 ASN H C 1
ATOM 3001 O O . ASN B 2 31 ? 164.624 138.415 169.734 1.00 81.48 31 ASN H O 1
ATOM 3006 N N . VAL B 2 32 ? 166.613 138.056 170.746 1.00 78.74 32 VAL H N 1
ATOM 3007 C CA . VAL B 2 32 ? 166.662 139.364 171.383 1.00 78.74 32 VAL H CA 1
ATOM 3008 C C . VAL B 2 32 ? 166.736 140.479 170.349 1.00 78.74 32 VAL H C 1
ATOM 3009 O O . VAL B 2 32 ? 166.275 141.597 170.600 1.00 78.74 32 VAL H O 1
ATOM 3013 N N . SER B 2 33 ? 167.310 140.205 169.179 1.00 79.56 33 SER H N 1
ATOM 3014 C CA . SER B 2 33 ? 167.575 141.264 168.216 1.00 79.56 33 SER H CA 1
ATOM 3015 C C . SER B 2 33 ? 166.310 141.820 167.583 1.00 79.56 33 SER H C 1
ATOM 3016 O O . SER B 2 33 ? 166.291 142.994 167.204 1.00 79.56 33 SER H O 1
ATOM 3019 N N . TYR B 2 34 ? 165.252 141.019 167.478 1.00 81.21 34 TYR H N 1
ATOM 3020 C CA . TYR B 2 34 ? 164.068 141.384 166.713 1.00 81.21 34 TYR H CA 1
ATOM 3021 C C . TYR B 2 34 ? 162.974 142.001 167.577 1.00 81.21 34 TYR H C 1
ATOM 3022 O O . TYR B 2 34 ? 161.803 141.986 167.181 1.00 81.21 34 TYR H O 1
ATOM 3031 N N . SER B 2 35 ? 163.320 142.543 168.741 1.00 77.65 35 SER H N 1
ATOM 3032 C CA . SER B 2 35 ? 162.302 143.072 169.635 1.00 77.65 35 SER H CA 1
ATOM 3033 C C . SER B 2 35 ? 162.945 143.992 170.659 1.00 77.65 35 SER H C 1
ATOM 3034 O O . SER B 2 35 ? 164.143 143.907 170.935 1.00 77.65 35 SER H O 1
ATOM 3037 N N . TYR B 2 36 ? 162.122 144.874 171.215 1.00 74.31 36 TYR H N 1
ATOM 3038 C CA . TYR B 2 36 ? 162.547 145.708 172.326 1.00 74.31 36 TYR H CA 1
ATOM 3039 C C . TYR B 2 36 ? 162.761 144.866 173.574 1.00 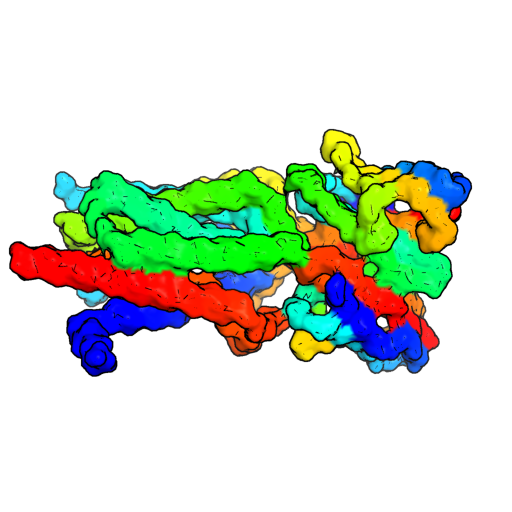74.31 36 TYR H C 1
ATOM 3040 O O . TYR B 2 36 ? 162.176 143.793 173.737 1.00 74.31 36 TYR H O 1
ATOM 3049 N N . ILE B 2 37 ? 163.623 145.362 174.454 1.00 73.56 37 ILE H N 1
ATOM 3050 C CA . ILE B 2 37 ? 163.803 144.809 175.791 1.00 73.56 37 ILE H CA 1
ATOM 3051 C C . ILE B 2 37 ? 163.955 145.984 176.743 1.00 73.56 37 ILE H C 1
ATOM 3052 O O . ILE B 2 37 ? 164.759 146.887 176.492 1.00 73.56 37 ILE H O 1
ATOM 3057 N N . HIS B 2 38 ? 163.179 145.982 177.822 1.00 72.31 38 HIS H N 1
ATOM 3058 C CA . HIS B 2 38 ? 163.115 147.109 178.733 1.00 72.31 38 HIS H CA 1
ATOM 3059 C C . HIS B 2 38 ? 162.924 146.631 180.162 1.00 72.31 38 HIS H C 1
ATOM 3060 O O . HIS B 2 38 ? 162.271 145.617 180.424 1.00 72.31 38 HIS H O 1
ATOM 3067 N N . TRP B 2 39 ? 163.539 147.373 181.077 1.00 70.18 39 TRP H N 1
ATOM 3068 C CA . TRP B 2 39 ? 163.447 147.122 182.505 1.00 70.18 39 TRP H CA 1
ATOM 3069 C C . TRP B 2 39 ? 162.398 148.037 183.114 1.00 70.18 39 TRP H C 1
ATOM 3070 O O . TRP B 2 39 ? 162.360 149.233 182.813 1.00 70.18 39 TRP H O 1
ATOM 3081 N N . VAL B 2 40 ? 161.552 147.472 183.967 1.00 67.74 40 VAL H N 1
ATOM 3082 C CA . VAL B 2 40 ? 160.471 148.199 184.613 1.00 67.74 40 VAL H CA 1
ATOM 3083 C C . VAL B 2 40 ? 160.482 147.832 186.083 1.00 67.74 40 VAL H C 1
ATOM 3084 O O . VAL B 2 40 ? 160.506 146.647 186.428 1.00 67.74 40 VAL H O 1
ATOM 3088 N N . ARG B 2 41 ? 160.460 148.840 186.942 1.00 67.41 41 ARG H N 1
ATOM 3089 C CA . ARG B 2 41 ? 160.581 148.647 188.373 1.00 67.41 41 ARG H CA 1
ATOM 3090 C C . ARG B 2 41 ? 159.270 148.976 189.065 1.00 67.41 41 ARG H C 1
ATOM 3091 O O . ARG B 2 41 ? 158.413 149.675 188.521 1.00 67.41 41 ARG H O 1
ATOM 3099 N N . GLN B 2 42 ? 159.123 148.451 190.276 1.00 66.32 42 GLN H N 1
ATOM 3100 C CA . GLN B 2 42 ? 158.099 148.964 191.174 1.00 66.32 42 GLN H CA 1
ATOM 3101 C C . GLN B 2 42 ? 158.627 148.908 192.596 1.00 66.32 42 GLN H C 1
ATOM 3102 O O . GLN B 2 42 ? 159.179 147.890 193.023 1.00 66.32 42 GLN H O 1
ATOM 3108 N N . ALA B 2 43 ? 158.502 150.026 193.299 1.00 67.43 43 ALA H N 1
ATOM 3109 C CA . ALA B 2 43 ? 158.891 150.082 194.686 1.00 67.43 43 ALA H CA 1
ATOM 3110 C C . ALA B 2 43 ? 157.857 149.350 195.535 1.00 67.43 43 ALA H C 1
ATOM 3111 O O . ALA B 2 43 ? 156.777 149.009 195.049 1.00 67.43 43 ALA H O 1
ATOM 3113 N N . PRO B 2 44 ? 158.166 149.080 196.809 1.00 69.49 44 PRO H N 1
ATOM 3114 C CA . PRO B 2 44 ? 157.186 148.392 197.657 1.00 69.49 44 PRO H CA 1
ATOM 3115 C C . PRO B 2 44 ? 155.906 149.188 197.840 1.00 69.49 44 PRO H C 1
ATOM 3116 O O . PRO B 2 44 ? 155.907 150.263 198.447 1.00 69.49 44 PRO H O 1
ATOM 3120 N N . GLY B 2 45 ? 154.808 148.667 197.303 1.00 71.57 45 GLY H N 1
ATOM 3121 C CA . GLY B 2 45 ? 153.519 149.299 197.477 1.00 71.57 45 GLY H CA 1
ATOM 3122 C C . GLY B 2 45 ? 153.268 150.488 196.585 1.00 71.57 45 GLY H C 1
ATOM 3123 O O . GLY B 2 45 ? 152.503 151.378 196.967 1.00 71.57 45 GLY H O 1
ATOM 3124 N N . LYS B 2 46 ? 153.892 150.536 195.412 1.00 69.03 46 LYS H N 1
ATOM 3125 C CA . LYS B 2 46 ? 153.720 151.631 194.471 1.00 69.03 46 LYS H CA 1
ATOM 3126 C C . LYS B 2 46 ? 153.568 151.066 193.068 1.00 69.03 46 LYS H C 1
ATOM 3127 O O . LYS B 2 46 ? 153.733 149.868 192.829 1.00 69.03 46 LYS H O 1
ATOM 3133 N N . GLY B 2 47 ? 153.247 151.952 192.140 1.00 66.94 47 GLY H N 1
ATOM 3134 C CA . GLY B 2 47 ? 152.958 151.548 190.787 1.00 66.94 47 GLY H CA 1
ATOM 3135 C C . GLY B 2 47 ? 154.191 151.211 189.990 1.00 66.94 47 GLY H C 1
ATOM 3136 O O . GLY B 2 47 ? 155.328 151.375 190.428 1.00 66.94 47 GLY H O 1
ATOM 3137 N N . LEU B 2 48 ? 153.944 150.727 188.780 1.00 68.74 48 LEU H N 1
ATOM 3138 C CA . LEU B 2 48 ? 155.024 150.358 187.885 1.00 68.74 48 LEU H CA 1
ATOM 3139 C C . LEU B 2 48 ? 155.651 151.607 187.286 1.00 68.74 48 LEU H C 1
ATOM 3140 O O . LEU B 2 48 ? 154.950 152.539 186.885 1.00 68.74 48 LEU H O 1
ATOM 3145 N N . GLU B 2 49 ? 156.979 151.620 187.230 1.00 69.69 49 GLU H N 1
ATOM 3146 C CA . GLU B 2 49 ? 157.737 152.761 186.743 1.00 69.69 49 GLU H CA 1
ATOM 3147 C C . GLU B 2 49 ? 158.752 152.276 185.727 1.00 69.69 49 GLU H C 1
ATOM 3148 O O . GLU B 2 49 ? 159.494 151.326 185.990 1.00 69.69 49 GLU H O 1
ATOM 3154 N N . TRP B 2 50 ? 158.789 152.939 184.578 1.00 71.30 50 TRP H N 1
ATOM 3155 C CA . TRP B 2 50 ? 159.722 152.571 183.528 1.00 71.30 50 TRP H CA 1
ATOM 3156 C C . TRP B 2 50 ? 161.122 153.041 183.889 1.00 71.30 50 TRP H C 1
ATOM 3157 O O . TRP B 2 50 ? 161.303 154.114 184.469 1.00 71.30 50 TRP H O 1
ATOM 3168 N N . VAL B 2 51 ? 162.114 152.223 183.544 1.00 69.65 51 VAL H N 1
ATOM 3169 C CA . VAL B 2 51 ? 163.505 152.484 183.887 1.00 69.65 51 VAL H CA 1
ATOM 3170 C C . VAL B 2 51 ? 164.272 152.819 182.618 1.00 69.65 51 VAL H C 1
ATOM 3171 O O . VAL B 2 51 ? 164.787 153.931 182.467 1.00 69.65 51 VAL H O 1
ATOM 3175 N N . ALA B 2 52 ? 164.341 151.865 181.696 1.00 70.26 52 ALA H N 1
ATOM 3176 C CA . ALA B 2 52 ? 165.097 152.036 180.468 1.00 70.26 52 ALA H CA 1
ATOM 3177 C C . ALA B 2 52 ? 164.472 151.168 179.387 1.00 70.26 52 ALA H C 1
ATOM 3178 O O . ALA B 2 52 ? 163.409 150.577 179.581 1.00 70.26 52 ALA H O 1
ATOM 3180 N N . SER B 2 53 ? 165.134 151.113 178.235 1.00 74.26 53 SER H N 1
ATOM 3181 C CA . SER B 2 53 ? 164.746 150.235 177.140 1.00 74.26 53 SER H CA 1
ATOM 3182 C C . SER B 2 53 ? 165.866 150.214 176.115 1.00 74.26 53 SER H C 1
ATOM 3183 O O . SER B 2 53 ? 166.630 151.177 175.996 1.00 74.26 53 SER H O 1
ATOM 3186 N N . ILE B 2 54 ? 165.940 149.113 175.369 1.00 74.95 54 ILE H N 1
ATOM 3187 C CA . ILE B 2 54 ? 166.947 148.934 174.333 1.00 74.95 54 ILE H CA 1
ATOM 3188 C C . ILE B 2 54 ? 166.326 148.214 173.144 1.00 74.95 54 ILE H C 1
ATOM 3189 O O . ILE B 2 54 ? 165.512 147.299 173.307 1.00 74.95 54 ILE H O 1
ATOM 3194 N N . TYR B 2 55 ? 166.709 148.648 171.949 1.00 77.30 55 TYR H N 1
ATOM 3195 C CA . TYR B 2 55 ? 166.521 147.908 170.708 1.00 77.30 55 TYR H CA 1
ATOM 3196 C C . TYR B 2 55 ? 167.900 147.400 170.298 1.00 77.30 55 TYR H C 1
ATOM 3197 O O . TYR B 2 55 ? 168.718 148.186 169.790 1.00 77.30 55 TYR H O 1
ATOM 3206 N N . PRO B 2 56 ? 168.235 146.123 170.527 1.00 77.59 56 PRO H N 1
ATOM 3207 C CA . PRO B 2 56 ? 169.639 145.703 170.388 1.00 77.59 56 PRO H CA 1
ATOM 3208 C C . PRO B 2 56 ? 170.146 145.655 168.966 1.00 77.59 56 PRO H C 1
ATOM 3209 O O . PRO B 2 56 ? 171.366 145.707 168.767 1.00 77.59 56 PRO H O 1
ATOM 3213 N N . TYR B 2 57 ? 169.269 145.570 167.972 1.00 79.75 57 TYR H N 1
ATOM 3214 C CA . TYR B 2 57 ? 169.730 145.493 166.594 1.00 79.75 57 TYR H CA 1
ATOM 3215 C C . TYR B 2 57 ? 170.227 146.851 166.132 1.00 79.75 57 TYR H C 1
ATOM 3216 O O . TYR B 2 57 ? 171.336 146.973 165.600 1.00 79.75 57 TYR H O 1
ATOM 3225 N N . SER B 2 58 ? 169.417 147.881 166.343 1.00 78.83 58 SER H N 1
ATOM 3226 C CA . SER B 2 58 ? 169.856 149.247 166.132 1.00 78.83 58 SER H CA 1
ATOM 3227 C C . SER B 2 58 ? 170.754 149.745 167.253 1.00 78.83 58 SER H C 1
ATOM 3228 O O . SER B 2 58 ? 171.391 150.791 167.100 1.00 78.83 58 SER H O 1
ATOM 3231 N N . GLY B 2 59 ? 170.818 149.028 168.373 1.00 78.44 59 GLY H N 1
ATOM 3232 C CA . GLY B 2 59 ? 171.554 149.511 169.520 1.00 78.44 59 GLY H CA 1
ATOM 3233 C C . GLY B 2 59 ? 170.935 150.711 170.188 1.00 78.44 59 GLY H C 1
ATOM 3234 O O . GLY B 2 59 ? 171.612 151.393 170.962 1.00 78.44 59 GLY H O 1
ATOM 3235 N N . TYR B 2 60 ? 169.667 150.991 169.914 1.00 78.47 60 TYR H N 1
ATOM 3236 C CA . TYR B 2 60 ? 169.050 152.230 170.358 1.00 78.47 60 TYR H CA 1
ATOM 3237 C C . TYR B 2 60 ? 168.619 152.116 171.807 1.00 78.47 60 TYR H C 1
ATOM 3238 O O . TYR B 2 60 ? 167.817 151.248 172.148 1.00 78.47 60 TYR H O 1
ATOM 3247 N N . THR B 2 61 ? 169.109 153.022 172.648 1.00 76.62 61 THR H N 1
ATOM 3248 C CA . THR B 2 61 ? 168.812 153.005 174.071 1.00 76.62 61 THR H CA 1
ATOM 3249 C C . THR B 2 61 ? 167.987 154.223 174.448 1.00 76.62 61 THR H C 1
ATOM 3250 O O . THR B 2 61 ? 168.155 155.311 173.890 1.00 76.62 61 THR H O 1
ATOM 3254 N N . SER B 2 62 ? 167.087 154.014 175.404 1.00 74.70 62 SER H N 1
ATOM 3255 C CA . SER B 2 62 ? 166.287 155.079 175.982 1.00 74.70 62 SER H CA 1
ATOM 3256 C C . SER B 2 62 ? 166.229 154.870 177.483 1.00 74.70 62 SER H C 1
ATOM 3257 O O . SER B 2 62 ? 166.319 153.743 177.973 1.00 74.70 62 SER H O 1
ATOM 3260 N N . TYR B 2 63 ? 166.062 155.973 178.208 1.00 73.75 63 TYR H N 1
ATOM 3261 C CA . TYR B 2 63 ? 166.030 155.955 179.660 1.00 73.75 63 TYR H CA 1
ATOM 3262 C C . TYR B 2 63 ? 164.870 156.801 180.152 1.00 73.75 63 TYR H C 1
ATOM 3263 O O . TYR B 2 63 ? 164.305 157.615 179.418 1.00 73.75 63 TYR H O 1
ATOM 3272 N N . ALA B 2 64 ? 164.519 156.595 181.415 1.00 76.26 64 ALA H N 1
ATOM 3273 C CA . ALA B 2 64 ? 163.557 157.448 182.083 1.00 76.26 64 ALA H CA 1
ATOM 3274 C C . ALA B 2 64 ? 164.223 158.756 182.497 1.00 76.26 64 ALA H C 1
ATOM 3275 O O . ALA B 2 64 ? 165.433 158.944 182.357 1.00 76.26 64 ALA H O 1
ATOM 3277 N N . ASP B 2 65 ? 163.414 159.672 183.020 1.00 81.68 65 ASP H N 1
ATOM 3278 C CA . ASP B 2 65 ? 163.915 160.994 183.360 1.00 81.68 65 ASP H CA 1
ATOM 3279 C C . ASP B 2 65 ? 164.640 161.022 184.695 1.00 81.68 65 ASP H C 1
ATOM 3280 O O . ASP B 2 65 ? 165.492 161.893 184.901 1.00 81.68 65 ASP H O 1
ATOM 3285 N N . SER B 2 66 ? 164.328 160.099 185.597 1.00 80.28 66 SER H N 1
ATOM 3286 C CA . SER B 2 66 ? 164.946 160.066 186.914 1.00 80.28 66 SER H CA 1
ATOM 3287 C C . SER B 2 66 ? 166.271 159.319 186.935 1.00 80.28 66 SER H C 1
ATOM 3288 O O . SER B 2 66 ? 167.011 159.440 187.917 1.00 80.28 66 SER H O 1
ATOM 3291 N N . VAL B 2 67 ? 166.589 158.564 185.884 1.00 76.59 67 VAL H N 1
ATOM 3292 C CA . VAL B 2 67 ? 167.769 157.711 185.841 1.00 76.59 67 VAL H CA 1
ATOM 3293 C C . VAL B 2 67 ? 168.736 158.101 184.742 1.00 76.59 67 VAL H C 1
ATOM 3294 O O . VAL B 2 67 ? 169.802 157.480 184.627 1.00 76.59 67 VAL H O 1
ATOM 3298 N N . LYS B 2 68 ? 168.410 159.099 183.928 1.00 78.93 68 LYS H N 1
ATOM 3299 C CA . LYS B 2 68 ? 169.207 159.387 182.748 1.00 78.93 68 LYS H CA 1
ATOM 3300 C C . LYS B 2 68 ? 170.578 159.906 183.152 1.00 78.93 68 LYS H C 1
ATOM 3301 O O . LYS B 2 68 ? 170.694 160.808 183.987 1.00 78.93 68 LYS H O 1
ATOM 3307 N N . GLY B 2 69 ? 171.618 159.322 182.560 1.00 77.09 69 GLY H N 1
ATOM 3308 C CA . GLY B 2 69 ? 172.984 159.656 182.879 1.00 77.09 69 GLY H CA 1
ATOM 3309 C C . GLY B 2 69 ? 173.594 158.825 183.985 1.00 77.09 69 GLY H C 1
ATOM 3310 O O . GLY B 2 69 ? 174.823 158.805 184.120 1.00 77.09 69 GLY H O 1
ATOM 3311 N N . ARG B 2 70 ? 172.771 158.138 184.773 1.00 75.22 70 ARG H N 1
ATOM 3312 C CA . ARG B 2 70 ? 173.238 157.292 185.861 1.00 75.22 70 ARG H CA 1
ATOM 3313 C C . ARG B 2 70 ? 173.205 155.816 185.522 1.00 75.22 70 ARG H C 1
ATOM 3314 O O . ARG B 2 70 ? 174.074 155.066 185.977 1.00 75.22 70 ARG H O 1
ATOM 3322 N N . PHE B 2 71 ? 172.226 155.390 184.738 1.00 73.98 71 PHE H N 1
ATOM 3323 C CA . PHE B 2 71 ? 172.059 153.997 184.362 1.00 73.98 71 PHE H CA 1
ATOM 3324 C C . PHE B 2 71 ? 172.633 153.778 182.969 1.00 73.98 71 PHE H C 1
ATOM 3325 O O . PHE B 2 71 ? 172.941 154.720 182.237 1.00 73.98 71 PHE H O 1
ATOM 3333 N N . THR B 2 72 ? 172.776 152.510 182.609 1.00 73.80 72 THR H N 1
ATOM 3334 C CA . THR B 2 72 ? 173.282 152.143 181.294 1.00 73.80 72 THR H CA 1
ATOM 3335 C C . THR B 2 72 ? 172.754 150.765 180.950 1.00 73.80 72 THR H C 1
ATOM 3336 O O . THR B 2 72 ? 173.105 149.784 181.609 1.00 73.80 72 THR H O 1
ATOM 3340 N N . ILE B 2 73 ? 171.923 150.701 179.933 1.00 72.37 73 ILE H N 1
ATOM 3341 C CA . ILE B 2 73 ? 171.365 149.450 179.444 1.00 72.37 73 ILE H CA 1
ATOM 3342 C C . ILE B 2 73 ? 172.127 149.037 178.200 1.00 72.37 73 ILE H C 1
ATOM 3343 O O . ILE B 2 73 ? 172.575 149.873 177.409 1.00 72.37 73 ILE H O 1
ATOM 3348 N N . SER B 2 74 ? 172.273 147.731 178.023 1.00 75.63 74 SER H N 1
ATOM 3349 C CA . SER B 2 74 ? 173.072 147.194 176.935 1.00 75.63 74 SER H CA 1
ATOM 3350 C C . SER B 2 74 ? 172.602 145.779 176.655 1.00 75.63 74 SER H C 1
ATOM 3351 O O . SER B 2 74 ? 171.771 145.226 177.376 1.00 75.63 74 SER H O 1
ATOM 3354 N N . ALA B 2 75 ? 173.159 145.191 175.603 1.00 76.64 75 ALA H N 1
ATOM 3355 C CA . ALA B 2 75 ? 172.781 143.848 175.206 1.00 76.64 75 ALA H CA 1
ATOM 3356 C C . ALA B 2 75 ? 173.922 143.201 174.443 1.00 76.64 75 ALA H C 1
ATOM 3357 O O . ALA B 2 75 ? 174.566 143.844 173.612 1.00 76.64 75 ALA H O 1
ATOM 3359 N N . ASP B 2 76 ? 174.165 141.932 174.744 1.00 83.69 76 ASP H N 1
ATOM 3360 C CA . ASP B 2 76 ? 175.125 141.100 174.027 1.00 83.69 76 ASP H CA 1
ATOM 3361 C C . ASP B 2 76 ? 174.314 140.047 173.278 1.00 83.69 76 ASP H C 1
ATOM 3362 O O . ASP B 2 76 ? 174.044 138.963 173.795 1.00 83.69 76 ASP H O 1
ATOM 3367 N N . THR B 2 77 ? 173.937 140.373 172.041 1.00 82.29 77 THR H N 1
ATOM 3368 C CA . THR B 2 77 ? 173.079 139.503 171.251 1.00 82.29 77 THR H CA 1
ATOM 3369 C C . THR B 2 77 ? 173.769 138.219 170.819 1.00 82.29 77 THR H C 1
ATOM 3370 O O . THR B 2 77 ? 173.100 137.331 170.282 1.00 82.29 77 THR H O 1
ATOM 3374 N N . SER B 2 78 ? 175.077 138.096 171.036 1.00 83.84 78 SER H N 1
ATOM 3375 C CA . SER B 2 78 ? 175.754 136.839 170.758 1.00 83.84 78 SER H CA 1
ATOM 3376 C C . SER B 2 78 ? 175.281 135.754 171.715 1.00 83.84 78 SER H C 1
ATOM 3377 O O . SER B 2 78 ? 175.007 134.621 171.302 1.00 83.84 78 SER H O 1
ATOM 3380 N N . LYS B 2 79 ? 175.177 136.088 172.998 1.00 84.09 79 LYS H N 1
ATOM 3381 C CA . LYS B 2 79 ? 174.651 135.188 174.016 1.00 84.09 79 LYS H CA 1
ATOM 3382 C C . LYS B 2 79 ? 173.180 135.439 174.329 1.00 84.09 79 LYS H C 1
ATOM 3383 O O . LYS B 2 79 ? 172.605 134.709 175.142 1.00 84.09 79 LYS H O 1
ATOM 3389 N N . ASN B 2 80 ? 172.558 136.445 173.707 1.00 83.59 80 ASN H N 1
ATOM 3390 C CA . ASN B 2 80 ? 171.104 136.612 173.726 1.00 83.59 80 ASN H CA 1
ATOM 3391 C C . ASN B 2 80 ? 170.587 136.983 175.118 1.00 83.59 80 ASN H C 1
ATOM 3392 O O . ASN B 2 80 ? 169.550 136.488 175.560 1.00 83.59 80 ASN H O 1
ATOM 3397 N N . THR B 2 81 ? 171.303 137.868 175.804 1.00 80.93 81 THR H N 1
ATOM 3398 C CA . THR B 2 81 ? 170.885 138.405 177.093 1.00 80.93 81 THR H CA 1
ATOM 3399 C C . THR B 2 81 ? 170.850 139.930 177.027 1.00 80.93 81 THR H C 1
ATOM 3400 O O . THR B 2 81 ? 171.054 140.533 175.971 1.00 80.93 81 THR H O 1
ATOM 3404 N N . ALA B 2 82 ? 170.585 140.553 178.174 1.00 76.51 82 ALA H N 1
ATOM 3405 C CA . ALA B 2 82 ? 170.471 142.003 178.244 1.00 76.51 82 ALA H CA 1
ATOM 3406 C C . ALA B 2 82 ? 170.853 142.485 179.633 1.00 76.51 82 ALA H C 1
ATOM 3407 O O . ALA B 2 82 ? 170.361 141.956 180.632 1.00 76.51 82 ALA H O 1
ATOM 3409 N N . TYR B 2 83 ? 171.704 143.505 179.685 1.00 75.15 83 TYR H N 1
ATOM 3410 C CA . TYR B 2 83 ? 172.309 143.982 180.915 1.00 75.15 83 TYR H CA 1
ATOM 3411 C C . TYR B 2 83 ? 171.805 145.377 181.252 1.00 75.15 83 TYR H C 1
ATOM 3412 O O . TYR B 2 83 ? 171.508 146.181 180.365 1.00 75.15 83 TYR H O 1
ATOM 3421 N N . LEU B 2 84 ? 171.732 145.654 182.551 1.00 71.20 84 LEU H N 1
ATOM 3422 C CA . LEU B 2 84 ? 171.404 146.980 183.068 1.00 71.20 84 LEU H CA 1
ATOM 3423 C C . LEU B 2 84 ? 172.359 147.258 184.215 1.00 71.20 84 LEU H C 1
ATOM 3424 O O . LEU B 2 84 ? 172.311 146.569 185.237 1.00 71.20 84 LEU H O 1
ATOM 3429 N N . GLN B 2 85 ? 173.213 148.257 184.052 1.00 72.12 85 GLN H N 1
ATOM 3430 C CA . GLN B 2 85 ? 174.093 148.711 185.111 1.00 72.12 85 GLN H CA 1
ATOM 3431 C C . GLN B 2 85 ? 173.528 149.987 185.704 1.00 72.12 85 GLN H C 1
ATOM 3432 O O . GLN B 2 85 ? 173.165 150.914 184.977 1.00 72.12 85 GLN H O 1
ATOM 3438 N N . MET B 2 86 ? 173.450 150.021 187.027 1.00 71.44 86 MET H N 1
ATOM 3439 C CA . MET B 2 86 ? 172.952 151.164 187.769 1.00 71.44 86 MET H CA 1
ATOM 3440 C C . MET B 2 86 ? 174.093 151.702 188.608 1.00 71.44 86 MET H C 1
ATOM 3441 O O . MET B 2 86 ? 174.710 150.956 189.376 1.00 71.44 86 MET H O 1
ATOM 3446 N N . ASN B 2 87 ? 174.372 152.988 188.434 1.00 74.24 87 ASN H N 1
ATOM 3447 C CA . ASN B 2 87 ? 175.497 153.661 189.055 1.00 74.24 87 ASN H CA 1
ATOM 3448 C C . ASN B 2 87 ? 174.992 154.918 189.743 1.00 74.24 87 ASN H C 1
ATOM 3449 O O . ASN B 2 87 ? 173.985 155.500 189.335 1.00 74.24 87 ASN H O 1
ATOM 3454 N N . SER B 2 88 ? 175.708 155.340 190.780 1.00 72.05 88 SER H N 1
ATOM 3455 C CA . SER B 2 88 ? 175.270 156.426 191.649 1.00 72.05 88 SER H CA 1
ATOM 3456 C C . SER B 2 88 ? 173.869 156.134 192.177 1.00 72.05 88 SER H C 1
ATOM 3457 O O . SER B 2 88 ? 172.930 156.915 192.024 1.00 72.05 88 SER H O 1
ATOM 3460 N N . LEU B 2 89 ? 173.750 154.968 192.800 1.00 72.49 89 LEU H N 1
ATOM 3461 C CA . LEU B 2 89 ? 172.463 154.500 193.284 1.00 72.49 89 LEU H CA 1
ATOM 3462 C C . LEU B 2 89 ? 172.052 155.262 194.533 1.00 72.49 89 LEU H C 1
ATOM 3463 O O . LEU B 2 89 ? 172.869 155.521 195.421 1.00 72.49 89 LEU H O 1
ATOM 3468 N N . ARG B 2 90 ? 170.775 155.619 194.591 1.00 76.62 90 ARG H N 1
ATOM 3469 C CA . ARG B 2 90 ? 170.191 156.316 195.720 1.00 76.62 90 ARG H CA 1
ATOM 3470 C C . ARG B 2 90 ? 169.355 155.339 196.539 1.00 76.62 90 ARG H C 1
ATOM 3471 O O . ARG B 2 90 ? 169.256 154.150 196.229 1.00 76.62 90 ARG H O 1
ATOM 3479 N N . ALA B 2 91 ? 168.750 155.850 197.606 1.00 74.63 91 ALA H N 1
ATOM 3480 C CA . ALA B 2 91 ? 167.927 155.042 198.490 1.00 74.63 91 ALA H CA 1
ATOM 3481 C C . ALA B 2 91 ? 166.494 154.887 197.999 1.00 74.63 91 ALA H C 1
ATOM 3482 O O . ALA B 2 91 ? 165.785 154.003 198.488 1.00 74.63 91 ALA H O 1
ATOM 3484 N N . GLU B 2 92 ? 166.060 155.707 197.043 1.00 76.07 92 GLU H N 1
ATOM 3485 C CA . GLU B 2 92 ? 164.714 155.638 196.497 1.00 76.07 92 GLU H CA 1
ATOM 3486 C C . GLU B 2 92 ? 164.623 154.783 195.242 1.00 76.07 92 GLU H C 1
ATOM 3487 O O . GLU B 2 92 ? 163.544 154.698 194.648 1.00 76.07 92 GLU H O 1
ATOM 3493 N N . ASP B 2 93 ? 165.722 154.160 194.821 1.00 73.63 93 ASP H N 1
ATOM 3494 C CA . ASP B 2 93 ? 165.726 153.250 193.686 1.00 73.63 93 ASP H CA 1
ATOM 3495 C C . ASP B 2 93 ? 165.571 151.794 194.099 1.00 73.63 93 ASP H C 1
ATOM 3496 O O . ASP B 2 93 ? 165.549 150.920 193.229 1.00 73.63 93 ASP H O 1
ATOM 3501 N N . THR B 2 94 ? 165.463 151.507 195.393 1.00 70.43 94 THR H N 1
ATOM 3502 C CA . THR B 2 94 ? 165.150 150.154 195.824 1.00 70.43 94 THR H CA 1
ATOM 3503 C C . THR B 2 94 ? 163.770 149.761 195.335 1.00 70.43 94 THR H C 1
ATOM 3504 O O . THR B 2 94 ? 162.809 150.519 195.483 1.00 70.43 94 THR H O 1
ATOM 3508 N N . ALA B 2 95 ? 163.675 148.576 194.753 1.00 67.62 95 ALA H N 1
ATOM 3509 C CA . ALA B 2 95 ? 162.447 148.161 194.091 1.00 67.62 95 ALA H CA 1
ATOM 3510 C C . ALA B 2 95 ? 162.649 146.761 193.540 1.00 67.62 95 ALA H C 1
ATOM 3511 O O . ALA B 2 95 ? 163.755 146.216 193.567 1.00 67.62 95 ALA H O 1
ATOM 3513 N N . VAL B 2 96 ? 161.572 146.195 193.008 1.00 67.42 96 VAL H N 1
ATOM 3514 C CA . VAL B 2 96 ? 161.622 144.935 192.281 1.00 67.42 96 VAL H CA 1
ATOM 3515 C C . VAL B 2 96 ? 161.661 145.277 190.799 1.00 67.42 96 VAL H C 1
ATOM 3516 O O . VAL B 2 96 ? 160.813 146.029 190.303 1.00 67.42 96 VAL H O 1
ATOM 3520 N N . TYR B 2 97 ? 162.689 144.774 190.119 1.00 66.79 97 TYR H N 1
ATOM 3521 C CA . TYR B 2 97 ? 162.969 145.073 188.722 1.00 66.79 97 TYR H CA 1
ATOM 3522 C C . TYR B 2 97 ? 162.602 143.870 187.863 1.00 66.79 97 TYR H C 1
ATOM 3523 O O . TYR B 2 97 ? 163.045 142.749 188.142 1.00 66.79 97 TYR H O 1
ATOM 3532 N N . TYR B 2 98 ? 161.792 144.109 186.831 1.00 68.76 98 TYR H N 1
ATOM 3533 C CA . TYR B 2 98 ? 161.397 143.102 185.857 1.00 68.76 98 TYR H CA 1
ATOM 3534 C C . TYR B 2 98 ? 162.002 143.453 184.504 1.00 68.76 98 TYR H C 1
ATOM 3535 O O . TYR B 2 98 ? 161.870 144.591 184.044 1.00 68.76 98 TYR H O 1
ATOM 3544 N N . CYS B 2 99 ? 162.649 142.483 183.868 1.00 73.27 99 CYS H N 1
ATOM 3545 C CA . CYS B 2 99 ? 163.033 142.593 182.467 1.00 73.27 99 CYS H CA 1
ATOM 3546 C C . CYS B 2 99 ? 161.878 142.076 181.624 1.00 73.27 99 CYS H C 1
ATOM 3547 O O . CYS B 2 99 ? 161.256 141.070 181.975 1.00 73.27 99 CYS H O 1
ATOM 3550 N N . ALA B 2 100 ? 161.574 142.770 180.529 1.00 73.63 100 ALA H N 1
ATOM 3551 C CA . ALA B 2 100 ? 160.413 142.399 179.737 1.00 73.63 100 ALA H CA 1
ATOM 3552 C C . ALA B 2 100 ? 160.558 142.930 178.324 1.00 73.63 100 ALA H C 1
ATOM 3553 O O . ALA B 2 100 ? 161.197 143.955 178.090 1.00 73.63 100 ALA H O 1
ATOM 3555 N N . ARG B 2 101 ? 159.908 142.245 177.394 1.00 75.22 101 ARG H N 1
ATOM 3556 C CA . ARG B 2 101 ? 159.999 142.549 175.976 1.00 75.22 101 ARG H CA 1
ATOM 3557 C C . ARG B 2 101 ? 158.685 143.124 175.470 1.00 75.22 101 ARG H C 1
ATOM 3558 O O . ARG B 2 101 ? 157.647 143.025 176.123 1.00 75.22 101 ARG H O 1
ATOM 3566 N N . TYR B 2 102 ? 158.750 143.720 174.284 1.00 73.06 102 TYR H N 1
ATOM 3567 C CA . TYR B 2 102 ? 157.563 144.041 173.504 1.00 73.06 102 TYR H CA 1
ATOM 3568 C C . TYR B 2 102 ? 157.231 142.900 172.558 1.00 73.06 102 TYR H C 1
ATOM 3569 O O . TYR B 2 102 ? 158.019 142.576 171.664 1.00 73.06 102 TYR H O 1
ATOM 3578 N N . GLY B 2 103 ? 156.054 142.312 172.745 1.00 75.75 103 GLY H N 1
ATOM 3579 C CA . GLY B 2 103 ? 155.429 141.556 171.685 1.00 75.75 103 GLY H CA 1
ATOM 3580 C C . GLY B 2 103 ? 154.808 142.524 170.703 1.00 75.75 103 GLY H C 1
ATOM 3581 O O . GLY B 2 103 ? 154.104 143.465 171.094 1.00 75.75 103 GLY H O 1
ATOM 3582 N N . SER B 2 104 ? 155.085 142.302 169.424 1.00 77.52 104 SER H N 1
ATOM 3583 C CA . SER B 2 104 ? 154.748 143.227 168.357 1.00 77.52 104 SER H CA 1
ATOM 3584 C C . SER B 2 104 ? 153.727 142.607 167.417 1.00 77.52 104 SER H C 1
ATOM 3585 O O . SER B 2 104 ? 153.818 141.425 167.075 1.00 77.52 104 SER H O 1
ATOM 3588 N N . ASN B 2 105 ? 152.759 143.419 167.008 1.00 77.03 105 ASN H N 1
ATOM 3589 C CA . ASN B 2 105 ? 151.771 143.056 166.005 1.00 77.03 105 ASN H CA 1
ATOM 3590 C C . ASN B 2 105 ? 152.022 143.925 164.784 1.00 77.03 105 ASN H C 1
ATOM 3591 O O . ASN B 2 105 ? 152.020 145.160 164.879 1.00 77.03 105 ASN H O 1
ATOM 3596 N N . TYR B 2 106 ? 152.268 143.271 163.656 1.00 77.50 106 TYR H N 1
ATOM 3597 C CA . TYR B 2 106 ? 152.745 143.900 162.430 1.00 77.50 106 TYR H CA 1
ATOM 3598 C C . TYR B 2 106 ? 151.596 143.995 161.436 1.00 77.50 106 TYR H C 1
ATOM 3599 O O . TYR B 2 106 ? 151.343 143.055 160.680 1.00 77.50 106 TYR H O 1
ATOM 3608 N N . SER B 2 107 ? 150.906 145.132 161.422 1.00 79.41 107 SER H N 1
ATOM 3609 C CA . SER B 2 107 ? 149.899 145.392 160.411 1.00 79.41 107 SER H CA 1
ATOM 3610 C C . SER B 2 107 ? 150.595 145.973 159.195 1.00 79.41 107 SER H C 1
ATOM 3611 O O . SER B 2 107 ? 151.477 146.823 159.322 1.00 79.41 107 SER H O 1
ATOM 3614 N N . PHE B 2 108 ? 150.193 145.511 158.017 1.00 78.30 108 PHE H N 1
ATOM 3615 C CA . PHE B 2 108 ? 150.943 145.797 156.800 1.00 78.30 108 PHE H CA 1
ATOM 3616 C C . PHE B 2 108 ? 149.984 145.907 155.631 1.00 78.30 108 PHE H C 1
ATOM 3617 O O . PHE B 2 108 ? 149.340 144.925 155.257 1.00 78.30 108 PHE H O 1
ATOM 3625 N N . TRP B 2 109 ? 149.897 147.102 155.072 1.00 78.49 109 TRP H N 1
ATOM 3626 C CA . TRP B 2 109 ? 149.345 147.304 153.748 1.00 78.49 109 TRP H CA 1
ATOM 3627 C C . TRP B 2 109 ? 150.503 147.396 152.764 1.00 78.49 109 TRP H C 1
ATOM 3628 O O . TRP B 2 109 ? 151.647 147.658 153.136 1.00 78.49 109 TRP H O 1
ATOM 3639 N N . TYR B 2 110 ? 150.200 147.224 151.485 1.00 77.02 110 TYR H N 1
ATOM 3640 C CA . TYR B 2 110 ? 151.261 146.961 150.523 1.00 77.02 110 TYR H CA 1
ATOM 3641 C C . TYR B 2 110 ? 152.174 148.157 150.274 1.00 77.02 110 TYR H C 1
ATOM 3642 O O . TYR B 2 110 ? 153.140 148.021 149.516 1.00 77.02 110 TYR H O 1
ATOM 3651 N N . ARG B 2 111 ? 151.897 149.314 150.885 1.00 77.44 111 ARG H N 1
ATOM 3652 C CA . ARG B 2 111 ? 152.757 150.485 150.791 1.00 77.44 111 ARG H CA 1
ATOM 3653 C C . ARG B 2 111 ? 153.052 151.091 152.161 1.00 77.44 111 ARG H C 1
ATOM 3654 O O . ARG B 2 111 ? 153.463 152.253 152.241 1.00 77.44 111 ARG H O 1
ATOM 3662 N N . GLY B 2 112 ? 152.862 150.341 153.239 1.00 78.25 112 GLY H N 1
ATOM 3663 C CA . GLY B 2 112 ? 153.161 150.863 154.559 1.00 78.25 112 GLY H CA 1
ATOM 3664 C C . GLY B 2 112 ? 152.862 149.836 155.625 1.00 78.25 112 GLY H C 1
ATOM 3665 O O . GLY B 2 112 ? 152.197 148.825 155.382 1.00 78.25 112 GLY H O 1
ATOM 3666 N N . SER B 2 113 ? 153.378 150.109 156.816 1.00 78.56 113 SER H N 1
ATOM 3667 C CA . SER B 2 113 ? 153.271 149.157 157.907 1.00 78.56 113 SER H CA 1
ATOM 3668 C C . SER B 2 113 ? 153.224 149.886 159.235 1.00 78.56 113 SER H C 1
ATOM 3669 O O . SER B 2 113 ? 154.037 150.779 159.488 1.00 78.56 113 SER H O 1
ATOM 3672 N N . SER B 2 114 ? 152.272 149.489 160.069 1.00 78.74 114 SER H N 1
ATOM 3673 C CA . SER B 2 114 ? 152.142 149.978 161.431 1.00 78.74 114 SER H CA 1
ATOM 3674 C C . SER B 2 114 ? 152.429 148.839 162.396 1.00 78.74 114 SER H C 1
ATOM 3675 O O . SER B 2 114 ? 151.861 147.748 162.268 1.00 78.74 114 SER H O 1
ATOM 3678 N N . VAL B 2 115 ? 153.304 149.099 163.359 1.00 76.86 115 VAL H N 1
ATOM 3679 C CA . VAL B 2 115 ? 153.700 148.124 164.364 1.00 76.86 115 VAL H CA 1
ATOM 3680 C C . VAL B 2 115 ? 153.128 148.585 165.691 1.00 76.86 115 VAL H C 1
ATOM 3681 O O . VAL B 2 115 ? 153.435 149.691 166.151 1.00 76.86 115 VAL H O 1
ATOM 3685 N N . THR B 2 116 ? 152.292 147.749 166.298 1.00 76.27 116 THR H N 1
ATOM 3686 C CA . THR B 2 116 ? 151.793 148.008 167.640 1.00 76.27 116 THR H CA 1
ATOM 3687 C C . THR B 2 116 ? 152.517 147.099 168.616 1.00 76.27 116 THR H C 1
ATOM 3688 O O . THR B 2 116 ? 152.952 146.003 168.261 1.00 76.27 116 THR H O 1
ATOM 3692 N N . TYR B 2 117 ? 152.642 147.570 169.849 1.00 75.59 117 TYR H N 1
ATOM 3693 C CA . TYR B 2 117 ? 153.457 146.921 170.859 1.00 75.59 117 TYR H CA 1
ATOM 3694 C C . TYR B 2 117 ? 152.641 146.658 172.110 1.00 75.59 117 TYR H C 1
ATOM 3695 O O . TYR B 2 117 ? 151.681 147.372 172.411 1.00 75.59 117 TYR H O 1
ATOM 3704 N N . ALA B 2 118 ? 153.043 145.628 172.844 1.00 73.10 118 ALA H N 1
ATOM 3705 C CA . ALA B 2 118 ? 152.555 145.459 174.200 1.00 73.10 118 ALA H CA 1
ATOM 3706 C C . ALA B 2 118 ? 153.525 144.566 174.945 1.00 73.10 118 ALA H C 1
ATOM 3707 O O . ALA B 2 118 ? 154.125 143.662 174.365 1.00 73.10 118 ALA H O 1
ATOM 3709 N N . ILE B 2 119 ? 153.668 144.823 176.241 1.00 70.80 119 ILE H N 1
ATOM 3710 C CA . ILE B 2 119 ? 154.673 144.129 177.037 1.00 70.80 119 ILE H CA 1
ATOM 3711 C C . ILE B 2 119 ? 154.176 142.700 177.230 1.00 70.80 119 ILE H C 1
ATOM 3712 O O . ILE B 2 119 ? 153.299 142.429 178.049 1.00 70.80 119 ILE H O 1
ATOM 3717 N N . ASP B 2 120 ? 154.757 141.779 176.467 1.00 74.52 120 ASP H N 1
ATOM 3718 C CA . ASP B 2 120 ? 154.217 140.433 176.336 1.00 74.52 120 ASP H CA 1
ATOM 3719 C C . ASP B 2 120 ? 154.617 139.537 177.501 1.00 74.52 120 ASP H C 1
ATOM 3720 O O . ASP B 2 120 ? 153.759 139.044 178.239 1.00 74.52 120 ASP H O 1
ATOM 3725 N N . TYR B 2 121 ? 155.917 139.312 177.672 1.00 74.12 121 TYR H N 1
ATOM 3726 C CA . TYR B 2 121 ? 156.442 138.384 178.661 1.00 74.12 121 TYR H CA 1
ATOM 3727 C C . TYR B 2 121 ? 157.285 139.144 179.668 1.00 74.12 121 TYR H C 1
ATOM 3728 O O . TYR B 2 121 ? 158.208 139.870 179.288 1.00 74.12 121 TYR H O 1
ATOM 3737 N N . TRP B 2 122 ? 156.966 138.965 180.943 1.00 68.76 122 TRP H N 1
ATOM 3738 C CA . TRP B 2 122 ? 157.672 139.593 182.045 1.00 68.76 122 TRP H CA 1
ATOM 3739 C C . TRP B 2 122 ? 158.486 138.551 182.794 1.00 68.76 122 TRP H C 1
ATOM 3740 O O . TRP B 2 122 ? 158.108 137.379 182.868 1.00 68.76 122 TRP H O 1
ATOM 3751 N N . GLY B 2 123 ? 159.601 138.988 183.356 1.00 73.11 123 GLY H N 1
ATOM 3752 C CA . GLY B 2 123 ? 160.362 138.139 184.241 1.00 73.11 123 GLY H CA 1
ATOM 3753 C C . GLY B 2 123 ? 159.743 138.068 185.623 1.00 73.11 123 GLY H C 1
ATOM 3754 O O . GLY B 2 123 ? 158.839 138.822 185.980 1.00 73.11 123 GLY H O 1
ATOM 3755 N N . GLN B 2 124 ? 160.247 137.126 186.421 1.00 75.57 124 GLN H N 1
ATOM 3756 C CA . GLN B 2 124 ? 159.714 136.952 187.770 1.00 75.57 124 GLN H CA 1
ATOM 3757 C C . GLN B 2 124 ? 160.101 138.106 188.685 1.00 75.57 124 GLN H C 1
ATOM 3758 O O . GLN B 2 124 ? 159.390 138.381 189.657 1.00 75.57 124 GLN H O 1
ATOM 3764 N N . GLY B 2 125 ? 161.216 138.778 188.405 1.00 72.53 125 GLY H N 1
ATOM 3765 C CA . GLY B 2 125 ? 161.602 139.971 189.135 1.00 72.53 125 GLY H CA 1
ATOM 3766 C C . GLY B 2 125 ? 162.689 139.783 190.171 1.00 72.53 125 GLY H C 1
ATOM 3767 O O . GLY B 2 125 ? 162.713 138.765 190.868 1.00 72.53 125 GLY H O 1
ATOM 3768 N N . THR B 2 126 ? 163.593 140.759 190.276 1.00 69.89 126 THR H N 1
ATOM 3769 C CA . THR B 2 126 ? 164.665 140.749 191.267 1.00 69.89 126 THR H CA 1
ATOM 3770 C C . THR B 2 126 ? 164.561 141.965 192.176 1.00 69.89 126 THR H C 1
ATOM 3771 O O . THR B 2 126 ? 164.381 143.087 191.699 1.00 69.89 126 THR H O 1
ATOM 3775 N N . LEU B 2 127 ? 164.688 141.738 193.480 1.00 67.58 127 LEU H N 1
ATOM 3776 C CA . LEU B 2 127 ? 164.646 142.815 194.455 1.00 67.58 127 LEU H CA 1
ATOM 3777 C C . LEU B 2 127 ? 166.006 143.488 194.566 1.00 67.58 127 LEU H C 1
ATOM 3778 O O . LEU B 2 127 ? 167.046 142.827 194.522 1.00 67.58 127 LEU H O 1
ATOM 3783 N N . VAL B 2 128 ? 165.992 144.812 194.699 1.00 69.62 128 VAL H N 1
ATOM 3784 C CA . VAL B 2 128 ? 167.195 145.608 194.888 1.00 69.62 128 VAL H CA 1
ATOM 3785 C C . VAL B 2 128 ? 166.970 146.569 196.045 1.00 69.62 128 VAL H C 1
ATOM 3786 O O . VAL B 2 128 ? 165.890 147.166 196.162 1.00 69.62 128 VAL H O 1
ATOM 3790 N N . THR B 2 129 ? 167.992 146.715 196.888 1.00 70.40 129 THR H N 1
ATOM 3791 C CA . THR B 2 129 ? 167.952 147.584 198.060 1.00 70.40 129 THR H CA 1
ATOM 3792 C C . THR B 2 129 ? 169.186 148.480 198.128 1.00 70.40 129 THR H C 1
ATOM 3793 O O . THR B 2 129 ? 169.081 149.699 198.276 1.00 70.40 129 THR H O 1
ATOM 3797 N N . ASP C 3 2 ? 156.634 162.875 179.335 1.00 84.85 2 ASP L N 1
ATOM 3798 C CA . ASP C 3 2 ? 155.728 163.890 178.812 1.00 84.85 2 ASP L CA 1
ATOM 3799 C C . ASP C 3 2 ? 154.279 163.489 179.059 1.00 84.85 2 ASP L C 1
ATOM 3800 O O . ASP C 3 2 ? 153.537 164.205 179.729 1.00 84.85 2 ASP L O 1
ATOM 3805 N N . ILE C 3 3 ? 153.885 162.341 178.519 1.00 83.87 3 ILE L N 1
ATOM 3806 C CA . ILE C 3 3 ? 152.518 161.853 178.656 1.00 83.87 3 ILE L CA 1
ATOM 3807 C C . ILE C 3 3 ? 152.388 161.123 179.982 1.00 83.87 3 ILE L C 1
ATOM 3808 O O . ILE C 3 3 ? 153.220 160.274 180.315 1.00 83.87 3 ILE L O 1
ATOM 3813 N N . GLN C 3 4 ? 151.345 161.453 180.738 1.00 82.68 4 GLN L N 1
ATOM 3814 C CA . GLN C 3 4 ? 150.945 160.688 181.907 1.00 82.68 4 GLN L CA 1
ATOM 3815 C C . GLN C 3 4 ? 149.517 160.200 181.715 1.00 82.68 4 GLN L C 1
ATOM 3816 O O . GLN C 3 4 ? 148.702 160.857 181.063 1.00 82.68 4 GLN L O 1
ATOM 3822 N N . MET C 3 5 ? 149.228 159.042 182.297 1.00 78.58 5 MET L N 1
ATOM 3823 C CA . MET C 3 5 ? 147.954 158.349 182.131 1.00 78.58 5 MET L CA 1
ATOM 3824 C C . MET C 3 5 ? 147.208 158.405 183.457 1.00 78.58 5 MET L C 1
ATOM 3825 O O . MET C 3 5 ? 147.445 157.579 184.342 1.00 78.58 5 MET L O 1
ATOM 3830 N N . THR C 3 6 ? 146.308 159.371 183.604 1.00 76.88 6 THR L N 1
ATOM 3831 C CA . THR C 3 6 ? 145.542 159.480 184.835 1.00 76.88 6 THR L CA 1
ATOM 3832 C C . THR C 3 6 ? 144.504 158.372 184.865 1.00 76.88 6 THR L C 1
ATOM 3833 O O . THR C 3 6 ? 143.590 158.342 184.035 1.00 76.88 6 THR L O 1
ATOM 3837 N N . GLN C 3 7 ? 144.658 157.444 185.813 1.00 72.68 7 GLN L N 1
ATOM 3838 C CA . GLN C 3 7 ? 143.759 156.263 185.925 1.00 72.68 7 GLN L CA 1
ATOM 3839 C C . GLN C 3 7 ? 142.543 156.570 186.800 1.00 72.68 7 GLN L C 1
ATOM 3840 O O . GLN C 3 7 ? 142.749 156.995 187.939 1.00 72.68 7 GLN L O 1
ATOM 3846 N N . SER C 3 8 ? 141.351 156.306 186.245 1.00 73.35 8 SER L N 1
ATOM 3847 C CA . SER C 3 8 ? 139.972 156.522 186.771 1.00 73.35 8 SER L CA 1
ATOM 3848 C C . SER C 3 8 ? 139.833 156.538 188.291 1.00 73.35 8 SER L C 1
ATOM 3849 O O . SER C 3 8 ? 139.953 157.628 188.886 1.00 73.35 8 SER L O 1
ATOM 3852 N N . PRO C 3 9 ? 139.431 155.405 188.907 1.00 72.06 9 PRO L N 1
ATOM 3853 C CA . PRO C 3 9 ? 139.250 155.307 190.347 1.00 72.06 9 PRO L CA 1
ATOM 3854 C C . PRO C 3 9 ? 140.462 154.515 190.833 1.00 72.06 9 PRO L C 1
ATOM 3855 O O . PRO C 3 9 ? 140.763 153.538 190.212 1.00 72.06 9 PRO L O 1
ATOM 3859 N N . SER C 3 10 ? 141.166 154.980 191.861 1.00 73.01 10 SER L N 1
ATOM 3860 C CA . SER C 3 10 ? 142.357 154.195 192.263 1.00 73.01 10 SER L CA 1
ATOM 3861 C C . SER C 3 10 ? 141.944 152.804 192.750 1.00 73.01 10 SER L C 1
ATOM 3862 O O . SER C 3 10 ? 142.558 151.825 192.298 1.00 73.01 10 SER L O 1
ATOM 3865 N N . SER C 3 11 ? 140.916 152.714 193.594 1.00 71.51 11 SER L N 1
ATOM 3866 C CA . SER C 3 11 ? 140.454 151.390 194.078 1.00 71.51 11 SER L CA 1
ATOM 3867 C C . SER C 3 11 ? 138.932 151.359 194.150 1.00 71.51 11 SER L C 1
ATOM 3868 O O . SER C 3 11 ? 138.357 152.227 194.801 1.00 71.51 11 SER L O 1
ATOM 3871 N N . LEU C 3 12 ? 138.337 150.319 193.592 1.00 71.06 12 LEU L N 1
ATOM 3872 C CA . LEU C 3 12 ? 136.898 150.119 193.572 1.00 71.06 12 LEU L CA 1
ATOM 3873 C C . LEU C 3 12 ? 136.547 148.800 194.240 1.00 71.06 12 LEU L C 1
ATOM 3874 O O . LEU C 3 12 ? 137.264 147.807 194.093 1.00 71.06 12 LEU L O 1
ATOM 3879 N N . SER C 3 13 ? 135.445 148.808 194.980 1.00 73.31 13 SER L N 1
ATOM 3880 C CA . SER C 3 13 ? 134.959 147.641 195.699 1.00 73.31 13 SER L CA 1
ATOM 3881 C C . SER C 3 13 ? 133.808 147.029 194.914 1.00 73.31 13 SER L C 1
ATOM 3882 O O . SER C 3 13 ? 132.825 147.714 194.614 1.00 73.31 13 SER L O 1
ATOM 3885 N N . ALA C 3 14 ? 133.931 145.745 194.588 1.00 73.91 14 ALA L N 1
ATOM 3886 C CA . ALA C 3 14 ? 132.974 145.085 193.715 1.00 73.91 14 ALA L CA 1
ATOM 3887 C C . ALA C 3 14 ? 132.860 143.623 194.103 1.00 73.91 14 ALA L C 1
ATOM 3888 O O . ALA C 3 14 ? 133.876 142.947 194.283 1.00 73.91 14 ALA L O 1
ATOM 3890 N N . SER C 3 15 ? 131.628 143.145 194.224 1.00 76.05 15 SER L N 1
ATOM 3891 C CA . SER C 3 15 ? 131.377 141.754 194.545 1.00 76.05 15 SER L CA 1
ATOM 3892 C C . SER C 3 15 ? 131.490 140.894 193.294 1.00 76.05 15 SER L C 1
ATOM 3893 O O . SER C 3 15 ? 131.676 141.385 192.178 1.00 76.05 15 SER L O 1
ATOM 3896 N N . VAL C 3 16 ? 131.367 139.585 193.494 1.00 76.10 16 VAL L N 1
ATOM 3897 C CA . VAL C 3 16 ? 131.463 138.642 192.391 1.00 76.10 16 VAL L CA 1
ATOM 3898 C C . VAL C 3 16 ? 130.178 138.686 191.582 1.00 76.10 16 VAL L C 1
ATOM 3899 O O . VAL C 3 16 ? 129.073 138.701 192.140 1.00 76.10 16 VAL L O 1
ATOM 3903 N N . GLY C 3 17 ? 130.318 138.705 190.263 1.00 75.81 17 GLY L N 1
ATOM 3904 C CA . GLY C 3 17 ? 129.197 138.870 189.365 1.00 75.81 17 GLY L CA 1
ATOM 3905 C C . GLY C 3 17 ? 128.915 140.296 188.962 1.00 75.81 17 GLY L C 1
ATOM 3906 O O . GLY C 3 17 ? 127.895 140.545 188.312 1.00 75.81 17 GLY L O 1
ATOM 3907 N N . ASP C 3 18 ? 129.778 141.236 189.326 1.00 76.87 18 ASP L N 1
ATOM 3908 C CA . ASP C 3 18 ? 129.593 142.640 189.010 1.00 76.87 18 ASP L CA 1
ATOM 3909 C C . ASP C 3 18 ? 130.179 142.952 187.638 1.00 76.87 18 ASP L C 1
ATOM 3910 O O . ASP C 3 18 ? 130.918 142.158 187.053 1.00 76.87 18 ASP L O 1
ATOM 3915 N N . ARG C 3 19 ? 129.829 144.129 187.125 1.00 76.13 19 ARG L N 1
ATOM 3916 C CA . ARG C 3 19 ? 130.434 144.687 185.921 1.00 76.13 19 ARG L CA 1
ATOM 3917 C C . ARG C 3 19 ? 131.237 145.911 186.332 1.00 76.13 19 ARG L C 1
ATOM 3918 O O . ARG C 3 19 ? 130.662 146.964 186.626 1.00 76.13 19 ARG L O 1
ATOM 3926 N N . VAL C 3 20 ? 132.559 145.772 186.336 1.00 73.21 20 VAL L N 1
ATOM 3927 C CA . VAL C 3 20 ? 133.448 146.851 186.707 1.00 73.21 20 VAL L CA 1
ATOM 3928 C C . VAL C 3 20 ? 134.005 147.486 185.445 1.00 73.21 20 VAL L C 1
ATOM 3929 O O . VAL C 3 20 ? 134.209 146.832 184.413 1.00 73.21 20 VAL L O 1
ATOM 3933 N N . THR C 3 21 ? 134.275 148.785 185.548 1.00 74.34 21 THR L N 1
ATOM 3934 C CA . THR C 3 21 ? 134.810 149.591 184.463 1.00 74.34 21 THR L CA 1
ATOM 3935 C C . THR C 3 21 ? 135.921 150.463 185.022 1.00 74.34 21 THR L C 1
ATOM 3936 O O . THR C 3 21 ? 135.669 151.323 185.872 1.00 74.34 21 THR L O 1
ATOM 3940 N N . ILE C 3 22 ? 137.138 150.238 184.544 1.00 71.92 22 ILE L N 1
ATOM 3941 C CA . ILE C 3 22 ? 138.317 150.985 184.953 1.00 71.92 22 ILE L CA 1
ATOM 3942 C C . ILE C 3 22 ? 138.721 151.873 183.791 1.00 71.92 22 ILE L C 1
ATOM 3943 O O . ILE C 3 22 ? 138.903 151.388 182.669 1.00 71.92 22 ILE L O 1
ATOM 3948 N N . THR C 3 23 ? 138.886 153.161 184.057 1.00 75.30 23 THR L N 1
ATOM 3949 C CA . THR C 3 23 ? 139.091 154.160 183.025 1.00 75.30 23 THR L CA 1
ATOM 3950 C C . THR C 3 23 ? 140.473 154.752 183.225 1.00 75.30 23 THR L C 1
ATOM 3951 O O . THR C 3 23 ? 140.940 154.853 184.360 1.00 75.30 23 THR L O 1
ATOM 3955 N N . CYS C 3 24 ? 141.154 155.081 182.133 1.00 77.85 24 CYS L N 1
ATOM 3956 C CA . CYS C 3 24 ? 142.352 155.902 182.235 1.00 77.85 24 CYS L CA 1
ATOM 3957 C C . CYS C 3 24 ? 142.422 156.833 181.040 1.00 77.85 24 CYS L C 1
ATOM 3958 O O . CYS C 3 24 ? 142.300 156.397 179.891 1.00 77.85 24 CYS L O 1
ATOM 3961 N N . ARG C 3 25 ? 142.546 158.121 181.336 1.00 79.58 25 ARG L N 1
ATOM 3962 C CA . ARG C 3 25 ? 142.656 159.167 180.333 1.00 79.58 25 ARG L CA 1
ATOM 3963 C C . ARG C 3 25 ? 144.112 159.589 180.221 1.00 79.58 25 ARG L C 1
ATOM 3964 O O . ARG C 3 25 ? 144.739 159.952 181.222 1.00 79.58 25 ARG L O 1
ATOM 3972 N N . ALA C 3 26 ? 144.647 159.521 179.012 1.00 82.61 26 ALA L N 1
ATOM 3973 C CA . ALA C 3 26 ? 145.962 160.070 178.758 1.00 82.61 26 ALA L CA 1
ATOM 3974 C C . ALA C 3 26 ? 145.883 161.588 178.656 1.00 82.61 26 ALA L C 1
ATOM 3975 O O . ALA C 3 26 ? 144.813 162.174 178.478 1.00 82.61 26 ALA L O 1
ATOM 3977 N N . SER C 3 27 ? 147.043 162.228 178.772 1.00 86.77 27 SER L N 1
ATOM 3978 C CA . SER C 3 27 ? 147.088 163.683 178.772 1.00 86.77 27 SER L CA 1
ATOM 3979 C C . SER C 3 27 ? 146.742 164.238 177.399 1.00 86.77 27 SER L C 1
ATOM 3980 O O . SER C 3 27 ? 145.806 165.033 177.256 1.00 86.77 27 SER L O 1
ATOM 3983 N N . GLN C 3 28 ? 147.486 163.829 176.378 1.00 89.26 28 GLN L N 1
ATOM 3984 C CA . GLN C 3 28 ? 147.294 164.275 175.007 1.00 89.26 28 GLN L CA 1
ATOM 3985 C C . GLN C 3 28 ? 146.891 163.090 174.137 1.00 89.26 28 GLN L C 1
ATOM 3986 O O . GLN C 3 28 ? 146.771 161.955 174.605 1.00 89.26 28 GLN L O 1
ATOM 3992 N N . SER C 3 29 ? 146.695 163.363 172.852 1.00 87.90 29 SER L N 1
ATOM 3993 C CA . SER C 3 29 ? 146.065 162.398 171.957 1.00 87.90 29 SER L CA 1
ATOM 3994 C C . SER C 3 29 ? 147.012 161.240 171.707 1.00 87.90 29 SER L C 1
ATOM 3995 O O . SER C 3 29 ? 147.837 161.274 170.792 1.00 87.90 29 SER L O 1
ATOM 3998 N N . VAL C 3 30 ? 146.891 160.215 172.521 1.00 83.66 30 VAL L N 1
ATOM 3999 C CA . VAL C 3 30 ? 147.465 158.919 172.202 1.00 83.66 30 VAL L CA 1
ATOM 4000 C C . VAL C 3 30 ? 146.520 158.212 171.246 1.00 83.66 30 VAL L C 1
ATOM 4001 O O . VAL C 3 30 ? 145.300 158.403 171.287 1.00 83.66 30 VAL L O 1
ATOM 4005 N N . SER C 3 31 ? 147.084 157.383 170.378 1.00 83.46 31 SER L N 1
ATOM 4006 C CA . SER C 3 31 ? 146.282 156.612 169.442 1.00 83.46 31 SER L CA 1
ATOM 4007 C C . SER C 3 31 ? 145.688 155.418 170.169 1.00 83.46 31 SER L C 1
ATOM 4008 O O . SER C 3 31 ? 145.724 155.355 171.400 1.00 83.46 31 SER L O 1
ATOM 4011 N N . SER C 3 32 ? 145.146 154.460 169.421 1.00 80.70 32 SER L N 1
ATOM 4012 C CA . SER C 3 32 ? 144.636 153.239 170.032 1.00 80.70 32 SER L CA 1
ATOM 4013 C C . SER C 3 32 ? 145.718 152.434 170.742 1.00 80.70 32 SER L C 1
ATOM 4014 O O . SER C 3 32 ? 145.387 151.530 171.515 1.00 80.70 32 SER L O 1
ATOM 4017 N N . ALA C 3 33 ? 146.994 152.729 170.496 1.00 77.62 33 ALA L N 1
ATOM 4018 C CA . ALA C 3 33 ? 148.102 151.957 171.045 1.00 77.62 33 ALA L CA 1
ATOM 4019 C C . ALA C 3 33 ? 148.294 152.280 172.522 1.00 77.62 33 ALA L C 1
ATOM 4020 O O . ALA C 3 33 ? 149.176 153.043 172.920 1.00 77.62 33 ALA L O 1
ATOM 4022 N N . VAL C 3 34 ? 147.433 151.692 173.349 1.00 73.90 34 VAL L N 1
ATOM 4023 C CA . VAL C 3 34 ? 147.709 151.522 174.765 1.00 73.90 34 VAL L CA 1
ATOM 4024 C C . VAL C 3 34 ? 147.328 150.095 175.126 1.00 73.90 34 VAL L C 1
ATOM 4025 O O . VAL C 3 34 ? 146.565 149.433 174.419 1.00 73.90 34 VAL L O 1
ATOM 4029 N N . ALA C 3 35 ? 147.862 149.633 176.245 1.00 70.09 35 ALA L N 1
ATOM 4030 C CA . ALA C 3 35 ? 147.654 148.280 176.728 1.00 70.09 35 ALA L CA 1
ATOM 4031 C C . ALA C 3 35 ? 147.206 148.313 178.180 1.00 70.09 35 ALA L C 1
ATOM 4032 O O . ALA C 3 35 ? 147.289 149.339 178.855 1.00 70.09 35 ALA L O 1
ATOM 4034 N N . TRP C 3 36 ? 146.800 147.142 178.661 1.00 69.35 36 TRP L N 1
ATOM 4035 C CA . TRP C 3 36 ? 146.215 146.973 179.983 1.00 69.35 36 TRP L CA 1
ATOM 4036 C C . TRP C 3 36 ? 146.739 145.675 180.570 1.00 69.35 36 TRP L C 1
ATOM 4037 O O . TRP C 3 36 ? 146.643 144.622 179.924 1.00 69.35 36 TRP L O 1
ATOM 4048 N N . TYR C 3 37 ? 147.259 145.769 181.795 1.00 66.93 37 TYR L N 1
ATOM 4049 C CA . TYR C 3 37 ? 147.855 144.660 182.525 1.00 66.93 37 TYR L CA 1
ATOM 4050 C C . TYR C 3 37 ? 147.154 144.507 183.864 1.00 66.93 37 TYR L C 1
ATOM 4051 O O . TYR C 3 37 ? 146.573 145.462 184.386 1.00 66.93 37 TYR L O 1
ATOM 4060 N N . GLN C 3 38 ? 147.258 143.310 184.445 1.00 66.14 38 GLN L N 1
ATOM 4061 C CA . GLN C 3 38 ? 146.673 143.016 185.754 1.00 66.14 38 GLN L CA 1
ATOM 4062 C C . GLN C 3 38 ? 147.689 142.227 186.579 1.00 66.14 38 GLN L C 1
ATOM 4063 O O . GLN C 3 38 ? 148.063 141.103 186.235 1.00 66.14 38 GLN L O 1
ATOM 4069 N N . GLN C 3 39 ? 148.154 142.860 187.648 1.00 65.02 39 GLN L N 1
ATOM 4070 C CA . GLN C 3 39 ? 149.185 142.346 188.534 1.00 65.02 39 GLN L CA 1
ATOM 4071 C C . GLN C 3 39 ? 148.536 141.939 189.847 1.00 65.02 39 GLN L C 1
ATOM 4072 O O . GLN C 3 39 ? 147.933 142.771 190.533 1.00 65.02 39 GLN L O 1
ATOM 4078 N N . LYS C 3 40 ? 148.652 140.664 190.190 1.00 67.36 40 LYS L N 1
ATOM 4079 C CA . LYS C 3 40 ? 148.259 140.222 191.510 1.00 67.36 40 LYS L CA 1
ATOM 4080 C C . LYS C 3 40 ? 149.326 140.624 192.527 1.00 67.36 40 LYS L C 1
ATOM 4081 O O . LYS C 3 40 ? 150.480 140.854 192.160 1.00 67.36 40 LYS L O 1
ATOM 4087 N N . PRO C 3 41 ? 148.975 140.715 193.819 1.00 68.36 41 PRO L N 1
ATOM 4088 C CA . PRO C 3 41 ? 150.018 140.959 194.821 1.00 68.36 41 PRO L CA 1
ATOM 4089 C C . PRO C 3 41 ? 151.010 139.816 194.910 1.00 68.36 41 PRO L C 1
ATOM 4090 O O . PRO C 3 41 ? 150.666 138.708 195.331 1.00 68.36 41 PRO L O 1
ATOM 4094 N N . GLY C 3 42 ? 152.237 140.081 194.489 1.00 68.64 42 GLY L N 1
ATOM 4095 C CA . GLY C 3 42 ? 153.326 139.143 194.599 1.00 68.64 42 GLY L CA 1
ATOM 4096 C C . GLY C 3 42 ? 153.698 138.412 193.326 1.00 68.64 42 GLY L C 1
ATOM 4097 O O . GLY C 3 42 ? 154.366 137.374 193.410 1.00 68.64 42 GLY L O 1
ATOM 4098 N N . LYS C 3 43 ? 153.292 138.911 192.160 1.00 67.20 43 LYS L N 1
ATOM 4099 C CA . LYS C 3 43 ? 153.553 138.247 190.894 1.00 67.20 43 LYS L CA 1
ATOM 4100 C C . LYS C 3 43 ? 153.784 139.302 189.825 1.00 67.20 43 LYS L C 1
ATOM 4101 O O . LYS C 3 43 ? 153.630 140.504 190.060 1.00 67.20 43 LYS L O 1
ATOM 4107 N N . ALA C 3 44 ? 154.148 138.840 188.641 1.00 64.72 44 ALA L N 1
ATOM 4108 C CA . ALA C 3 44 ? 154.428 139.716 187.526 1.00 64.72 44 ALA L CA 1
ATOM 4109 C C . ALA C 3 44 ? 153.130 140.140 186.838 1.00 64.72 44 ALA L C 1
ATOM 4110 O O . ALA C 3 44 ? 152.141 139.404 186.867 1.00 64.72 44 ALA L O 1
ATOM 4112 N N . PRO C 3 45 ? 153.098 141.315 186.207 1.00 65.66 45 PRO L N 1
ATOM 4113 C CA . PRO C 3 45 ? 151.860 141.744 185.545 1.00 65.66 45 PRO L CA 1
ATOM 4114 C C . PRO C 3 45 ? 151.601 140.942 184.280 1.00 65.66 45 PRO L C 1
ATOM 4115 O O . PRO C 3 45 ? 152.402 140.960 183.345 1.00 65.66 45 PRO L O 1
ATOM 4119 N N . LYS C 3 46 ? 150.474 140.241 184.254 1.00 64.58 46 LYS L N 1
ATOM 4120 C CA . LYS C 3 46 ? 150.000 139.642 183.018 1.00 64.58 46 LYS L CA 1
ATOM 4121 C C . LYS C 3 46 ? 149.478 140.709 182.073 1.00 64.58 46 LYS L C 1
ATOM 4122 O O . LYS C 3 46 ? 148.879 141.698 182.500 1.00 64.58 46 LYS L O 1
ATOM 4128 N N . LEU C 3 47 ? 149.697 140.499 180.779 1.00 66.58 47 LEU L N 1
ATOM 4129 C CA . LEU C 3 47 ? 149.072 141.334 179.768 1.00 66.58 47 LEU L CA 1
ATOM 4130 C C . LEU C 3 47 ? 147.647 140.862 179.550 1.00 66.58 47 LEU L C 1
ATOM 4131 O O . LEU C 3 47 ? 147.401 139.668 179.356 1.00 66.58 47 LEU L O 1
ATOM 4136 N N . LEU C 3 48 ? 146.715 141.808 179.584 1.00 68.09 48 LEU L N 1
ATOM 4137 C CA . LEU C 3 48 ? 145.311 141.551 179.315 1.00 68.09 48 LEU L CA 1
ATOM 4138 C C . LEU C 3 48 ? 144.903 142.033 177.934 1.00 68.09 48 LEU L C 1
ATOM 4139 O O . LEU C 3 48 ? 144.309 141.271 177.168 1.00 68.09 48 LEU L O 1
ATOM 4144 N N . ILE C 3 49 ? 145.213 143.285 177.600 1.00 70.46 49 ILE L N 1
ATOM 4145 C CA . ILE C 3 49 ? 144.742 143.887 176.353 1.00 70.46 49 ILE L CA 1
ATOM 4146 C C . ILE C 3 49 ? 145.873 144.675 175.715 1.00 70.46 49 ILE L C 1
ATOM 4147 O O . ILE C 3 49 ? 146.618 145.373 176.408 1.00 70.46 49 ILE L O 1
ATOM 4152 N N . TYR C 3 50 ? 146.005 144.545 174.399 1.00 72.52 50 TYR L N 1
ATOM 4153 C CA . TYR C 3 50 ? 146.856 145.394 173.584 1.00 72.52 50 TYR L CA 1
ATOM 4154 C C . TYR C 3 50 ? 146.009 146.205 172.614 1.00 72.52 50 TYR L C 1
ATOM 4155 O O . TYR C 3 50 ? 144.958 145.754 172.153 1.00 72.52 50 TYR L O 1
ATOM 4164 N N . SER C 3 51 ? 146.483 147.413 172.313 1.00 72.16 51 SER L N 1
ATOM 4165 C CA . SER C 3 51 ? 145.839 148.316 171.359 1.00 72.16 51 SER L CA 1
ATOM 4166 C C . SER C 3 51 ? 144.410 148.671 171.762 1.00 72.16 51 SER L C 1
ATOM 4167 O O . SER C 3 51 ? 143.573 148.981 170.913 1.00 72.16 51 SER L O 1
ATOM 4170 N N . ALA C 3 52 ? 144.115 148.611 173.059 1.00 73.43 52 ALA L N 1
ATOM 4171 C CA . ALA C 3 52 ? 142.901 149.180 173.635 1.00 73.43 52 ALA L CA 1
ATOM 4172 C C . ALA C 3 52 ? 141.597 148.511 173.219 1.00 73.43 52 ALA L C 1
ATOM 4173 O O . ALA C 3 52 ? 140.530 148.953 173.652 1.00 73.43 52 ALA L O 1
ATOM 4175 N N . SER C 3 53 ? 141.648 147.477 172.379 1.00 73.65 53 SER L N 1
ATOM 4176 C CA . SER C 3 53 ? 140.437 146.771 171.971 1.00 73.65 53 SER L CA 1
ATOM 4177 C C . SER C 3 53 ? 140.593 145.267 171.845 1.00 73.65 53 SER L C 1
ATOM 4178 O O . SER C 3 53 ? 139.572 144.575 171.775 1.00 73.65 53 SER L O 1
ATOM 4181 N N . SER C 3 54 ? 141.808 144.728 171.834 1.00 72.03 54 SER L N 1
ATOM 4182 C CA . SER C 3 54 ? 142.065 143.360 171.415 1.00 72.03 54 SER L CA 1
ATOM 4183 C C . SER C 3 54 ? 142.523 142.510 172.588 1.00 72.03 54 SER L C 1
ATOM 4184 O O . SER C 3 54 ? 143.392 142.917 173.363 1.00 72.03 54 SER L O 1
ATOM 4187 N N . LEU C 3 55 ? 141.936 141.323 172.702 1.00 71.28 55 LEU L N 1
ATOM 4188 C CA . LEU C 3 55 ? 142.314 140.382 173.744 1.00 71.28 55 LEU L CA 1
ATOM 4189 C C . LEU C 3 55 ? 143.618 139.683 173.397 1.00 71.28 55 LEU L C 1
ATOM 4190 O O . LEU C 3 55 ? 143.814 139.230 172.266 1.00 71.28 55 LEU L O 1
ATOM 4195 N N . TYR C 3 56 ? 144.503 139.584 174.379 1.00 73.11 56 TYR L N 1
ATOM 4196 C CA . TYR C 3 56 ? 145.714 138.800 174.230 1.00 73.11 56 TYR L CA 1
ATOM 4197 C C . TYR C 3 56 ? 145.386 137.312 174.291 1.00 73.11 56 TYR L C 1
ATOM 4198 O O . TYR C 3 56 ? 144.418 136.893 174.929 1.00 73.11 56 TYR L O 1
ATOM 4207 N N . SER C 3 57 ? 146.204 136.512 173.614 1.00 78.34 57 SER L N 1
ATOM 4208 C CA . SER C 3 57 ? 145.982 135.075 173.544 1.00 78.34 57 SER L CA 1
ATOM 4209 C C . SER C 3 57 ? 146.106 134.460 174.931 1.00 78.34 57 SER L C 1
ATOM 4210 O O . SER C 3 57 ? 147.146 134.588 175.585 1.00 78.34 57 SER L O 1
ATOM 4213 N N . GLY C 3 58 ? 145.042 133.793 175.376 1.00 75.89 58 GLY L N 1
ATOM 4214 C CA . GLY C 3 58 ? 144.961 133.208 176.697 1.00 75.89 58 GLY L CA 1
ATOM 4215 C C . GLY C 3 58 ? 144.019 133.938 177.625 1.00 75.89 58 GLY L C 1
ATOM 4216 O O . GLY C 3 58 ? 143.541 133.342 178.598 1.00 75.89 58 GLY L O 1
ATOM 4217 N N . VAL C 3 59 ? 143.741 135.203 177.351 1.00 72.51 59 VAL L N 1
ATOM 4218 C CA . VAL C 3 59 ? 142.863 135.999 178.210 1.00 72.51 59 VAL L CA 1
ATOM 4219 C C . VAL C 3 59 ? 141.423 135.528 178.028 1.00 72.51 59 VAL L C 1
ATOM 4220 O O . VAL C 3 59 ? 140.976 135.370 176.879 1.00 72.51 59 VAL L O 1
ATOM 4224 N N . PRO C 3 60 ? 140.656 135.294 179.093 1.00 72.00 60 PRO L N 1
ATOM 4225 C CA . PRO C 3 60 ? 139.243 134.956 178.905 1.00 72.00 60 PRO L CA 1
ATOM 4226 C C . PRO C 3 60 ? 138.458 136.092 178.271 1.00 72.00 60 PRO L C 1
ATOM 4227 O O . PRO C 3 60 ? 138.925 137.225 178.145 1.00 72.00 60 PRO L O 1
ATOM 4231 N N . SER C 3 61 ? 137.236 135.759 177.873 1.00 72.89 61 SER L N 1
ATOM 4232 C CA . SER C 3 61 ? 136.384 136.643 177.092 1.00 72.89 61 SER L CA 1
ATOM 4233 C C . SER C 3 61 ? 135.670 137.696 177.925 1.00 72.89 61 SER L C 1
ATOM 4234 O O . SER C 3 61 ? 134.844 138.430 177.373 1.00 72.89 61 SER L O 1
ATOM 4237 N N . ARG C 3 62 ? 135.952 137.797 179.223 1.00 73.19 62 ARG L N 1
ATOM 4238 C CA . ARG C 3 62 ? 135.253 138.769 180.052 1.00 73.19 62 ARG L CA 1
ATOM 4239 C C . ARG C 3 62 ? 135.830 140.163 179.896 1.00 73.19 62 ARG L C 1
ATOM 4240 O O . ARG C 3 62 ? 135.093 141.150 179.985 1.00 73.19 62 ARG L O 1
ATOM 4248 N N . PHE C 3 63 ? 137.132 140.261 179.669 1.00 71.06 63 PHE L N 1
ATOM 4249 C CA . PHE C 3 63 ? 137.792 141.549 179.577 1.00 71.06 63 PHE L CA 1
ATOM 4250 C C . PHE C 3 63 ? 137.585 142.142 178.197 1.00 71.06 63 PHE L C 1
ATOM 4251 O O . PHE C 3 63 ? 137.620 141.432 177.189 1.00 71.06 63 PHE L O 1
ATOM 4259 N N . SER C 3 64 ? 137.364 143.451 178.153 1.00 72.50 64 SER L N 1
ATOM 4260 C CA . SER C 3 64 ? 137.273 144.138 176.878 1.00 72.50 64 SER L CA 1
ATOM 4261 C C . SER C 3 64 ? 137.728 145.574 177.048 1.00 72.50 64 SER L C 1
ATOM 4262 O O . SER C 3 64 ? 137.609 146.158 178.127 1.00 72.50 64 SER L O 1
ATOM 4265 N N . GLY C 3 65 ? 138.259 146.126 175.963 1.00 74.22 65 GLY L N 1
ATOM 4266 C CA . GLY C 3 65 ? 138.759 147.484 175.950 1.00 74.22 65 GLY L CA 1
ATOM 4267 C C . GLY C 3 65 ? 137.989 148.340 174.966 1.00 74.22 65 GLY L C 1
ATOM 4268 O O . GLY C 3 65 ? 137.453 147.847 173.973 1.00 74.22 65 GLY L O 1
ATOM 4269 N N . SER C 3 66 ? 137.946 149.634 175.252 1.00 74.84 66 SER L N 1
ATOM 4270 C CA . SER C 3 66 ? 137.246 150.588 174.415 1.00 74.84 66 SER L CA 1
ATOM 4271 C C . SER C 3 66 ? 137.908 151.943 174.581 1.00 74.84 66 SER L C 1
ATOM 4272 O O . SER C 3 66 ? 138.694 152.162 175.505 1.00 74.84 66 SER L O 1
ATOM 4275 N N . ARG C 3 67 ? 137.576 152.860 173.680 1.00 80.53 67 ARG L N 1
ATOM 4276 C CA . ARG C 3 67 ? 138.143 154.194 173.737 1.00 80.53 67 ARG L CA 1
ATOM 4277 C C . ARG C 3 67 ? 137.218 155.182 173.047 1.00 80.53 67 ARG L C 1
ATOM 4278 O O . ARG C 3 67 ? 136.414 154.819 172.186 1.00 80.53 67 ARG L O 1
ATOM 4286 N N . SER C 3 68 ? 137.347 156.445 173.449 1.00 80.90 68 SER L N 1
ATOM 4287 C CA . SER C 3 68 ? 136.728 157.557 172.736 1.00 80.90 68 SER L CA 1
ATOM 4288 C C . SER C 3 68 ? 137.671 158.741 172.912 1.00 80.90 68 SER L C 1
ATOM 4289 O O . SER C 3 68 ? 137.570 159.475 173.899 1.00 80.90 68 SER L O 1
ATOM 4292 N N . GLY C 3 69 ? 138.574 158.916 171.956 1.00 82.93 69 GLY L N 1
ATOM 4293 C CA . GLY C 3 69 ? 139.604 159.924 172.072 1.00 82.93 69 GLY L CA 1
ATOM 4294 C C . GLY C 3 69 ? 140.773 159.423 172.888 1.00 82.93 69 GLY L C 1
ATOM 4295 O O . GLY C 3 69 ? 141.552 158.585 172.423 1.00 82.93 69 GLY L O 1
ATOM 4296 N N . THR C 3 70 ? 140.896 159.935 174.109 1.00 80.61 70 THR L N 1
ATOM 4297 C CA . THR C 3 70 ? 141.975 159.577 175.015 1.00 80.61 70 THR L CA 1
ATOM 4298 C C . THR C 3 70 ? 141.498 158.855 176.265 1.00 80.61 70 THR L C 1
ATOM 4299 O O . THR C 3 70 ? 142.334 158.389 177.042 1.00 80.61 70 THR L O 1
ATOM 4303 N N . ASP C 3 71 ? 140.186 158.724 176.467 1.00 79.79 71 ASP L N 1
ATOM 4304 C CA . ASP C 3 71 ? 139.633 158.127 177.680 1.00 79.79 71 ASP L CA 1
ATOM 4305 C C . ASP C 3 71 ? 139.426 156.634 177.433 1.00 79.79 71 ASP L C 1
ATOM 4306 O O . ASP C 3 71 ? 138.344 156.173 177.071 1.00 79.79 71 ASP L O 1
ATOM 4311 N N . PHE C 3 72 ? 140.495 155.869 177.628 1.00 76.60 72 PHE L N 1
ATOM 4312 C CA . PHE C 3 72 ? 140.417 154.433 177.443 1.00 76.60 72 PHE L CA 1
ATOM 4313 C C . PHE C 3 72 ? 139.683 153.798 178.611 1.00 76.60 72 PHE L C 1
ATOM 4314 O O . PHE C 3 72 ? 139.702 154.306 179.734 1.00 76.60 72 PHE L O 1
ATOM 4322 N N . THR C 3 73 ? 139.054 152.662 178.335 1.00 72.77 73 THR L N 1
ATOM 4323 C CA . THR C 3 73 ? 138.147 152.032 179.282 1.00 72.77 73 THR L CA 1
ATOM 4324 C C . THR C 3 73 ? 138.273 150.526 179.158 1.00 72.77 73 THR L C 1
ATOM 4325 O O . THR C 3 73 ? 137.967 149.963 178.106 1.00 72.77 73 THR L O 1
ATOM 4329 N N . LEU C 3 74 ? 138.712 149.890 180.230 1.00 70.70 74 LEU L N 1
ATOM 4330 C CA . LEU C 3 74 ? 138.671 148.448 180.373 1.00 70.70 74 LEU L CA 1
ATOM 4331 C C . LEU C 3 74 ? 137.409 148.097 181.139 1.00 70.70 74 LEU L C 1
ATOM 4332 O O . LEU C 3 74 ? 136.998 148.837 182.034 1.00 70.70 74 LEU L O 1
ATOM 4337 N N . THR C 3 75 ? 136.785 146.984 180.776 1.00 72.44 75 THR L N 1
ATOM 4338 C CA . THR C 3 75 ? 135.553 146.573 181.426 1.00 72.44 75 THR L CA 1
ATOM 4339 C C . THR C 3 75 ? 135.490 145.058 181.491 1.00 72.44 75 THR L C 1
ATOM 4340 O O . THR C 3 75 ? 135.943 144.357 180.580 1.00 72.44 75 THR L O 1
ATOM 4344 N N . ILE C 3 76 ? 134.915 144.571 182.588 1.00 71.78 76 ILE L N 1
ATOM 4345 C CA . ILE C 3 76 ? 134.780 143.144 182.854 1.00 71.78 76 ILE L CA 1
ATOM 4346 C C . ILE C 3 76 ? 133.301 142.808 182.932 1.00 71.78 76 ILE L C 1
ATOM 4347 O O . ILE C 3 76 ? 132.548 143.465 183.658 1.00 71.78 76 ILE L O 1
ATOM 4352 N N . SER C 3 77 ? 132.891 141.780 182.190 1.00 72.10 77 SER L N 1
ATOM 4353 C CA . SER C 3 77 ? 131.475 141.447 182.102 1.00 72.10 77 SER L CA 1
ATOM 4354 C C . SER C 3 77 ? 130.958 140.872 183.410 1.00 72.10 77 SER L C 1
ATOM 4355 O O . SER C 3 77 ? 129.878 141.248 183.878 1.00 72.10 77 SER L O 1
ATOM 4358 N N . SER C 3 78 ? 131.713 139.960 184.008 1.00 74.60 78 SER L N 1
ATOM 4359 C CA . SER C 3 78 ? 131.324 139.328 185.262 1.00 74.60 78 SER L CA 1
ATOM 4360 C C . SER C 3 78 ? 132.588 138.976 186.022 1.00 74.60 78 SER L C 1
ATOM 4361 O O . SER C 3 78 ? 133.346 138.103 185.591 1.00 74.60 78 SER L O 1
ATOM 4364 N N . LEU C 3 79 ? 132.810 139.650 187.143 1.00 74.71 79 LEU L N 1
ATOM 4365 C CA . LEU C 3 79 ? 133.995 139.383 187.939 1.00 74.71 79 LEU L CA 1
ATOM 4366 C C . LEU C 3 79 ? 133.926 137.980 188.514 1.00 74.71 79 LEU L C 1
ATOM 4367 O O . LEU C 3 79 ? 132.846 137.463 188.804 1.00 74.71 79 LEU L O 1
ATOM 4372 N N . GLN C 3 80 ? 135.087 137.358 188.637 1.00 75.02 80 GLN L N 1
ATOM 4373 C CA . GLN C 3 80 ? 135.253 136.072 189.284 1.00 75.02 80 GLN L CA 1
ATOM 4374 C C . GLN C 3 80 ? 136.342 136.201 190.341 1.00 75.02 80 GLN L C 1
ATOM 4375 O O . GLN C 3 80 ? 137.130 137.154 190.308 1.00 75.02 80 GLN L O 1
ATOM 4381 N N . PRO C 3 81 ? 136.427 135.266 191.294 1.00 74.27 81 PRO L N 1
ATOM 4382 C CA . PRO C 3 81 ? 137.383 135.431 192.400 1.00 74.27 81 PRO L CA 1
ATOM 4383 C C . PRO C 3 81 ? 138.847 135.452 191.989 1.00 74.27 81 PRO L C 1
ATOM 4384 O O . PRO C 3 81 ? 139.696 135.731 192.843 1.00 74.27 81 PRO L O 1
ATOM 4388 N N . GLU C 3 82 ? 139.173 135.168 190.730 1.00 73.98 82 GLU L N 1
ATOM 4389 C CA . GLU C 3 82 ? 140.532 135.279 190.220 1.00 73.98 82 GLU L CA 1
ATOM 4390 C C . GLU C 3 82 ? 140.795 136.595 189.500 1.00 73.98 82 GLU L C 1
ATOM 4391 O O . GLU C 3 82 ? 141.909 136.801 189.011 1.00 73.98 82 GLU L O 1
ATOM 4397 N N . ASP C 3 83 ? 139.806 137.489 189.432 1.00 72.92 83 ASP L N 1
ATOM 4398 C CA . ASP C 3 83 ? 139.957 138.801 188.819 1.00 72.92 83 ASP L CA 1
ATOM 4399 C C . ASP C 3 83 ? 140.179 139.905 189.847 1.00 72.92 83 ASP L C 1
ATOM 4400 O O . ASP C 3 83 ? 139.956 141.080 189.540 1.00 72.92 83 ASP L O 1
ATOM 4405 N N . PHE C 3 84 ? 140.623 139.554 191.051 1.00 71.49 84 PHE L N 1
ATOM 4406 C CA . PHE C 3 84 ? 140.868 140.518 192.121 1.00 71.49 84 PHE L CA 1
ATOM 4407 C C . PHE C 3 84 ? 142.365 140.787 192.147 1.00 71.49 84 PHE L C 1
ATOM 4408 O O . PHE C 3 84 ? 143.151 139.956 192.606 1.00 71.49 84 PHE L O 1
ATOM 4416 N N . ALA C 3 85 ? 142.755 141.947 191.634 1.00 66.89 85 ALA L N 1
ATOM 4417 C CA . ALA C 3 85 ? 144.154 142.302 191.474 1.00 66.89 85 ALA L CA 1
ATOM 4418 C C . ALA C 3 85 ? 144.229 143.795 191.180 1.00 66.89 85 ALA L C 1
ATOM 4419 O O . ALA C 3 85 ? 143.231 144.513 191.299 1.00 66.89 85 ALA L O 1
ATOM 4421 N N . THR C 3 86 ? 145.412 144.262 190.789 1.00 65.70 86 THR L N 1
ATOM 4422 C CA . THR C 3 86 ? 145.652 145.665 190.483 1.00 65.70 86 THR L CA 1
ATOM 4423 C C . THR C 3 86 ? 145.849 145.831 188.986 1.00 65.70 86 THR L C 1
ATOM 4424 O O . THR C 3 86 ? 146.6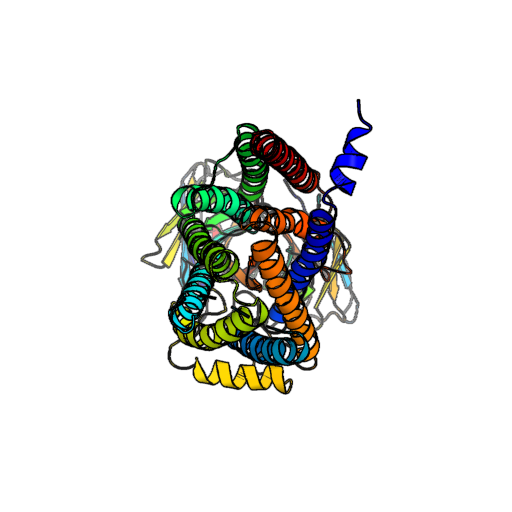41 145.108 188.385 1.00 65.70 86 THR L O 1
ATOM 4428 N N . TYR C 3 87 ? 145.172 146.810 188.397 1.00 66.31 87 TYR L N 1
ATOM 4429 C CA . TYR C 3 87 ? 145.094 146.947 186.947 1.00 66.31 87 TYR L CA 1
ATOM 4430 C C . TYR C 3 87 ? 145.764 148.244 186.521 1.00 66.31 87 TYR L C 1
ATOM 4431 O O . TYR C 3 87 ? 145.442 149.313 187.047 1.00 66.31 87 TYR L O 1
ATOM 4440 N N . TYR C 3 88 ? 146.698 148.140 185.576 1.00 67.27 88 TYR L N 1
ATOM 4441 C CA . TYR C 3 88 ? 147.450 149.274 185.057 1.00 67.27 88 TYR L CA 1
ATOM 4442 C C . TYR C 3 88 ? 147.192 149.427 183.565 1.00 67.27 88 TYR L C 1
ATOM 4443 O O . TYR C 3 88 ? 146.885 148.450 182.878 1.00 67.27 88 TYR L O 1
ATOM 4452 N N . CYS C 3 89 ? 147.325 150.660 183.070 1.00 72.76 89 CYS L N 1
ATOM 4453 C CA . CYS C 3 89 ? 147.315 150.941 181.642 1.00 72.76 89 CYS L CA 1
ATOM 4454 C C . CYS C 3 89 ? 148.607 151.639 181.246 1.00 72.76 89 CYS L C 1
ATOM 4455 O O . CYS C 3 89 ? 149.215 152.354 182.046 1.00 72.76 89 CYS L O 1
ATOM 4458 N N . GLN C 3 90 ? 149.015 151.421 179.996 1.00 73.20 90 GLN L N 1
ATOM 4459 C CA . GLN C 3 90 ? 150.345 151.794 179.523 1.00 73.20 90 GLN L CA 1
ATOM 4460 C C . GLN C 3 90 ? 150.270 152.290 178.089 1.00 73.20 90 GLN L C 1
ATOM 4461 O O . GLN C 3 90 ? 149.743 151.589 177.223 1.00 73.20 90 GLN L O 1
ATOM 4467 N N . GLN C 3 91 ? 150.812 153.480 177.836 1.00 75.74 91 GLN L N 1
ATOM 4468 C CA . GLN C 3 91 ? 150.853 154.016 176.486 1.00 75.74 91 GLN L CA 1
ATOM 4469 C C . GLN C 3 91 ? 152.105 153.543 175.759 1.00 75.74 91 GLN L C 1
ATOM 4470 O O . GLN C 3 91 ? 153.117 153.193 176.368 1.00 75.74 91 GLN L O 1
ATOM 4476 N N . SER C 3 92 ? 152.019 153.545 174.428 1.00 75.65 92 SER L N 1
ATOM 4477 C CA . SER C 3 92 ? 153.111 153.111 173.568 1.00 75.65 92 SER L CA 1
ATOM 4478 C C . SER C 3 92 ? 153.287 154.043 172.377 1.00 75.65 92 SER L C 1
ATOM 4479 O O . SER C 3 92 ? 153.782 153.621 171.326 1.00 75.65 92 SER L O 1
ATOM 4482 N N . SER C 3 93 ? 152.894 155.308 172.521 1.00 79.61 93 SER L N 1
ATOM 4483 C CA . SER C 3 93 ? 153.018 156.283 171.442 1.00 79.61 93 SER L CA 1
ATOM 4484 C C . SER C 3 93 ? 154.342 157.037 171.510 1.00 79.61 93 SER L C 1
ATOM 4485 O O . SER C 3 93 ? 155.155 156.940 170.589 1.00 79.61 93 SER L O 1
ATOM 4488 N N . THR C 3 94 ? 154.577 157.773 172.595 1.00 80.77 94 THR L N 1
ATOM 4489 C CA . THR C 3 94 ? 155.797 158.549 172.766 1.00 80.77 94 THR L CA 1
ATOM 4490 C C . THR C 3 94 ? 156.706 157.864 173.773 1.00 80.77 94 THR L C 1
ATOM 4491 O O . THR C 3 94 ? 156.268 157.045 174.584 1.00 80.77 94 THR L O 1
ATOM 4495 N N . TRP C 3 95 ? 157.980 158.229 173.727 1.00 79.25 95 TRP L N 1
ATOM 4496 C CA . TRP C 3 95 ? 158.987 157.425 174.400 1.00 79.25 95 TRP L CA 1
ATOM 4497 C C . TRP C 3 95 ? 159.016 157.521 175.920 1.00 79.25 95 TRP L C 1
ATOM 4498 O O . TRP C 3 95 ? 159.383 156.530 176.561 1.00 79.25 95 TRP L O 1
ATOM 4509 N N . PRO C 3 96 ? 158.681 158.646 176.557 1.00 78.49 96 PRO L N 1
ATOM 4510 C CA . PRO C 3 96 ? 158.590 158.567 178.017 1.00 78.49 96 PRO L CA 1
ATOM 4511 C C . PRO C 3 96 ? 157.411 157.690 178.377 1.00 78.49 96 PRO L C 1
ATOM 4512 O O . PRO C 3 96 ? 156.254 158.113 178.307 1.00 78.49 96 PRO L O 1
ATOM 4516 N N . ILE C 3 97 ? 157.710 156.451 178.749 1.00 74.50 97 ILE L N 1
ATOM 4517 C CA . ILE C 3 97 ? 156.678 155.464 179.042 1.00 74.50 97 ILE L CA 1
ATOM 4518 C C . ILE C 3 97 ? 156.155 155.729 180.442 1.00 74.50 97 ILE L C 1
ATOM 4519 O O . ILE C 3 97 ? 156.930 155.796 181.402 1.00 74.50 97 ILE L O 1
ATOM 4524 N N . THR C 3 98 ? 154.844 155.882 180.555 1.00 75.36 98 THR L N 1
ATOM 4525 C CA . THR C 3 98 ? 154.189 156.110 181.825 1.00 75.36 98 THR L CA 1
ATOM 4526 C C . THR C 3 98 ? 153.032 155.141 181.958 1.00 75.36 98 THR L C 1
ATOM 4527 O O . THR C 3 98 ? 152.128 155.124 181.119 1.00 75.36 98 THR L O 1
ATOM 4531 N N . PHE C 3 99 ? 153.085 154.325 182.999 1.00 71.92 99 PHE L N 1
ATOM 4532 C CA . PHE C 3 99 ? 151.976 153.473 183.363 1.00 71.92 99 PHE L CA 1
ATOM 4533 C C . PHE C 3 99 ? 150.949 154.293 184.132 1.00 71.92 99 PHE L C 1
ATOM 4534 O O . PHE C 3 99 ? 151.183 155.448 184.495 1.00 71.92 99 PHE L O 1
ATOM 4542 N N . GLY C 3 100 ? 149.802 153.691 184.374 1.00 72.06 100 GLY L N 1
ATOM 4543 C CA . GLY C 3 100 ? 148.876 154.243 185.330 1.00 72.06 100 GLY L CA 1
ATOM 4544 C C . GLY C 3 100 ? 149.290 153.908 186.744 1.00 72.06 100 GLY L C 1
ATOM 4545 O O . GLY C 3 100 ? 150.105 153.022 186.991 1.00 72.06 100 GLY L O 1
ATOM 4546 N N . GLN C 3 101 ? 148.710 154.633 187.691 1.00 74.01 101 GLN L N 1
ATOM 4547 C CA . GLN C 3 101 ? 149.052 154.470 189.095 1.00 74.01 101 GLN L CA 1
ATOM 4548 C C . GLN C 3 101 ? 148.323 153.308 189.761 1.00 74.01 101 GLN L C 1
ATOM 4549 O O . GLN C 3 101 ? 148.357 153.198 190.990 1.00 74.01 101 GLN L O 1
ATOM 4555 N N . GLY C 3 102 ? 147.669 152.449 188.991 1.00 70.84 102 GLY L N 1
ATOM 4556 C CA . GLY C 3 102 ? 147.068 151.247 189.520 1.00 70.84 102 GLY L CA 1
ATOM 4557 C C . GLY C 3 102 ? 145.597 151.425 189.848 1.00 70.84 102 GLY L C 1
ATOM 4558 O O . GLY C 3 102 ? 145.079 152.537 189.966 1.00 70.84 102 GLY L O 1
ATOM 4559 N N . THR C 3 103 ? 144.917 150.292 189.988 1.00 68.97 103 THR L N 1
ATOM 4560 C CA . THR C 3 103 ? 143.500 150.274 190.331 1.00 68.97 103 THR L CA 1
ATOM 4561 C C . THR C 3 103 ? 143.201 148.927 190.967 1.00 68.97 103 THR L C 1
ATOM 4562 O O . THR C 3 103 ? 143.176 147.910 190.271 1.00 68.97 103 THR L O 1
ATOM 4566 N N . LYS C 3 104 ? 142.965 148.922 192.274 1.00 68.63 104 LYS L N 1
ATOM 4567 C CA . LYS C 3 104 ? 142.843 147.692 193.043 1.00 68.63 104 LYS L CA 1
ATOM 4568 C C . LYS C 3 104 ? 141.376 147.338 193.215 1.00 68.63 104 LYS L C 1
ATOM 4569 O O . LYS C 3 104 ? 140.604 148.120 193.778 1.00 68.63 104 LYS L O 1
ATOM 4575 N N . VAL C 3 105 ? 141.002 146.159 192.734 1.00 67.36 105 VAL L N 1
ATOM 4576 C CA . VAL C 3 105 ? 139.652 145.631 192.860 1.00 67.36 105 VAL L CA 1
ATOM 4577 C C . VAL C 3 105 ? 139.590 144.727 194.080 1.00 67.36 105 VAL L C 1
ATOM 4578 O O . VAL C 3 105 ? 140.509 143.936 194.327 1.00 67.36 105 VAL L O 1
ATOM 4582 N N . GLU C 3 106 ? 138.505 144.837 194.836 1.00 69.85 106 GLU L N 1
ATOM 4583 C CA . GLU C 3 106 ? 138.368 144.125 196.095 1.00 69.85 106 GLU L CA 1
ATOM 4584 C C . GLU C 3 106 ? 136.906 143.867 196.453 1.00 69.85 106 GLU L C 1
ATOM 4585 O O . GLU C 3 106 ? 136.587 142.904 197.154 1.00 69.85 106 GLU L O 1
#

B-factor: mean 78.58, std 7.0, range [50.0, 119.48]

InterPro domains:
  IPR013936 Chloroquine-resistance transporter-like [PF08627] (61-391)
  IPR013936 Chloroquine-resistance transporter-like [PTHR31326] (4-401)
  IPR017258 Chloroquine resistance transporter [PIRSF037671] (1-424)

Secondary structure (DSSP, 8-state):
--SHHHHHHHHSHHHHHHHHHHHHHHHHHHHHHHHHTTT--S-HHHHHHHHHHHHHHHHHHHHHHT-----HHHHHHHHHHHHHHHHHHHHHTSS--HHHHHHHHHHHHHHHHHHHHHTS-----HHHHHHHHHHHHHHHHHHHHHHHHB-----HHHHHHHHHHHHHHHHHHHHHHHHHHTT---HHHHHHHHHHHHHHHHHTTGGGTTSTT-SS----STTSHHHHHHHHIIIII------SS-STTSSS-----TTHHHHHHHHHHHHHHHHHHHHHHHHHT-SSHHHHHHHTHHHHHHHHTT-TTTS-S------HHHHHHHHHHHHHHHHHHHHHHHHHHHHHT-/---EEE----B---SS--EEEEEEEESS-GGGS-EEEEEE-TTS-EEE-EEEETTTTEEEE-TTTTTTEEEEEETTTTEEEEEE-S--GGG-EEEEEEEEEEEEEEETTEEEEEEEEEEE---EEE-/---EEES-SEE---TT--EEEEEEESS---S-EEEEEE-TTSPPEEEEETTTEEPTT--TTEEEE-STTEEEEEESS--TT--SEEEEEE-SBSS--B----EE-